Protein AF-A0A2V0QIC3-F1 (afdb_monomer_lite)

Organism: Pseudomonas syringae pv. actinidiae (NCBI:txid103796)

Foldseek 3Di:
DPPCVPDDDDQDPPPPDDDDDVVVVLVVDDPVCSVPDDDDDDDPLLSVLLSLLVVLVVLVVVVVCCCPPVNNVVLLVVLVVLVVLLFDDPVLLCVLPVPACLVVVDDRVLRVLLRQLLNLVVQLVVLVVVDFAFDADPVRHGDPDDVTDTDHDVSNVVSVVSNVVSVVVSCVRQPDVRCVVRVVSSVSSSVSSCCQQANDDDPGHHSVRVDPNVVSVVVNVVVVVSVVVSVVSSVVSLVVLLVCVLVVVLLVNLQQQALVDQVSVLVQLVSLLSSLPLSQFDPVSLQSLLVSCLLVLQPLQRPLSNDDDVCLVPPLSVVLNVLLLVCLLVQVVVVVLVVCLVVVCVSSDPSLVSSQDHDPVSVVSRQSSNLSRLLSQCVLVVVLVVVLVVCLQPPCNLVSLVCSSVSHGSNLSVQLSSCCRNQVKDKDFDDPQLQVVLLVLVVVLLVLVVVLVVLVVVLVVLVVVLPDPPDDPVRNVVSVVVNVVSVVVNVVSVVVSVVSLVLSLLQLQQDRDHPGRHFTMHIDHDPVVVVVLVLLVVQVVLALPGNAPDRGSSHRSDRRGSNNVNRVVRSSSSLSRSVVSVVVSPPDDDPVSVSVCSSVSSVSSVD

Structure (mmCIF, N/CA/C/O backbone):
data_AF-A0A2V0QIC3-F1
#
_entry.id   AF-A0A2V0QIC3-F1
#
loop_
_atom_site.group_PDB
_atom_site.id
_atom_site.type_symbol
_atom_site.label_atom_id
_atom_site.label_alt_id
_atom_site.label_comp_id
_atom_site.label_asym_id
_atom_site.label_entity_id
_atom_site.label_seq_id
_atom_site.pdbx_PDB_ins_code
_atom_site.Cartn_x
_atom_site.Cartn_y
_atom_site.Cartn_z
_atom_site.occupancy
_atom_site.B_iso_or_equiv
_atom_site.auth_seq_id
_atom_site.auth_comp_id
_atom_site.auth_asym_id
_atom_site.auth_atom_id
_atom_site.pdbx_PDB_model_num
ATOM 1 N N . MET A 1 1 ? -28.320 8.390 15.290 1.00 58.19 1 MET A N 1
ATOM 2 C CA . MET A 1 1 ? -28.328 7.108 14.567 1.00 58.19 1 MET A CA 1
ATOM 3 C C . MET A 1 1 ? -29.052 7.348 13.258 1.00 58.19 1 MET A C 1
ATOM 5 O O . MET A 1 1 ? -30.193 7.805 13.340 1.00 58.19 1 MET A O 1
ATOM 9 N N . PRO A 1 2 ? -28.395 7.172 12.104 1.00 64.62 2 PRO A N 1
ATOM 10 C CA . PRO A 1 2 ? -29.067 7.102 10.806 1.00 64.62 2 PRO A CA 1
ATOM 11 C C . PRO A 1 2 ? -30.176 6.039 10.840 1.00 64.62 2 PRO A C 1
ATOM 13 O O . PRO A 1 2 ? -30.050 5.050 11.564 1.00 64.62 2 PRO A O 1
ATOM 16 N N . GLU A 1 3 ? -31.273 6.230 10.103 1.00 60.69 3 GLU A N 1
ATOM 17 C CA . GLU A 1 3 ? -32.403 5.282 10.117 1.00 60.69 3 GLU A CA 1
ATOM 18 C C . GLU A 1 3 ? -32.005 3.882 9.615 1.00 60.69 3 GLU A C 1
ATOM 20 O O . GLU A 1 3 ? -32.458 2.889 10.185 1.00 60.69 3 GLU A O 1
ATOM 25 N N . GLY A 1 4 ? -31.091 3.804 8.639 1.00 61.88 4 GLY A N 1
ATOM 26 C CA . GLY A 1 4 ? -30.558 2.545 8.098 1.00 61.88 4 GLY A CA 1
ATOM 27 C C . GLY A 1 4 ? -29.659 1.759 9.063 1.00 61.88 4 GLY A C 1
ATOM 28 O O . GLY A 1 4 ? -29.584 0.541 8.966 1.00 61.88 4 GLY A O 1
ATOM 29 N N . GLU A 1 5 ? -29.055 2.405 10.072 1.00 67.50 5 GLU A N 1
ATOM 30 C CA . GLU A 1 5 ? -28.178 1.729 11.053 1.00 67.50 5 GLU A CA 1
ATOM 31 C C . GLU A 1 5 ? -28.942 0.683 11.888 1.00 67.50 5 GLU A C 1
ATOM 33 O O . GLU A 1 5 ? -28.354 -0.271 12.393 1.00 67.50 5 GLU A O 1
ATOM 38 N N . ARG A 1 6 ? -30.253 0.877 12.079 1.00 65.44 6 ARG A N 1
ATOM 39 C CA . ARG A 1 6 ? -31.094 0.024 12.938 1.00 65.44 6 ARG A CA 1
ATOM 40 C C . ARG A 1 6 ? -31.670 -1.193 12.225 1.00 65.44 6 ARG A C 1
ATOM 42 O O . ARG A 1 6 ? -32.365 -1.976 12.869 1.00 65.44 6 ARG A O 1
ATOM 49 N N . GLN A 1 7 ? -31.448 -1.305 10.923 1.00 64.25 7 GLN A N 1
ATOM 50 C CA . GLN A 1 7 ? -31.950 -2.405 10.120 1.00 64.25 7 GLN A CA 1
ATOM 51 C C . GLN A 1 7 ? -30.823 -3.419 9.927 1.00 64.25 7 GLN A C 1
ATOM 53 O O . GLN A 1 7 ? -29.672 -3.048 9.666 1.00 64.25 7 GLN A O 1
ATOM 58 N N . ASP A 1 8 ? -31.151 -4.699 10.099 1.00 62.16 8 ASP A N 1
ATOM 59 C CA . ASP A 1 8 ? -30.255 -5.767 9.671 1.00 62.16 8 ASP A CA 1
ATOM 60 C C . ASP A 1 8 ? -30.025 -5.622 8.167 1.00 62.16 8 ASP A C 1
ATOM 62 O O . ASP A 1 8 ? -30.913 -5.181 7.434 1.00 62.16 8 ASP A O 1
ATOM 66 N N . TYR A 1 9 ? -28.823 -5.967 7.711 1.00 62.53 9 TYR A N 1
ATOM 67 C CA . TYR A 1 9 ? -28.560 -6.024 6.281 1.00 62.53 9 TYR A CA 1
ATOM 68 C C . TYR A 1 9 ? -29.540 -7.010 5.630 1.00 62.53 9 TYR A C 1
ATOM 70 O O . TYR A 1 9 ? -29.644 -8.165 6.052 1.00 62.53 9 TYR A O 1
ATOM 78 N N . VAL A 1 10 ? -30.258 -6.542 4.611 1.00 62.88 10 VAL A N 1
ATOM 79 C CA . VAL A 1 10 ? -31.172 -7.356 3.810 1.00 62.88 10 VAL A CA 1
ATOM 80 C C . VAL A 1 10 ? -30.558 -7.505 2.426 1.00 62.88 10 VAL A C 1
ATOM 82 O O . VAL A 1 10 ? -30.253 -6.506 1.774 1.00 62.88 10 VAL A O 1
ATOM 85 N N . TRP A 1 11 ? -30.367 -8.754 1.998 1.00 56.75 11 TRP A N 1
ATOM 86 C CA . TRP A 1 11 ? -29.987 -9.070 0.624 1.00 56.75 11 TRP A CA 1
ATOM 87 C C . TRP A 1 11 ? -31.077 -8.546 -0.321 1.00 56.75 11 TRP A C 1
ATOM 89 O O . TRP A 1 11 ? -32.249 -8.859 -0.114 1.00 56.75 11 TRP A O 1
ATOM 99 N N . GLU A 1 12 ? -30.690 -7.721 -1.300 1.00 59.25 12 GLU A N 1
ATOM 100 C CA . GLU A 1 12 ? -31.572 -6.869 -2.112 1.00 59.25 12 GLU A CA 1
ATOM 101 C C . GLU A 1 12 ? -32.398 -5.830 -1.313 1.00 59.25 12 GLU A C 1
ATOM 103 O O . GLU A 1 12 ? -33.490 -6.094 -0.810 1.00 59.25 12 GLU 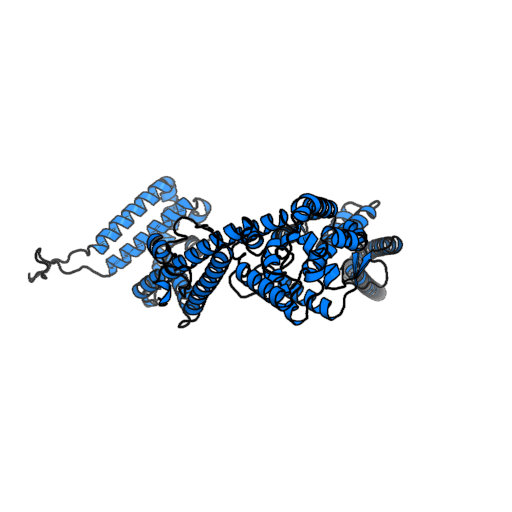A O 1
ATOM 108 N N . HIS A 1 13 ? -31.939 -4.570 -1.287 1.00 54.19 13 HIS A N 1
ATOM 109 C CA . HIS A 1 13 ? -32.679 -3.444 -0.679 1.00 54.19 13 HIS A CA 1
ATOM 110 C C . HIS A 1 13 ? -34.076 -3.227 -1.301 1.00 54.19 13 HIS A C 1
ATOM 112 O O . HIS A 1 13 ? -34.993 -2.703 -0.664 1.00 54.19 13 HIS A O 1
ATOM 118 N N . GLN A 1 14 ? -34.240 -3.635 -2.562 1.00 58.09 14 GLN A N 1
ATOM 119 C CA . GLN A 1 14 ? -35.516 -3.713 -3.257 1.00 58.09 14 GLN A CA 1
ATOM 120 C C . GLN A 1 14 ? -35.760 -5.193 -3.580 1.00 58.09 14 GLN A C 1
ATOM 122 O O . GLN A 1 14 ? -35.066 -5.709 -4.450 1.00 58.09 14 GLN A O 1
ATOM 127 N N . PRO A 1 15 ? -36.699 -5.885 -2.910 1.00 58.97 15 PRO A N 1
ATOM 128 C CA . PRO A 1 15 ? -36.884 -7.319 -3.105 1.00 58.97 15 PRO A CA 1
ATOM 129 C C . PRO A 1 15 ? -37.355 -7.582 -4.537 1.00 58.97 15 PRO A C 1
ATOM 131 O O . PRO A 1 15 ? -38.512 -7.314 -4.880 1.00 58.97 15 PRO A O 1
ATOM 134 N N . LEU A 1 16 ? -36.452 -8.075 -5.387 1.00 58.31 16 LEU A N 1
ATOM 135 C CA . LEU A 1 16 ? -36.781 -8.521 -6.742 1.00 58.31 16 LEU A CA 1
ATOM 136 C C . LEU A 1 16 ? -37.394 -9.922 -6.688 1.00 58.31 16 LEU A C 1
ATOM 138 O O . LEU A 1 16 ? -38.227 -10.278 -7.528 1.00 58.31 16 LEU A O 1
ATOM 142 N N . PHE A 1 17 ? -37.034 -10.684 -5.655 1.00 62.19 17 PHE A N 1
ATOM 143 C CA . PHE A 1 17 ? -37.521 -12.029 -5.399 1.00 62.19 17 PHE A CA 1
ATOM 144 C C . PHE A 1 17 ? -38.251 -12.108 -4.054 1.00 62.19 17 PHE A C 1
ATOM 146 O O . PHE A 1 17 ? -37.954 -11.391 -3.102 1.00 62.19 17 PHE A O 1
ATOM 153 N N . ARG A 1 18 ? -39.248 -12.995 -3.975 1.00 68.06 18 ARG A N 1
ATOM 154 C CA . ARG A 1 18 ? -39.967 -13.301 -2.732 1.00 68.06 18 ARG A CA 1
ATOM 155 C C . ARG A 1 18 ? -39.622 -14.711 -2.287 1.00 68.06 18 ARG A C 1
ATOM 157 O O . ARG A 1 18 ? -39.573 -15.618 -3.120 1.00 68.06 18 ARG A O 1
ATOM 164 N N . GLU A 1 19 ? -39.461 -14.904 -0.984 1.00 63.94 19 GLU A N 1
ATOM 165 C CA . GLU A 1 19 ? -39.394 -16.246 -0.421 1.00 63.94 19 GLU A CA 1
ATOM 166 C C . GLU A 1 19 ? -40.711 -16.970 -0.736 1.00 63.94 19 GLU A C 1
ATOM 168 O O . GLU A 1 19 ? -41.800 -16.506 -0.393 1.00 63.94 19 GLU A O 1
ATOM 173 N N . ALA A 1 20 ? -40.615 -18.081 -1.461 1.00 66.88 20 ALA A N 1
ATOM 174 C CA . ALA A 1 20 ? -41.757 -18.891 -1.848 1.00 66.88 20 ALA A CA 1
ATOM 175 C C . ALA A 1 20 ? -41.464 -20.343 -1.491 1.00 66.88 20 ALA A C 1
ATOM 177 O O . ALA A 1 20 ? -40.435 -20.906 -1.872 1.00 66.88 20 ALA A O 1
ATOM 178 N N . HIS A 1 21 ? -42.387 -20.974 -0.768 1.00 72.69 21 HIS A N 1
ATOM 179 C CA . HIS A 1 21 ? -42.273 -22.396 -0.485 1.00 72.69 21 HIS A CA 1
ATOM 180 C C . HIS A 1 21 ? -42.352 -23.182 -1.801 1.00 72.69 21 HIS A C 1
ATOM 182 O O . HIS A 1 21 ? -43.187 -22.888 -2.657 1.00 72.69 21 HIS A O 1
ATOM 188 N N . ILE A 1 22 ? -41.545 -24.237 -1.952 1.00 69.62 22 ILE A N 1
ATOM 189 C CA . ILE A 1 22 ? -41.488 -25.028 -3.196 1.00 69.62 22 ILE A CA 1
ATOM 190 C C . ILE A 1 22 ? -42.865 -25.567 -3.626 1.00 69.62 22 ILE A C 1
ATOM 192 O O . ILE A 1 22 ? -43.127 -25.763 -4.808 1.00 69.62 22 ILE A O 1
ATOM 196 N N . GLY A 1 23 ? -43.770 -25.771 -2.663 1.00 71.50 23 GLY A N 1
ATOM 197 C CA . GLY A 1 23 ? -45.161 -26.151 -2.905 1.00 71.50 23 GLY A CA 1
ATOM 198 C C . GLY A 1 23 ? -45.986 -25.090 -3.643 1.00 71.50 23 GLY A C 1
ATOM 199 O O . GLY A 1 23 ? -46.791 -25.455 -4.491 1.00 71.50 23 GLY A O 1
ATOM 200 N N . GLU A 1 24 ? -45.769 -23.794 -3.389 1.00 76.69 24 GLU A N 1
ATOM 201 C CA . GLU A 1 24 ? -46.419 -22.729 -4.172 1.00 76.69 24 GLU A CA 1
ATOM 202 C C . GLU A 1 24 ? -45.970 -22.772 -5.631 1.00 76.69 24 GLU A C 1
ATOM 204 O O . GLU A 1 24 ? -46.794 -22.646 -6.535 1.00 76.69 24 GLU A O 1
ATOM 209 N N . LEU A 1 25 ? -44.677 -23.010 -5.859 1.00 69.00 25 LEU A N 1
ATOM 210 C CA . LEU A 1 25 ? -44.130 -23.124 -7.206 1.00 69.00 25 LEU A CA 1
ATOM 211 C C . LEU A 1 25 ? -44.696 -24.359 -7.924 1.00 69.00 25 LEU A C 1
ATOM 213 O O . LEU A 1 25 ? -45.115 -24.261 -9.073 1.00 69.00 25 LEU A O 1
ATOM 217 N N . LYS A 1 26 ? -44.800 -25.498 -7.223 1.00 69.00 26 LYS A N 1
ATOM 218 C CA . LYS A 1 26 ? -45.437 -26.723 -7.739 1.00 69.00 26 LYS A CA 1
ATOM 219 C C . LYS A 1 26 ? -46.907 -26.522 -8.100 1.00 69.00 26 LYS A C 1
ATOM 221 O O . LYS A 1 26 ? -47.343 -27.037 -9.120 1.00 69.00 26 LYS A O 1
ATOM 226 N N . ASN A 1 27 ? -47.647 -25.741 -7.315 1.00 73.56 27 ASN A N 1
ATOM 227 C CA . ASN A 1 27 ? -49.055 -25.443 -7.586 1.00 73.56 27 ASN A CA 1
ATOM 228 C C . ASN A 1 27 ? -49.255 -24.481 -8.768 1.00 73.56 27 ASN A C 1
ATOM 230 O O . ASN A 1 27 ? -50.334 -24.458 -9.356 1.00 73.56 27 ASN A O 1
ATOM 234 N N . ALA A 1 28 ? -48.237 -23.688 -9.117 1.00 70.12 28 ALA A N 1
ATOM 235 C CA . ALA A 1 28 ? -48.237 -22.843 -10.310 1.00 70.12 28 ALA A CA 1
ATOM 236 C C . ALA A 1 28 ? -47.844 -23.611 -11.587 1.00 70.12 28 ALA A C 1
ATOM 238 O O . ALA A 1 28 ? -48.068 -23.118 -12.696 1.00 70.12 28 ALA A O 1
ATOM 239 N N . LEU A 1 29 ? -47.270 -24.814 -11.455 1.00 66.44 29 LEU A N 1
ATOM 240 C CA . LEU A 1 29 ? -46.944 -25.670 -12.590 1.00 66.44 29 LEU A CA 1
ATOM 241 C C . LEU A 1 29 ? -48.207 -26.348 -13.124 1.00 66.44 29 LEU A C 1
ATOM 243 O O . LEU A 1 29 ? -49.058 -26.842 -12.388 1.00 66.44 29 LEU A O 1
ATOM 247 N N . ASN A 1 30 ? -48.314 -26.398 -14.446 1.00 72.31 30 ASN A N 1
ATOM 248 C CA . ASN A 1 30 ? -49.371 -27.147 -15.109 1.00 72.31 30 ASN A CA 1
ATOM 249 C C . ASN A 1 30 ? -49.243 -28.644 -14.750 1.00 72.31 30 ASN A C 1
ATOM 251 O O . ASN A 1 30 ? -48.142 -29.192 -14.818 1.00 72.31 30 ASN A O 1
ATOM 255 N N . GLN A 1 31 ? -50.357 -29.302 -14.400 1.00 73.69 31 GLN A N 1
ATOM 256 C CA . GLN A 1 31 ? -50.407 -30.698 -13.922 1.00 73.69 31 GLN A CA 1
ATOM 257 C C . GLN A 1 31 ? -49.677 -31.688 -14.846 1.00 73.69 31 GLN A C 1
ATOM 259 O O . GLN A 1 31 ? -49.099 -32.666 -14.382 1.00 73.69 31 GLN A O 1
ATOM 264 N N . PHE A 1 32 ? -49.624 -31.415 -16.154 1.00 72.06 32 PHE A N 1
ATOM 265 C CA . PHE A 1 32 ? -48.885 -32.240 -17.119 1.00 72.06 32 PHE A CA 1
ATOM 266 C C . PHE A 1 32 ? -47.352 -32.229 -16.932 1.00 72.06 32 PHE A C 1
ATOM 268 O O . PHE A 1 32 ? -46.670 -33.123 -17.432 1.00 72.06 32 PHE A O 1
ATOM 275 N N . TYR A 1 33 ? -46.799 -31.245 -16.218 1.00 68.12 33 TYR A N 1
ATOM 276 C CA . TYR A 1 33 ? -45.360 -31.078 -15.977 1.00 68.12 33 TYR A CA 1
ATOM 277 C C . TYR A 1 33 ? -44.972 -31.206 -14.497 1.00 68.12 33 TYR A C 1
ATOM 279 O O . TYR A 1 33 ? -43.828 -30.933 -14.146 1.00 68.12 33 TYR A O 1
ATOM 287 N N . GLU A 1 34 ? -45.877 -31.667 -13.627 1.00 63.53 34 GLU A N 1
ATOM 288 C CA . GLU A 1 34 ? -45.643 -31.796 -12.178 1.00 63.53 34 GLU A CA 1
ATOM 289 C C . GLU A 1 34 ? -44.381 -32.621 -11.846 1.00 63.53 34 GLU A C 1
ATOM 291 O O . GLU A 1 34 ? -43.619 -32.289 -10.935 1.00 63.53 34 GLU A O 1
ATOM 296 N N . LEU A 1 35 ? -44.105 -33.653 -12.649 1.00 66.12 35 LEU A N 1
ATOM 297 C CA . LEU A 1 35 ? -42.933 -34.528 -12.529 1.00 66.12 35 LEU A CA 1
ATOM 298 C C . LEU A 1 35 ? -41.756 -34.124 -13.442 1.00 66.12 35 LEU A C 1
ATOM 300 O O . LEU A 1 35 ? -40.694 -34.733 -13.366 1.00 66.12 35 LEU A O 1
ATOM 304 N N . ASN A 1 36 ? -41.926 -33.103 -14.288 1.00 65.94 36 ASN A N 1
ATOM 305 C CA . ASN A 1 36 ? -40.939 -32.639 -15.268 1.00 65.94 36 ASN A CA 1
ATOM 306 C C . ASN A 1 36 ? -40.348 -31.293 -14.833 1.00 65.94 36 ASN A C 1
ATOM 308 O O . ASN A 1 36 ? -40.605 -30.260 -15.449 1.00 65.94 36 ASN A O 1
ATOM 312 N N . HIS A 1 37 ? -39.570 -31.298 -13.754 1.00 64.94 37 HIS A N 1
ATOM 313 C CA . HIS A 1 37 ? -38.953 -30.090 -13.214 1.00 64.94 37 HIS A CA 1
ATOM 314 C C . HIS A 1 37 ? -37.424 -30.190 -13.211 1.00 64.94 37 HIS A C 1
ATOM 316 O O . HIS A 1 37 ? -36.849 -31.186 -12.776 1.00 64.94 37 HIS A O 1
ATOM 322 N N . LEU A 1 38 ? -36.772 -29.122 -13.675 1.00 64.62 38 LEU A N 1
ATOM 323 C CA . LEU A 1 38 ? -35.341 -28.881 -13.516 1.00 64.62 38 LEU A CA 1
ATOM 324 C C . LEU A 1 38 ? -35.178 -27.774 -12.475 1.00 64.62 38 LEU A C 1
ATOM 326 O O . LEU A 1 38 ? -35.578 -26.637 -12.718 1.00 64.62 38 LEU A O 1
ATOM 330 N N . TYR A 1 39 ? -34.600 -28.103 -11.323 1.00 64.25 39 TYR A N 1
ATOM 331 C CA . TYR A 1 39 ? -34.168 -27.091 -10.363 1.00 64.25 39 TYR A CA 1
ATOM 332 C C . TYR A 1 39 ? -32.756 -26.653 -10.738 1.00 64.25 39 TYR A C 1
ATOM 334 O O . TYR A 1 39 ? -31.836 -27.470 -10.751 1.00 64.25 39 TYR A O 1
ATOM 342 N N . LEU A 1 40 ? -32.596 -25.371 -11.055 1.00 61.25 40 LEU A N 1
ATOM 343 C CA . LEU A 1 40 ? -31.297 -24.755 -11.277 1.00 61.25 40 LEU A CA 1
ATOM 344 C C . LEU A 1 40 ? -30.945 -23.958 -10.021 1.00 61.25 40 LEU A C 1
ATOM 346 O O . LEU A 1 40 ? -31.583 -22.948 -9.736 1.00 61.25 40 LEU A O 1
ATOM 350 N N . LEU A 1 41 ? -29.969 -24.439 -9.252 1.00 65.38 41 LEU A N 1
ATOM 351 C CA . LEU A 1 41 ? -29.376 -23.647 -8.181 1.00 65.38 41 LEU A CA 1
ATOM 352 C C . LEU A 1 41 ? -28.344 -22.723 -8.833 1.00 65.38 41 LEU A C 1
ATOM 354 O O . LEU A 1 41 ? -27.362 -23.207 -9.397 1.00 65.38 41 LEU A O 1
ATOM 358 N N . LEU A 1 42 ? -28.605 -21.420 -8.812 1.00 68.81 42 LEU A N 1
ATOM 359 C CA . LEU A 1 42 ? -27.674 -20.405 -9.290 1.00 68.81 42 LEU A CA 1
ATOM 360 C C . LEU A 1 42 ? -27.015 -19.758 -8.076 1.00 68.81 42 LEU A C 1
ATOM 362 O O . LEU A 1 42 ? -27.710 -19.282 -7.182 1.00 68.81 42 LEU A O 1
ATOM 366 N N . ASP A 1 43 ? -25.687 -19.780 -8.047 1.00 73.69 43 ASP A N 1
ATOM 367 C CA . ASP A 1 43 ? -24.908 -18.986 -7.103 1.00 73.69 43 ASP A CA 1
ATOM 368 C C . ASP A 1 43 ? -24.804 -17.567 -7.677 1.00 73.69 43 ASP A C 1
ATOM 370 O O . ASP A 1 43 ? -24.215 -17.371 -8.743 1.00 73.69 43 ASP A O 1
ATOM 374 N N . ASP A 1 44 ? -25.449 -16.590 -7.035 1.00 83.75 44 ASP A N 1
ATOM 375 C CA . ASP A 1 44 ? -25.399 -15.188 -7.462 1.00 83.75 44 ASP A CA 1
ATOM 376 C C . ASP A 1 44 ? -24.266 -14.441 -6.756 1.00 83.75 44 ASP A C 1
ATOM 378 O O . ASP A 1 44 ? -24.455 -13.495 -5.986 1.00 83.75 44 ASP A O 1
ATOM 382 N N . SER A 1 45 ? -23.039 -14.884 -7.017 1.00 88.00 45 SER A N 1
ATOM 383 C CA . SER A 1 45 ? -21.869 -14.281 -6.390 1.00 88.00 45 SER A CA 1
ATOM 384 C C . SER A 1 45 ? -21.627 -12.839 -6.862 1.00 88.00 45 SER A C 1
ATOM 386 O O . SER A 1 45 ? -21.032 -12.049 -6.130 1.00 88.00 45 SER A O 1
ATOM 388 N N . ILE A 1 46 ? -22.101 -12.465 -8.061 1.00 88.25 46 ILE A N 1
ATOM 389 C CA . ILE A 1 46 ? -22.037 -11.078 -8.555 1.00 88.25 46 ILE A CA 1
ATOM 390 C C . ILE A 1 46 ? -23.026 -10.198 -7.798 1.00 88.25 46 ILE A C 1
ATOM 392 O O . ILE A 1 46 ? -22.643 -9.105 -7.386 1.00 88.25 46 ILE A O 1
ATOM 396 N N . GLY A 1 47 ? -24.268 -10.650 -7.606 1.00 86.44 47 GLY A N 1
ATOM 397 C CA . GLY A 1 47 ? -25.258 -9.945 -6.794 1.00 86.44 47 GLY A CA 1
ATOM 398 C C . GLY A 1 47 ? -24.744 -9.713 -5.378 1.00 86.44 47 GLY A C 1
ATOM 399 O O . GLY A 1 47 ? -24.704 -8.572 -4.928 1.00 86.44 47 GLY A O 1
ATOM 400 N N . LEU A 1 48 ? -24.208 -10.755 -4.732 1.00 88.44 48 LEU A N 1
ATOM 401 C CA . LEU A 1 48 ? -23.592 -10.638 -3.406 1.00 88.44 48 LEU A CA 1
ATOM 402 C C . LEU A 1 48 ? -22.430 -9.633 -3.378 1.00 88.44 48 LEU A C 1
ATOM 404 O O . LEU A 1 48 ? -22.384 -8.772 -2.504 1.00 88.44 48 LEU A O 1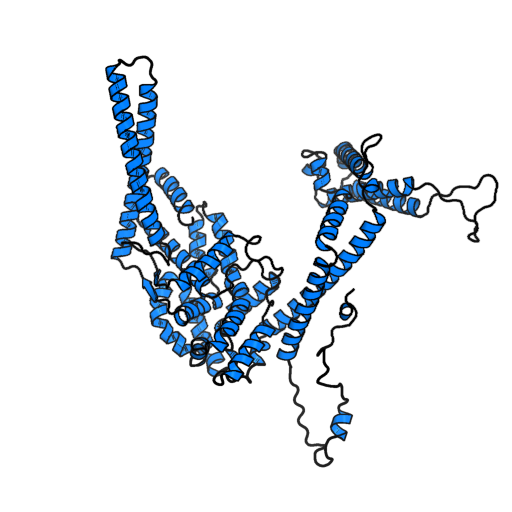
ATOM 408 N N . LEU A 1 49 ? -21.498 -9.697 -4.336 1.00 90.69 49 LEU A N 1
ATOM 409 C CA . LEU A 1 49 ? -20.376 -8.752 -4.404 1.00 90.69 49 LEU A CA 1
ATOM 410 C C . LEU A 1 49 ? -20.836 -7.303 -4.603 1.00 90.69 49 LEU A C 1
ATOM 412 O O . LEU A 1 49 ? -20.257 -6.395 -4.002 1.00 90.69 49 LEU A O 1
ATOM 416 N N . ARG A 1 50 ? -21.855 -7.085 -5.440 1.00 87.94 50 ARG A N 1
ATOM 417 C CA . ARG A 1 50 ? -22.421 -5.758 -5.711 1.00 87.94 50 ARG A CA 1
ATOM 418 C C . ARG A 1 50 ? -23.165 -5.205 -4.507 1.00 87.94 50 ARG A C 1
ATOM 420 O O . ARG A 1 50 ? -22.959 -4.041 -4.176 1.00 87.94 50 ARG A O 1
ATOM 427 N N . ASP A 1 51 ? -23.977 -6.020 -3.847 1.00 87.12 51 ASP A N 1
ATOM 428 C CA . ASP A 1 51 ? -24.719 -5.582 -2.671 1.00 87.12 51 ASP A CA 1
ATOM 429 C C . ASP A 1 51 ? -23.774 -5.295 -1.501 1.00 87.12 51 ASP A C 1
ATOM 431 O O . ASP A 1 51 ? -23.930 -4.283 -0.827 1.00 87.12 51 ASP A O 1
ATOM 435 N N . LEU A 1 52 ? -22.737 -6.117 -1.300 1.00 89.75 52 LEU A N 1
ATOM 436 C CA . LEU A 1 52 ? -21.699 -5.839 -0.304 1.00 89.75 52 LEU A CA 1
ATOM 437 C C . LEU A 1 52 ? -20.924 -4.551 -0.624 1.00 89.75 52 LEU A C 1
ATOM 439 O O . LEU A 1 52 ? -20.548 -3.818 0.287 1.00 89.75 52 LEU A O 1
ATOM 443 N N . ALA A 1 53 ? -20.671 -4.256 -1.903 1.00 86.81 53 ALA A N 1
ATOM 444 C CA . ALA A 1 53 ? -20.039 -2.999 -2.306 1.00 86.81 53 ALA A CA 1
ATOM 445 C C . ALA A 1 53 ? -20.951 -1.785 -2.065 1.00 86.81 53 ALA A C 1
ATOM 447 O O . ALA A 1 53 ? -20.470 -0.732 -1.657 1.00 86.81 53 ALA A O 1
ATOM 448 N N . GLN A 1 54 ? -22.256 -1.932 -2.293 1.00 85.19 54 GLN A N 1
ATOM 449 C CA . GLN A 1 54 ? -23.249 -0.897 -2.012 1.00 85.19 54 GLN A CA 1
ATOM 450 C C . GLN A 1 54 ? -23.373 -0.638 -0.505 1.00 85.19 54 GLN A C 1
ATOM 452 O O . GLN A 1 54 ? -23.310 0.504 -0.064 1.00 85.19 54 GLN A O 1
ATOM 457 N N . GLU A 1 55 ? -23.468 -1.701 0.287 1.00 85.75 55 GLU A N 1
ATOM 458 C CA . GLU A 1 55 ? -23.504 -1.637 1.746 1.00 85.75 55 GLU A CA 1
ATOM 459 C C . GLU A 1 55 ? -22.232 -0.981 2.312 1.00 85.75 55 GLU A C 1
ATOM 461 O O . GLU A 1 55 ? -22.290 -0.176 3.241 1.00 85.75 55 GLU A O 1
ATOM 466 N N . GLN A 1 56 ? -21.067 -1.266 1.723 1.00 86.56 56 GLN A N 1
ATOM 467 C CA . GLN A 1 56 ? -19.826 -0.585 2.085 1.00 86.56 56 GLN A CA 1
ATOM 468 C C . GLN A 1 56 ? -19.929 0.934 1.888 1.00 86.56 56 GLN A C 1
ATOM 470 O O . GLN A 1 56 ? -19.530 1.685 2.781 1.00 86.56 56 GLN A O 1
ATOM 475 N N . ASP A 1 57 ? -20.473 1.386 0.756 1.00 84.00 57 ASP A N 1
ATOM 476 C CA . ASP A 1 57 ? -20.655 2.814 0.474 1.00 84.00 57 ASP A CA 1
ATOM 477 C C . ASP A 1 57 ? -21.640 3.467 1.448 1.00 84.00 57 ASP A C 1
ATOM 479 O O . ASP A 1 57 ? -21.424 4.604 1.864 1.00 84.00 57 ASP A O 1
ATOM 483 N N . GLU A 1 58 ? -22.688 2.753 1.862 1.00 86.31 58 GLU A N 1
ATOM 484 C CA . GLU A 1 58 ? -23.647 3.237 2.859 1.00 86.31 58 GLU A CA 1
ATOM 485 C C . GLU A 1 58 ? -22.989 3.440 4.226 1.00 86.31 58 GLU A C 1
ATOM 487 O O . GLU A 1 58 ? -23.128 4.508 4.828 1.00 86.31 58 GLU A O 1
ATOM 492 N N . VAL A 1 59 ? -22.199 2.469 4.695 1.00 85.81 59 VAL A N 1
ATOM 493 C CA . VAL A 1 59 ? -21.484 2.584 5.976 1.00 85.81 59 VAL A CA 1
ATOM 494 C C . VAL A 1 59 ? -20.408 3.678 5.923 1.00 85.81 59 VAL A C 1
ATOM 496 O O . VAL A 1 59 ? -20.232 4.423 6.893 1.00 85.81 59 VAL A O 1
ATOM 499 N N . VAL A 1 60 ? -19.706 3.831 4.792 1.00 85.31 60 VAL A N 1
ATOM 500 C CA . VAL A 1 60 ? -18.789 4.964 4.560 1.00 85.31 60 VAL A CA 1
ATOM 501 C C . VAL A 1 60 ? -19.556 6.290 4.550 1.00 85.31 60 VAL A C 1
ATOM 503 O O . VAL A 1 60 ? -19.094 7.272 5.135 1.00 85.31 60 VAL A O 1
ATOM 506 N N . GLY A 1 61 ? -20.750 6.317 3.958 1.00 83.88 61 GLY A N 1
ATOM 507 C CA . GLY A 1 61 ? -21.677 7.443 4.009 1.00 83.88 61 GLY A CA 1
ATOM 508 C C . GLY A 1 61 ? -22.018 7.841 5.444 1.00 83.88 61 GLY A C 1
ATOM 509 O O . GLY A 1 61 ? -21.876 9.010 5.795 1.00 83.88 61 GLY A O 1
ATOM 510 N N . TRP A 1 62 ? -22.352 6.880 6.312 1.00 86.62 62 TRP A N 1
ATOM 511 C CA . TRP A 1 62 ? -22.630 7.148 7.730 1.00 86.62 62 TRP A CA 1
ATOM 512 C C . TRP A 1 62 ? -21.430 7.743 8.465 1.00 86.62 62 TRP A C 1
ATOM 514 O O . TRP A 1 62 ? -21.602 8.642 9.288 1.00 86.62 62 TRP A O 1
ATOM 524 N N . LEU A 1 63 ? -20.214 7.272 8.169 1.00 85.38 63 LEU A N 1
ATOM 525 C CA . LEU A 1 63 ? -18.989 7.847 8.726 1.00 85.38 63 LEU A CA 1
ATOM 526 C C . LEU A 1 63 ? -18.787 9.289 8.257 1.00 85.38 63 LEU A C 1
ATOM 528 O O . LEU A 1 63 ? -18.468 10.146 9.076 1.00 85.38 63 LEU A O 1
ATOM 532 N N . ASN A 1 64 ? -19.000 9.578 6.974 1.00 83.56 64 ASN A N 1
ATOM 533 C CA . ASN A 1 64 ? -18.870 10.934 6.442 1.00 83.56 64 ASN A CA 1
ATOM 534 C C . ASN A 1 64 ? -19.922 11.878 7.038 1.00 83.56 64 ASN A C 1
ATOM 536 O O . ASN A 1 64 ? -19.568 12.936 7.557 1.00 83.56 64 ASN A O 1
ATOM 540 N N . GLU A 1 65 ? -21.189 11.463 7.080 1.00 86.75 65 GLU A N 1
ATOM 541 C CA . GLU A 1 65 ? -22.256 12.215 7.746 1.00 86.75 65 GLU A CA 1
ATOM 542 C C . GLU A 1 65 ? -21.939 12.452 9.225 1.00 86.75 65 GLU A C 1
ATOM 544 O O . GLU A 1 65 ? -22.143 13.549 9.745 1.00 86.75 65 GLU A O 1
ATOM 549 N N . TRP A 1 66 ? -21.414 11.436 9.916 1.00 87.75 66 TRP A N 1
ATOM 550 C CA . TRP A 1 66 ? -20.978 11.561 11.301 1.00 87.75 66 TRP A CA 1
ATOM 551 C C . TRP A 1 66 ? -19.867 12.597 11.460 1.00 87.75 66 TRP A C 1
ATOM 553 O O . TRP A 1 66 ? -19.943 13.403 12.384 1.00 87.75 66 TRP A O 1
ATOM 563 N N . ARG A 1 67 ? -18.865 12.610 10.570 1.00 83.94 67 ARG A N 1
ATOM 564 C CA . ARG A 1 67 ? -17.754 13.576 10.611 1.00 83.94 67 ARG A CA 1
ATOM 565 C C . ARG A 1 67 ? -18.246 15.008 10.429 1.00 83.94 67 ARG A C 1
ATOM 567 O O . ARG A 1 67 ? -17.858 15.886 11.200 1.00 83.94 67 ARG A O 1
ATOM 574 N N . GLU A 1 68 ? -19.104 15.227 9.436 1.00 84.75 68 GLU A N 1
ATOM 575 C CA . GLU A 1 68 ? -19.574 16.556 9.026 1.00 84.75 68 GLU A CA 1
ATOM 576 C C . GLU A 1 68 ? -20.637 17.137 9.966 1.00 84.75 68 GLU A C 1
ATOM 578 O O . GLU A 1 68 ? -20.745 18.356 10.129 1.00 84.75 68 GLU A O 1
ATOM 583 N N . ARG A 1 69 ? -21.430 16.287 10.625 1.00 84.94 69 ARG A N 1
ATOM 584 C CA . ARG A 1 69 ? -22.543 16.731 11.467 1.00 84.94 69 ARG A CA 1
ATOM 585 C C . ARG A 1 69 ? -22.064 17.589 12.641 1.00 84.94 69 ARG A C 1
ATOM 587 O O . ARG A 1 69 ? -21.594 17.076 13.648 1.00 84.94 69 ARG A O 1
ATOM 594 N N . ASN A 1 70 ? -22.309 18.898 12.573 1.00 80.44 70 ASN A N 1
ATOM 595 C CA . ASN A 1 70 ? -21.983 19.865 13.634 1.00 80.44 70 ASN A CA 1
ATOM 596 C C . ASN A 1 70 ? -20.496 19.864 14.052 1.00 80.44 70 ASN A C 1
ATOM 598 O O . ASN A 1 70 ? -20.202 20.038 15.240 1.00 80.44 70 ASN A O 1
ATOM 602 N N . ASP A 1 71 ? -19.577 19.658 13.105 1.00 83.25 71 ASP A N 1
ATOM 603 C CA . ASP A 1 71 ? -18.134 19.516 13.359 1.00 83.25 71 ASP A CA 1
ATOM 604 C C . ASP A 1 71 ? -17.815 18.391 14.362 1.00 83.25 71 ASP A C 1
ATOM 606 O O . ASP A 1 71 ? -16.968 18.543 15.254 1.00 83.25 71 ASP A O 1
ATOM 610 N N . ASN A 1 72 ? -18.523 17.258 14.259 1.00 86.50 72 ASN A N 1
ATOM 611 C CA . ASN A 1 72 ? -18.396 16.164 15.221 1.00 86.50 72 ASN A CA 1
ATOM 612 C C . ASN A 1 72 ? -16.971 15.621 15.290 1.00 86.50 72 ASN A C 1
ATOM 614 O O . ASN A 1 72 ? -16.505 15.303 16.380 1.00 86.50 72 ASN A O 1
ATOM 618 N N . GLU A 1 73 ? -16.262 15.555 14.159 1.00 85.06 73 GLU A N 1
ATOM 619 C CA . GLU A 1 73 ? -14.868 15.102 14.119 1.00 85.06 73 GLU A CA 1
ATOM 620 C C . GLU A 1 73 ? -13.983 15.954 15.039 1.00 85.06 73 GLU A C 1
ATOM 622 O O . GLU A 1 73 ? -13.297 15.425 15.915 1.00 85.06 73 GLU A O 1
ATOM 627 N N . MET A 1 74 ? -14.064 17.282 14.925 1.00 87.44 74 MET A N 1
ATOM 628 C CA . MET A 1 74 ? -13.297 18.196 15.775 1.00 87.44 74 MET A CA 1
ATOM 629 C C . MET A 1 74 ? -13.693 18.079 17.246 1.00 87.44 74 MET A C 1
ATOM 631 O O . MET A 1 74 ? -12.824 18.055 18.123 1.00 87.44 74 MET A O 1
ATOM 635 N N . ARG A 1 75 ? -14.994 17.969 17.538 1.00 88.81 75 ARG A N 1
ATOM 636 C CA . ARG A 1 75 ? -15.492 17.779 18.911 1.00 88.81 75 ARG A CA 1
ATOM 637 C C . ARG A 1 75 ? -15.009 16.464 19.504 1.00 88.81 75 ARG A C 1
ATOM 639 O O . ARG A 1 75 ? -14.557 16.445 20.643 1.00 88.81 75 ARG A O 1
ATOM 646 N N . TYR A 1 76 ? -15.075 15.383 18.735 1.00 90.06 76 TYR A N 1
ATOM 647 C CA . TYR A 1 76 ? -14.630 14.053 19.129 1.00 90.06 76 TYR A CA 1
ATOM 648 C C . TYR A 1 76 ? -13.120 14.006 19.375 1.00 90.06 76 TYR A C 1
ATOM 650 O O . TYR A 1 76 ? -12.697 13.479 20.404 1.00 90.06 76 TYR A O 1
ATOM 658 N N . ILE A 1 77 ? -12.310 14.593 18.486 1.00 89.88 77 ILE A N 1
ATOM 659 C CA . ILE A 1 77 ? -10.852 14.680 18.651 1.00 89.88 77 ILE A CA 1
ATOM 660 C C . ILE A 1 77 ? -10.510 15.514 19.888 1.00 89.88 77 ILE A C 1
ATOM 662 O O . ILE A 1 77 ? -9.711 15.081 20.715 1.00 89.88 77 ILE A O 1
ATOM 666 N N . THR A 1 78 ? -11.155 16.672 20.060 1.00 89.31 78 THR A N 1
ATOM 667 C CA . THR A 1 78 ? -10.933 17.554 21.217 1.00 89.31 78 THR A CA 1
ATOM 668 C C . THR A 1 78 ? -11.321 16.863 22.522 1.00 89.31 78 THR A C 1
ATOM 670 O O . THR A 1 78 ? -10.535 16.842 23.465 1.00 89.31 78 THR A O 1
ATOM 673 N N . ALA A 1 79 ? -12.504 16.248 22.576 1.00 88.75 79 ALA A N 1
ATOM 674 C CA . ALA A 1 79 ? -12.971 15.518 23.748 1.00 88.75 79 ALA A CA 1
ATOM 675 C C . ALA A 1 79 ? -12.076 14.307 24.049 1.00 88.75 79 ALA A C 1
ATOM 677 O O . ALA A 1 79 ? -11.731 14.083 25.204 1.00 88.75 79 ALA A O 1
ATOM 678 N N . SER A 1 80 ? -11.634 13.568 23.026 1.00 88.31 80 SER A N 1
ATOM 679 C CA . SER A 1 80 ? -10.702 12.447 23.197 1.00 88.31 80 SER A CA 1
ATOM 680 C C . SER A 1 80 ? -9.347 12.919 23.714 1.00 88.31 80 SER A C 1
ATOM 682 O O . SER A 1 80 ? -8.768 12.275 24.580 1.00 88.31 80 SER A O 1
ATOM 684 N N . TYR A 1 81 ? -8.852 14.062 23.237 1.00 88.44 81 TYR A N 1
ATOM 685 C CA . TYR A 1 81 ? -7.626 14.657 23.753 1.00 88.44 81 TYR A CA 1
ATOM 686 C C . TYR A 1 81 ? -7.774 15.057 25.227 1.00 88.44 81 TYR A C 1
ATOM 688 O O . TYR A 1 81 ? -6.931 14.696 26.046 1.00 88.44 81 TYR A O 1
ATOM 696 N N . ILE A 1 82 ? -8.875 15.717 25.596 1.00 87.19 82 ILE A N 1
ATOM 697 C CA . ILE A 1 82 ? -9.176 16.044 26.997 1.00 87.19 82 ILE A CA 1
ATOM 698 C C . ILE A 1 82 ? -9.245 14.763 27.843 1.00 87.19 82 ILE A C 1
ATOM 700 O O . ILE A 1 82 ? -8.607 14.704 28.887 1.00 87.19 82 ILE A O 1
ATOM 704 N N . ASP A 1 83 ? -9.925 13.714 27.377 1.00 86.31 83 ASP A N 1
ATOM 705 C CA . ASP A 1 83 ? -10.001 12.405 28.047 1.00 86.31 83 ASP A CA 1
ATOM 706 C C . ASP A 1 83 ? -8.607 11.791 28.291 1.00 86.31 83 ASP A C 1
ATOM 708 O O . ASP A 1 83 ? -8.319 11.296 29.384 1.00 86.31 83 ASP A O 1
ATOM 712 N N . THR A 1 84 ? -7.687 11.915 27.322 1.00 85.94 84 THR A N 1
ATOM 713 C CA . THR A 1 84 ? -6.288 11.487 27.510 1.00 85.94 84 THR A CA 1
ATOM 714 C C . THR A 1 84 ? -5.509 12.344 28.506 1.00 85.94 84 THR A C 1
ATOM 716 O O . THR A 1 84 ? -4.620 11.816 29.165 1.00 85.94 84 THR A O 1
ATOM 719 N N . LEU A 1 85 ? -5.828 13.636 28.650 1.00 84.25 85 LEU A N 1
ATOM 720 C CA . LEU A 1 85 ? -5.215 14.505 29.664 1.00 84.25 85 LEU A CA 1
ATOM 721 C C . LEU A 1 85 ? -5.754 14.229 31.072 1.00 84.25 85 LEU A C 1
ATOM 723 O O . LEU A 1 85 ? -5.055 14.459 32.056 1.00 84.25 85 LEU A O 1
ATOM 727 N N . MET A 1 86 ? -6.995 13.753 31.175 1.00 82.75 86 MET A N 1
ATOM 728 C CA . MET A 1 86 ? -7.623 13.410 32.452 1.00 82.75 86 MET A CA 1
ATOM 729 C C . MET A 1 86 ? -7.095 12.098 33.041 1.00 82.75 86 MET A C 1
ATOM 731 O O . MET A 1 86 ? -7.165 11.901 34.255 1.00 82.75 86 MET A O 1
ATOM 735 N N . SER A 1 87 ? -6.571 11.215 32.192 1.00 84.69 87 SER A N 1
ATOM 736 C CA . SER A 1 87 ? -6.064 9.900 32.580 1.00 84.69 87 SER A CA 1
ATOM 737 C C . SER A 1 87 ? -4.541 9.912 32.732 1.00 84.69 87 SER A C 1
ATOM 739 O O . SER A 1 87 ? -3.819 10.400 31.865 1.00 84.69 87 SER A O 1
ATOM 741 N N . ALA A 1 88 ? -4.025 9.323 33.809 1.00 84.88 88 ALA A N 1
ATOM 742 C CA . ALA A 1 88 ? -2.596 9.079 33.966 1.00 84.88 88 ALA A CA 1
ATOM 743 C C . ALA A 1 88 ? -2.107 8.032 32.946 1.00 84.88 88 ALA A C 1
ATOM 745 O O . ALA A 1 88 ? -2.763 7.011 32.733 1.00 84.88 88 ALA A O 1
ATOM 746 N N . GLY A 1 89 ? -0.943 8.275 32.337 1.00 85.81 89 GLY A N 1
ATOM 747 C CA . GLY A 1 89 ? -0.304 7.394 31.359 1.00 85.81 89 GLY A CA 1
ATOM 748 C C . GLY A 1 89 ? 1.175 7.726 31.120 1.00 85.81 89 GLY A C 1
ATOM 749 O O . GLY A 1 89 ? 1.750 8.598 31.774 1.00 85.81 89 GLY A O 1
ATOM 750 N N . ASP A 1 90 ? 1.801 7.067 30.137 1.00 82.19 90 ASP A N 1
ATOM 751 C CA . ASP A 1 90 ? 3.224 7.281 29.802 1.00 82.19 90 ASP A CA 1
ATOM 752 C C . ASP A 1 90 ? 3.513 8.754 29.428 1.00 82.19 90 ASP A C 1
ATOM 754 O O . ASP A 1 90 ? 4.566 9.294 29.773 1.00 82.19 90 ASP A O 1
ATOM 758 N N . ASN A 1 91 ? 2.569 9.437 28.769 1.00 81.31 91 ASN A N 1
ATOM 759 C CA . ASN A 1 91 ? 2.712 10.849 28.396 1.00 81.31 91 ASN A CA 1
ATOM 760 C C . ASN A 1 91 ? 2.711 11.777 29.617 1.00 81.31 91 ASN A C 1
ATOM 762 O O . ASN A 1 91 ? 3.568 12.656 29.706 1.00 81.31 91 ASN A O 1
ATOM 766 N N . SER A 1 92 ? 1.798 11.567 30.571 1.00 78.69 92 SER A N 1
ATOM 767 C CA . SER A 1 92 ? 1.753 12.370 31.797 1.00 78.69 92 SER A CA 1
ATOM 768 C C . SER A 1 92 ? 2.977 12.100 32.673 1.00 78.69 92 SER A C 1
ATOM 770 O O . SER A 1 92 ? 3.559 13.038 33.203 1.00 78.69 92 SER A O 1
ATOM 772 N N . ALA A 1 93 ? 3.448 10.850 32.749 1.00 80.06 93 ALA A N 1
ATOM 773 C CA . ALA A 1 93 ? 4.674 10.500 33.468 1.00 80.06 93 ALA A CA 1
ATOM 774 C C . ALA A 1 93 ? 5.917 11.205 32.897 1.00 80.06 93 ALA A C 1
ATOM 776 O O . ALA A 1 93 ? 6.719 11.750 33.655 1.00 80.06 93 ALA A O 1
ATOM 777 N N . ARG A 1 94 ? 6.047 11.267 31.564 1.00 83.31 94 ARG A N 1
ATOM 778 C CA . ARG A 1 94 ? 7.137 12.001 30.894 1.00 83.31 94 ARG A CA 1
ATOM 779 C C . ARG A 1 94 ? 7.059 13.509 31.111 1.00 83.31 94 ARG A C 1
ATOM 781 O O . ARG A 1 94 ? 8.102 14.147 31.193 1.00 83.31 94 ARG A O 1
ATOM 788 N N . GLN A 1 95 ? 5.854 14.073 31.186 1.00 81.06 95 GLN A N 1
ATOM 789 C CA . GLN A 1 95 ? 5.660 15.495 31.485 1.00 81.06 95 GLN A CA 1
ATOM 790 C C . GLN A 1 95 ? 6.004 15.828 32.941 1.00 81.06 95 GLN A C 1
ATOM 792 O O . GLN A 1 95 ? 6.580 16.884 33.186 1.00 81.06 95 GLN A O 1
ATOM 797 N N . THR A 1 96 ? 5.692 14.936 33.889 1.00 79.75 96 THR A N 1
ATOM 798 C CA . THR A 1 96 ? 6.038 15.112 35.307 1.00 79.75 96 THR A CA 1
ATOM 799 C C . THR A 1 96 ? 7.546 15.025 35.535 1.00 79.75 96 THR A C 1
ATOM 801 O O . THR A 1 96 ? 8.129 15.912 36.151 1.00 79.75 96 THR A O 1
ATOM 804 N N . ASN A 1 97 ? 8.186 13.953 35.055 1.00 81.38 97 ASN A N 1
ATOM 805 C CA . ASN A 1 97 ? 9.625 13.755 35.195 1.00 81.38 97 ASN A CA 1
ATOM 806 C C . ASN A 1 97 ? 10.164 12.851 34.062 1.00 81.38 97 ASN A C 1
ATOM 808 O O . ASN A 1 97 ? 10.033 11.621 34.141 1.00 81.38 97 ASN A O 1
ATOM 812 N N . PRO A 1 98 ? 10.804 13.433 33.026 1.00 77.00 98 PRO A N 1
ATOM 813 C CA . PRO A 1 98 ? 11.336 12.693 31.879 1.00 77.00 98 PRO A CA 1
ATOM 814 C C . PRO A 1 98 ? 12.378 11.632 32.255 1.00 77.00 98 PRO A C 1
ATOM 816 O O . PRO A 1 98 ? 12.530 10.642 31.542 1.00 77.00 98 PRO A O 1
ATOM 819 N N . ASP A 1 99 ? 13.086 11.839 33.369 1.00 74.69 99 ASP A N 1
ATOM 820 C CA . ASP A 1 99 ? 14.197 11.004 33.823 1.00 74.69 99 ASP A CA 1
ATOM 821 C C . ASP A 1 99 ? 13.843 10.067 34.987 1.00 74.69 99 ASP A C 1
ATOM 823 O O . ASP A 1 99 ? 14.750 9.421 35.523 1.00 74.69 99 ASP A O 1
ATOM 827 N N . SER A 1 100 ? 12.555 9.963 35.341 1.00 79.06 100 SER A N 1
ATOM 828 C CA . SER A 1 100 ? 12.055 9.169 36.473 1.00 79.06 100 SER A CA 1
ATOM 829 C C . SER A 1 100 ? 12.511 7.706 36.452 1.00 79.06 100 SER A C 1
ATOM 831 O O . SER A 1 100 ? 12.575 7.055 35.400 1.00 79.06 100 SER A O 1
ATOM 833 N N . ALA A 1 101 ? 12.774 7.165 37.646 1.00 80.88 101 ALA A N 1
ATOM 834 C CA . ALA A 1 101 ? 13.026 5.738 37.838 1.00 80.88 101 ALA A CA 1
ATOM 835 C C . ALA A 1 101 ? 11.782 4.927 37.445 1.00 80.88 101 ALA A C 1
ATOM 837 O O . ALA A 1 101 ? 11.898 3.828 36.903 1.00 80.88 101 ALA A O 1
ATOM 838 N N . LEU A 1 102 ? 10.589 5.517 37.591 1.00 84.19 102 LEU A N 1
ATOM 839 C CA . LEU A 1 102 ? 9.332 4.946 37.110 1.00 84.19 102 LEU A CA 1
ATOM 840 C C . LEU A 1 102 ? 9.376 4.595 35.620 1.00 84.19 102 LEU A C 1
ATOM 842 O O . LEU A 1 102 ? 8.927 3.513 35.265 1.00 84.19 102 LEU A O 1
ATOM 846 N N . LEU A 1 103 ? 9.917 5.437 34.736 1.00 84.38 103 LEU A N 1
ATOM 847 C CA . LEU A 1 103 ? 9.953 5.138 33.295 1.00 84.38 103 LEU A CA 1
ATOM 848 C C . LEU A 1 103 ? 11.094 4.189 32.896 1.00 84.38 103 LEU A C 1
ATOM 850 O O . LEU A 1 103 ? 10.955 3.459 31.912 1.00 84.38 103 LEU A O 1
ATOM 854 N N . LYS A 1 104 ? 12.203 4.198 33.644 1.00 84.81 104 LYS A N 1
ATOM 855 C CA . LYS A 1 104 ? 13.421 3.425 33.337 1.00 84.81 104 LYS A CA 1
ATOM 856 C C . LYS A 1 104 ? 13.396 2.006 33.911 1.00 84.81 104 LYS A C 1
ATOM 858 O O . LYS A 1 104 ? 13.807 1.072 33.227 1.00 84.81 104 LYS A O 1
ATOM 863 N N . ASP A 1 105 ? 12.862 1.835 35.120 1.00 85.56 105 ASP A N 1
ATOM 864 C CA . ASP A 1 105 ? 13.023 0.607 35.912 1.00 85.56 105 ASP A CA 1
ATOM 865 C C . ASP A 1 105 ? 11.771 -0.290 35.933 1.00 85.56 105 ASP A C 1
ATOM 867 O O . ASP A 1 105 ? 11.755 -1.345 36.580 1.00 85.56 105 ASP A O 1
ATOM 871 N N . THR A 1 106 ? 10.710 0.094 35.213 1.00 85.12 106 THR A N 1
ATOM 872 C CA . THR A 1 106 ? 9.440 -0.646 35.162 1.00 85.12 106 THR A CA 1
ATOM 873 C C . THR A 1 106 ? 9.109 -1.175 33.766 1.00 85.12 106 THR A C 1
ATOM 875 O O . THR A 1 106 ? 9.433 -0.585 32.733 1.00 85.12 106 THR A O 1
ATOM 878 N N . THR A 1 107 ? 8.403 -2.304 33.733 1.00 88.69 107 THR A N 1
ATOM 879 C CA . THR A 1 107 ? 7.823 -2.858 32.499 1.00 88.69 107 THR A CA 1
ATOM 880 C C . THR A 1 107 ? 6.521 -2.135 32.117 1.00 88.69 107 THR A C 1
ATOM 882 O O . THR A 1 107 ? 5.867 -1.566 32.994 1.00 88.69 107 THR A O 1
ATOM 885 N N . PRO A 1 108 ? 6.082 -2.182 30.842 1.00 87.44 108 PRO A N 1
ATOM 886 C CA . PRO A 1 108 ? 4.808 -1.585 30.421 1.00 87.44 108 PRO A CA 1
ATOM 887 C C . PRO A 1 108 ? 3.599 -2.072 31.237 1.00 87.44 108 PRO A C 1
ATOM 889 O O . PRO A 1 108 ? 2.733 -1.277 31.591 1.00 87.44 108 PRO A O 1
ATOM 892 N N . GLU A 1 109 ? 3.568 -3.357 31.606 1.00 87.19 109 GLU A N 1
ATOM 893 C CA . GLU A 1 109 ? 2.503 -3.921 32.446 1.00 87.19 109 GLU A CA 1
ATOM 894 C C . GLU A 1 109 ? 2.513 -3.338 33.864 1.00 87.19 109 GLU A C 1
ATOM 896 O O . GLU A 1 109 ? 1.464 -2.983 34.400 1.00 87.19 109 GLU A O 1
ATOM 901 N N . GLN A 1 110 ? 3.698 -3.190 34.466 1.00 87.94 110 GLN A N 1
ATOM 902 C CA . GLN A 1 110 ? 3.856 -2.573 35.785 1.00 87.94 110 GLN A CA 1
ATOM 903 C C . GLN A 1 110 ? 3.449 -1.095 35.773 1.00 87.94 110 GLN A C 1
ATOM 905 O O . GLN A 1 110 ? 2.756 -0.658 36.691 1.00 87.94 110 GLN A O 1
ATOM 910 N N . ARG A 1 111 ? 3.804 -0.344 34.721 1.00 90.06 111 ARG A N 1
ATOM 911 C CA . ARG A 1 111 ? 3.351 1.047 34.548 1.00 90.06 111 ARG A CA 1
ATOM 912 C C . ARG A 1 111 ? 1.840 1.144 34.424 1.00 90.06 111 ARG A C 1
ATOM 914 O O . ARG A 1 111 ? 1.240 1.965 35.109 1.00 90.06 111 ARG A O 1
ATOM 921 N N . GLY A 1 112 ? 1.222 0.252 33.648 1.00 89.12 112 GLY A N 1
ATOM 922 C CA . GLY A 1 112 ? -0.235 0.169 33.541 1.00 89.12 112 GLY A CA 1
ATOM 923 C C . GLY A 1 112 ? -0.918 0.029 34.905 1.00 89.12 112 GLY A C 1
ATOM 924 O O . GLY A 1 112 ? -1.885 0.730 35.181 1.00 89.12 112 GLY A O 1
ATOM 925 N N . ARG A 1 113 ? -0.370 -0.794 35.813 1.00 90.44 113 ARG A N 1
ATOM 926 C CA . ARG A 1 113 ? -0.916 -0.951 37.176 1.00 90.44 113 ARG A CA 1
ATOM 927 C C 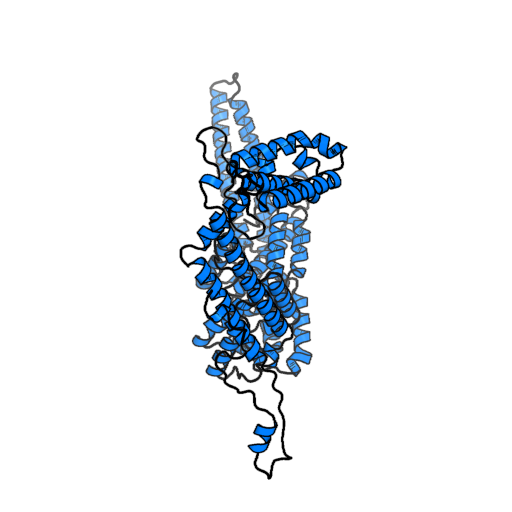. ARG A 1 113 ? -0.754 0.291 38.053 1.00 90.44 113 ARG A C 1
ATOM 929 O O . ARG A 1 113 ? -1.630 0.555 38.873 1.00 90.44 113 ARG A O 1
ATOM 936 N N . ILE A 1 114 ? 0.334 1.045 37.887 1.00 89.56 114 ILE A N 1
ATOM 937 C CA . ILE A 1 114 ? 0.519 2.335 38.570 1.00 89.56 114 ILE A CA 1
ATOM 938 C C . ILE A 1 114 ? -0.529 3.340 38.075 1.00 89.56 114 ILE A C 1
ATOM 940 O O . ILE A 1 114 ? -1.207 3.970 38.885 1.00 89.56 114 ILE A O 1
ATOM 944 N N . TYR A 1 115 ? -0.702 3.457 36.757 1.00 91.81 115 TYR A N 1
ATOM 945 C CA . TYR A 1 115 ? -1.676 4.371 36.156 1.00 91.81 115 TYR A CA 1
ATOM 946 C C . TYR A 1 115 ? -3.116 4.026 36.542 1.00 91.81 115 TYR A C 1
ATOM 948 O O . TYR A 1 115 ? -3.874 4.922 36.908 1.00 91.81 115 TYR A O 1
ATOM 956 N N . ASP A 1 116 ? -3.472 2.739 36.557 1.00 91.12 116 ASP A N 1
ATOM 957 C CA . ASP A 1 116 ? -4.769 2.255 37.039 1.00 91.12 116 ASP A CA 1
ATOM 958 C C . ASP A 1 116 ? -5.067 2.720 38.471 1.00 91.12 116 ASP A C 1
ATOM 960 O O . ASP A 1 116 ? -6.171 3.184 38.755 1.00 91.12 116 ASP A O 1
ATOM 964 N N . TYR A 1 117 ? -4.091 2.604 39.379 1.00 92.88 117 TYR A N 1
ATOM 965 C CA . TYR A 1 117 ? -4.247 3.049 40.763 1.00 92.88 117 TYR A CA 1
ATOM 966 C C . TYR A 1 117 ? -4.422 4.569 40.858 1.00 92.88 117 TYR A C 1
ATOM 968 O O . TYR A 1 117 ? -5.332 5.032 41.547 1.00 92.88 117 TYR A O 1
ATOM 976 N N . ILE A 1 118 ? -3.598 5.346 40.149 1.00 91.19 118 ILE A N 1
ATOM 977 C CA . ILE A 1 118 ? -3.692 6.814 40.148 1.00 91.19 118 ILE A CA 1
ATOM 978 C C . ILE A 1 118 ? -5.059 7.261 39.614 1.00 91.19 118 ILE A C 1
ATOM 980 O O . ILE A 1 118 ? -5.723 8.087 40.239 1.00 91.19 118 ILE A O 1
ATOM 984 N N . ASN A 1 119 ? -5.537 6.655 38.525 1.00 91.12 119 ASN A N 1
ATOM 985 C CA . ASN A 1 119 ? -6.854 6.942 37.958 1.00 91.12 119 ASN A CA 1
ATOM 986 C C . ASN A 1 119 ? -7.997 6.556 38.916 1.00 91.12 119 ASN A C 1
ATOM 988 O O . ASN A 1 119 ? -8.914 7.354 39.123 1.00 91.12 119 ASN A O 1
ATOM 992 N N . ALA A 1 120 ? -7.925 5.388 39.566 1.00 89.94 120 ALA A N 1
ATOM 993 C CA . ALA A 1 120 ? -8.914 4.965 40.562 1.00 89.94 120 ALA A CA 1
ATOM 994 C C . ALA A 1 120 ? -8.937 5.893 41.790 1.00 89.94 120 ALA A C 1
ATOM 996 O O . ALA A 1 120 ? -10.003 6.236 42.307 1.00 89.94 120 ALA A O 1
ATOM 997 N N . ARG A 1 121 ? -7.768 6.376 42.225 1.00 90.00 121 ARG A N 1
ATOM 998 C CA . ARG A 1 121 ? -7.649 7.348 43.318 1.00 90.00 121 ARG A CA 1
ATOM 999 C C . ARG A 1 121 ? -8.195 8.722 42.932 1.00 90.00 121 ARG A C 1
ATOM 1001 O O . ARG A 1 121 ? -8.888 9.344 43.739 1.00 90.00 121 ARG A O 1
ATOM 1008 N N . ASN A 1 122 ? -7.943 9.181 41.706 1.00 88.75 122 ASN A N 1
ATOM 1009 C CA . ASN A 1 122 ? -8.531 10.408 41.164 1.00 88.75 122 ASN A CA 1
ATOM 1010 C C . ASN A 1 122 ? -10.065 10.328 41.140 1.00 88.75 122 ASN A C 1
ATOM 1012 O O . ASN A 1 122 ? -10.737 11.272 41.560 1.00 88.75 122 ASN A O 1
ATOM 1016 N N . HIS A 1 123 ? -10.610 9.189 40.708 1.00 86.50 123 HIS A N 1
ATOM 1017 C CA . HIS A 1 123 ? -12.047 8.925 40.703 1.00 86.50 123 HIS A CA 1
ATOM 1018 C C . HIS A 1 123 ? -12.638 8.919 42.121 1.00 86.50 123 HIS A C 1
ATOM 1020 O O . HIS A 1 123 ? -13.620 9.612 42.381 1.00 86.50 123 HIS A O 1
ATOM 1026 N N . TRP A 1 124 ? -12.003 8.222 43.072 1.00 89.31 124 TRP A N 1
ATOM 1027 C CA . TRP A 1 124 ? -12.436 8.233 44.472 1.00 89.31 124 TRP A CA 1
ATOM 1028 C C . TRP A 1 124 ? -12.457 9.646 45.068 1.00 89.31 124 TRP A C 1
ATOM 1030 O O . TRP A 1 124 ? -13.447 10.024 45.693 1.00 89.31 124 TRP A O 1
ATOM 1040 N N . ARG A 1 125 ? -11.410 10.455 44.844 1.00 85.94 125 ARG A N 1
ATOM 1041 C CA . ARG A 1 125 ? -11.368 11.849 45.324 1.00 85.94 125 ARG A CA 1
ATOM 1042 C C . ARG A 1 125 ? -12.504 12.686 44.738 1.00 85.94 125 ARG A C 1
ATOM 1044 O O . ARG A 1 125 ? -13.107 13.469 45.466 1.00 85.94 125 ARG A O 1
ATOM 1051 N N . ARG A 1 126 ? -12.814 12.511 43.450 1.00 83.44 126 ARG A N 1
ATOM 1052 C CA . ARG A 1 126 ? -13.932 13.199 42.795 1.00 83.44 126 ARG A CA 1
ATOM 1053 C C . ARG A 1 126 ? -15.262 12.852 43.464 1.00 83.44 126 ARG A C 1
ATOM 1055 O O . ARG A 1 126 ? -15.988 13.758 43.858 1.00 83.44 126 ARG A O 1
ATOM 1062 N N . GLU A 1 127 ? -15.546 11.564 43.647 1.00 84.12 127 GLU A N 1
ATOM 1063 C CA . GLU A 1 127 ? -16.777 11.119 44.311 1.00 84.12 127 GLU A CA 1
ATOM 1064 C C . GLU A 1 127 ? -16.854 11.602 45.760 1.00 84.12 127 GLU A C 1
ATOM 1066 O O . GLU A 1 127 ? -17.906 12.046 46.218 1.00 84.12 127 GLU A O 1
ATOM 1071 N N . HIS A 1 128 ? -15.731 11.565 46.478 1.00 83.12 128 HIS A N 1
ATOM 1072 C CA . HIS A 1 128 ? -15.640 12.040 47.854 1.00 83.12 128 HIS A CA 1
ATOM 1073 C C . HIS A 1 128 ? -15.906 13.554 47.967 1.00 83.12 128 HIS A C 1
ATOM 1075 O O . HIS A 1 128 ? -16.548 14.003 48.917 1.00 83.12 128 HIS A O 1
ATOM 1081 N N . ASN A 1 129 ? -15.463 14.350 46.988 1.00 82.12 129 ASN A N 1
ATOM 1082 C CA . ASN A 1 129 ? -15.658 15.804 46.968 1.00 82.12 129 ASN A CA 1
ATOM 1083 C C . ASN A 1 129 ? -17.112 16.233 46.705 1.00 82.12 129 ASN A C 1
ATOM 1085 O O . ASN A 1 129 ? -17.461 17.374 47.003 1.00 82.12 129 ASN A O 1
ATOM 1089 N N . ASN A 1 130 ? -17.974 15.332 46.220 1.00 78.56 130 ASN A N 1
ATOM 1090 C CA . ASN A 1 130 ? -19.404 15.602 46.035 1.00 78.56 130 ASN A CA 1
ATOM 1091 C C . ASN A 1 130 ? -20.190 15.679 47.364 1.00 78.56 130 ASN A C 1
ATOM 1093 O O . ASN A 1 130 ? -21.367 16.036 47.357 1.00 78.56 130 ASN A O 1
ATOM 1097 N N . GLY A 1 131 ? -19.548 15.378 48.499 1.00 75.62 131 GLY A N 1
ATOM 1098 C CA . GLY A 1 131 ? -20.147 15.446 49.832 1.00 75.62 131 GLY A CA 1
ATOM 1099 C C . GLY A 1 131 ? -21.059 14.254 50.165 1.00 75.62 131 GLY A C 1
ATOM 1100 O O . GLY A 1 131 ? -21.341 13.414 49.309 1.00 75.62 131 GLY A O 1
ATOM 1101 N N . PRO A 1 132 ? -21.488 14.123 51.431 1.00 77.31 132 PRO A N 1
ATOM 1102 C CA . PRO A 1 132 ? -22.342 13.020 51.863 1.00 77.31 132 PRO A CA 1
ATOM 1103 C C . PRO A 1 132 ? -23.824 13.262 51.531 1.00 77.31 132 PRO A C 1
ATOM 1105 O O . PRO A 1 132 ? -24.262 14.404 51.383 1.00 77.31 132 PRO A O 1
ATOM 1108 N N . GLU A 1 133 ? -24.618 12.189 51.465 1.00 73.12 133 GLU A N 1
ATOM 1109 C CA . GLU A 1 133 ? -26.065 12.263 51.212 1.00 73.12 133 GLU A CA 1
ATOM 1110 C C . GLU A 1 133 ? -26.875 12.109 52.518 1.00 73.12 133 GLU A C 1
ATOM 1112 O O . GLU A 1 133 ? -26.407 11.480 53.476 1.00 73.12 133 GLU A O 1
ATOM 1117 N N . PRO A 1 134 ? -28.091 12.685 52.607 1.00 69.88 134 PRO A N 1
ATOM 1118 C CA . PRO A 1 134 ? -28.943 12.515 53.780 1.00 69.88 134 PRO A CA 1
ATOM 1119 C C . PRO A 1 134 ? -29.349 11.045 53.942 1.00 69.88 134 PRO A C 1
ATOM 1121 O O . PRO A 1 134 ? -29.830 10.434 52.986 1.00 69.88 134 PRO A O 1
ATOM 1124 N N . SER A 1 135 ? -29.215 10.491 55.152 1.00 66.06 135 SER A N 1
ATOM 1125 C CA . SER A 1 135 ? -29.652 9.114 55.422 1.00 66.06 135 SER A CA 1
ATOM 1126 C C . SER A 1 135 ? -31.135 8.915 55.091 1.00 66.06 135 SER A C 1
ATOM 1128 O O . SER A 1 135 ? -32.014 9.706 55.465 1.00 66.06 135 SER A O 1
ATOM 1130 N N . THR A 1 136 ? -31.414 7.829 54.373 1.00 62.56 136 THR A N 1
ATOM 1131 C CA . THR A 1 136 ? -32.774 7.401 54.044 1.00 62.56 136 THR A CA 1
ATOM 1132 C C . THR A 1 136 ? -33.197 6.281 54.986 1.00 62.56 136 THR A C 1
ATOM 1134 O O . THR A 1 136 ? -32.402 5.442 55.405 1.00 62.56 136 THR A O 1
ATOM 1137 N N . THR A 1 137 ? -34.467 6.285 55.378 1.00 63.09 137 THR A N 1
ATOM 1138 C CA . THR A 1 137 ? -35.052 5.180 56.147 1.00 63.09 137 THR A CA 1
ATOM 1139 C C . THR A 1 137 ? -35.216 3.939 55.261 1.00 63.09 137 THR A C 1
ATOM 1141 O O . THR A 1 137 ? -35.222 4.038 54.036 1.00 63.09 137 THR A O 1
ATOM 1144 N N . SER A 1 138 ? -35.431 2.762 55.857 1.00 58.47 138 SER A N 1
ATOM 1145 C CA . SER A 1 138 ? -35.686 1.495 55.142 1.00 58.47 138 SER A CA 1
ATOM 1146 C C . SER A 1 138 ? -36.900 1.519 54.193 1.00 58.47 138 SER A C 1
ATOM 1148 O O . SER A 1 138 ? -37.058 0.607 53.387 1.00 58.47 138 SER A O 1
ATOM 1150 N N . ALA A 1 139 ? -37.733 2.565 54.258 1.00 59.09 139 ALA A N 1
ATOM 1151 C CA . ALA A 1 139 ? -38.853 2.831 53.354 1.00 59.09 139 ALA A CA 1
ATOM 1152 C C . ALA A 1 139 ? -38.542 3.880 52.256 1.00 59.09 139 ALA A C 1
ATOM 1154 O O . ALA A 1 139 ? -39.453 4.313 51.555 1.00 59.09 139 ALA A O 1
ATOM 1155 N N . GLY A 1 140 ? -37.287 4.328 52.116 1.00 59.47 140 GLY A N 1
ATOM 1156 C CA . GLY A 1 140 ? -36.859 5.305 51.104 1.00 59.47 140 GLY A CA 1
ATOM 1157 C C . GLY A 1 140 ? -37.233 6.764 51.401 1.00 59.47 140 GLY A C 1
ATOM 1158 O O . GLY A 1 140 ? -37.037 7.630 50.554 1.00 59.47 140 GLY A O 1
ATOM 1159 N N . GLN A 1 141 ? -37.768 7.064 52.590 1.00 59.12 141 GLN A N 1
ATOM 1160 C CA . GLN A 1 141 ? -38.107 8.429 53.007 1.00 59.12 141 GLN A CA 1
ATOM 1161 C C . GLN A 1 141 ? -36.931 9.089 53.735 1.00 59.12 141 GLN A C 1
ATOM 1163 O O . GLN A 1 141 ? -36.257 8.439 54.544 1.00 59.12 141 GLN A O 1
ATOM 1168 N N . TYR A 1 142 ? -36.711 10.382 53.479 1.00 57.19 142 TYR A N 1
ATOM 1169 C CA . TYR A 1 142 ? -35.712 11.190 54.183 1.00 57.19 142 TYR A CA 1
ATOM 1170 C C . TYR A 1 142 ? -35.970 11.183 55.695 1.00 57.19 142 TYR A C 1
ATOM 1172 O O . TYR A 1 142 ? -37.091 11.425 56.148 1.00 57.19 142 TYR A O 1
ATOM 1180 N N . SER A 1 143 ? -34.929 10.901 56.482 1.00 55.59 143 SER A N 1
ATOM 1181 C CA . SER A 1 143 ? -35.012 10.888 57.943 1.00 55.59 143 SER A CA 1
ATOM 1182 C C . SER A 1 143 ? -35.305 12.294 58.489 1.00 55.59 143 SER A C 1
ATOM 1184 O O . SER A 1 143 ? -34.469 13.189 58.407 1.00 55.59 143 SER A O 1
ATOM 1186 N N . ALA A 1 144 ? -36.494 12.500 59.069 1.00 53.56 144 ALA A N 1
ATOM 1187 C CA . ALA A 1 144 ? -36.922 13.777 59.659 1.00 53.56 144 ALA A CA 1
ATOM 1188 C C . ALA A 1 144 ? -36.401 14.013 61.099 1.00 53.56 144 ALA A C 1
ATOM 1190 O O . ALA A 1 144 ? -36.884 14.902 61.806 1.00 53.56 144 ALA A O 1
ATOM 1191 N N . LEU A 1 145 ? -35.441 13.210 61.572 1.00 54.41 145 LEU A N 1
ATOM 1192 C CA . LEU A 1 145 ? -34.858 13.336 62.911 1.00 54.41 145 LEU A CA 1
ATOM 1193 C C . LEU A 1 145 ? -33.945 14.573 63.001 1.00 54.41 145 LEU A C 1
ATOM 1195 O O . LEU A 1 145 ? -33.091 14.807 62.148 1.00 54.41 145 LEU A O 1
ATOM 1199 N N . ARG A 1 146 ? -34.103 15.371 64.067 1.00 44.47 146 ARG A N 1
ATOM 1200 C CA . ARG A 1 146 ? -33.240 16.529 64.353 1.00 44.47 146 ARG A CA 1
ATOM 1201 C C . ARG A 1 146 ? -31.829 16.016 64.688 1.00 44.47 146 ARG A C 1
ATOM 1203 O O . ARG A 1 146 ? -31.640 15.416 65.740 1.00 44.47 146 ARG A O 1
ATOM 1210 N N . GLY A 1 147 ? -30.868 16.253 63.792 1.00 55.88 147 GLY A N 1
ATOM 1211 C CA . GLY A 1 147 ? -29.539 15.621 63.819 1.00 55.88 147 GLY A CA 1
ATOM 1212 C C . GLY A 1 147 ? -29.384 14.516 62.770 1.00 55.88 147 GLY A C 1
ATOM 1213 O O . GLY A 1 147 ? -28.766 13.495 63.052 1.00 55.88 147 GLY A O 1
ATOM 1214 N N . SER A 1 148 ? -29.990 14.704 61.593 1.00 54.06 148 SER A N 1
ATOM 1215 C CA . SER A 1 148 ? -29.958 13.790 60.451 1.00 54.06 148 SER A CA 1
ATOM 1216 C C . SER A 1 148 ? -28.550 13.240 60.219 1.00 54.06 148 SER A C 1
ATOM 1218 O O . SER A 1 148 ? -27.624 13.989 59.905 1.00 54.06 148 SER A O 1
ATOM 1220 N N . THR A 1 149 ? -28.401 11.928 60.403 1.00 62.59 149 THR A N 1
ATOM 1221 C CA . THR A 1 149 ? -27.185 11.189 60.072 1.00 62.59 149 THR A CA 1
ATOM 1222 C C . THR A 1 149 ? -26.939 11.324 58.574 1.00 62.59 149 THR A C 1
ATOM 1224 O O . THR A 1 149 ? -27.855 11.155 57.768 1.00 62.59 149 THR A O 1
ATOM 1227 N N . TYR A 1 150 ? -25.730 11.712 58.202 1.00 67.88 150 TYR A N 1
ATOM 1228 C CA . TYR A 1 150 ? -25.290 11.739 56.816 1.00 67.88 150 TYR A CA 1
ATOM 1229 C C . TYR A 1 150 ? -24.591 10.418 56.537 1.00 67.88 150 TYR A C 1
ATOM 1231 O O . TYR A 1 150 ? -23.703 10.034 57.299 1.00 67.88 150 TYR A O 1
ATOM 1239 N N . ASP A 1 151 ? -24.999 9.738 55.473 1.00 71.69 151 ASP A N 1
ATOM 1240 C CA . ASP A 1 151 ? -24.362 8.497 55.055 1.00 71.69 151 ASP A CA 1
ATOM 1241 C C . ASP A 1 151 ? -23.394 8.772 53.903 1.00 71.69 151 ASP A C 1
ATOM 1243 O O . ASP A 1 151 ? -23.600 9.650 53.056 1.00 71.69 151 ASP A O 1
ATOM 1247 N N . GLU A 1 152 ? -22.302 8.008 53.874 1.00 73.81 152 GLU A N 1
ATOM 1248 C CA . GLU A 1 152 ? -21.433 7.970 52.704 1.00 73.81 152 GLU A CA 1
ATOM 1249 C C . GLU A 1 152 ? -22.222 7.454 51.504 1.00 73.81 152 GLU A C 1
ATOM 1251 O O . GLU A 1 152 ? -22.864 6.400 51.566 1.00 73.81 152 GLU A O 1
ATOM 1256 N N . ARG A 1 153 ? -22.110 8.173 50.387 1.00 79.12 153 ARG A N 1
ATOM 1257 C CA . ARG A 1 153 ? -22.730 7.776 49.127 1.00 79.12 153 ARG A CA 1
ATOM 1258 C C . ARG A 1 153 ? -22.227 6.384 48.723 1.00 79.12 153 ARG A C 1
ATOM 1260 O O . ARG A 1 153 ? -21.015 6.138 48.790 1.00 79.12 153 ARG A O 1
ATOM 1267 N N . PRO A 1 154 ? -23.098 5.476 48.251 1.00 82.88 154 PRO A N 1
ATOM 1268 C CA . PRO A 1 154 ? -22.676 4.165 47.764 1.00 82.88 154 PRO A CA 1
ATOM 1269 C C . PRO A 1 154 ? -21.550 4.247 46.721 1.00 82.88 154 PRO A C 1
ATOM 1271 O O . PRO A 1 154 ? -20.620 3.445 46.761 1.00 82.88 154 PRO A O 1
ATOM 1274 N N . GLN A 1 155 ? -21.580 5.255 45.843 1.00 82.56 155 GLN A N 1
ATOM 1275 C CA . GLN A 1 155 ? -20.567 5.504 44.811 1.00 82.56 155 GLN A CA 1
ATOM 1276 C C . GLN A 1 155 ? -19.170 5.740 45.406 1.00 82.56 155 GLN A C 1
ATOM 1278 O O . GLN A 1 155 ? -18.198 5.169 44.918 1.00 82.56 155 GLN A O 1
ATOM 1283 N N . VAL A 1 156 ? -19.069 6.497 46.507 1.00 85.75 156 VAL A N 1
ATOM 1284 C CA . VAL A 1 156 ? -17.799 6.747 47.216 1.00 85.75 156 VAL A CA 1
ATOM 1285 C C . VAL A 1 156 ? -17.238 5.447 47.785 1.00 85.75 156 VAL A C 1
ATOM 1287 O O . VAL A 1 156 ? -16.035 5.198 47.699 1.00 85.75 156 VAL A O 1
ATOM 1290 N N . ARG A 1 157 ? -18.108 4.584 48.327 1.00 85.12 157 ARG A N 1
ATOM 1291 C CA . ARG A 1 157 ? -17.708 3.269 48.847 1.00 85.12 157 ARG A CA 1
ATOM 1292 C C . ARG A 1 157 ? -17.200 2.351 47.741 1.00 85.12 157 ARG A C 1
ATOM 1294 O O . ARG A 1 157 ? -16.146 1.745 47.910 1.00 85.12 157 ARG A O 1
ATOM 1301 N N . PHE A 1 158 ? -17.902 2.276 46.609 1.00 86.94 158 PHE A N 1
ATOM 1302 C CA . PHE A 1 158 ? -17.452 1.488 45.457 1.00 86.94 158 PHE A CA 1
ATOM 1303 C C . PHE A 1 158 ? -16.131 2.011 44.886 1.00 86.94 158 PHE A C 1
ATOM 1305 O O . PHE A 1 158 ? -15.220 1.220 44.659 1.00 86.94 158 PHE A O 1
ATOM 1312 N N . ALA A 1 159 ? -15.986 3.330 44.733 1.00 87.88 159 ALA A N 1
ATOM 1313 C CA . ALA A 1 159 ? -14.749 3.944 44.256 1.00 87.88 159 ALA A CA 1
ATOM 1314 C C . ALA A 1 159 ? -13.567 3.690 45.206 1.00 87.88 159 ALA A C 1
ATOM 1316 O O . ALA A 1 159 ? -12.445 3.466 44.757 1.00 87.88 159 ALA A O 1
ATOM 1317 N N . ARG A 1 160 ? -13.817 3.675 46.522 1.00 89.81 160 ARG A N 1
ATOM 1318 C CA . ARG A 1 160 ? -12.797 3.342 47.521 1.00 89.81 160 ARG A CA 1
ATOM 1319 C C . ARG A 1 160 ? -12.342 1.889 47.412 1.00 89.81 160 ARG A C 1
ATOM 1321 O O . ARG A 1 160 ? -11.144 1.635 47.398 1.00 89.81 160 ARG A O 1
ATOM 1328 N N . LEU A 1 161 ? -13.285 0.953 47.311 1.00 90.75 161 LEU A N 1
ATOM 1329 C CA . LEU A 1 161 ? -12.975 -0.470 47.154 1.00 90.75 161 LEU A CA 1
ATOM 1330 C C . LEU A 1 161 ? -12.196 -0.747 45.863 1.00 90.75 161 LEU A C 1
ATOM 1332 O O . LEU A 1 161 ? -11.262 -1.547 45.878 1.00 90.75 161 LEU A O 1
ATOM 1336 N N . ASP A 1 162 ? -12.554 -0.078 44.765 1.00 90.94 162 ASP A N 1
ATOM 1337 C CA . ASP A 1 162 ? -11.831 -0.189 43.496 1.00 90.94 162 ASP A CA 1
ATOM 1338 C C . ASP A 1 162 ? -10.399 0.354 43.616 1.00 90.94 162 ASP A C 1
ATOM 1340 O O . ASP A 1 162 ? -9.444 -0.343 43.272 1.00 90.94 162 ASP A O 1
ATOM 1344 N N . MET A 1 163 ? -10.222 1.539 44.213 1.00 93.12 163 MET A N 1
ATOM 1345 C CA . MET A 1 163 ? -8.901 2.102 44.514 1.00 93.12 163 MET A CA 1
ATOM 1346 C C . MET A 1 163 ? -8.051 1.151 45.369 1.00 93.12 163 MET A C 1
ATOM 1348 O O . MET A 1 163 ? -6.901 0.887 45.014 1.00 93.12 163 MET A O 1
ATOM 1352 N N . ASP A 1 164 ? -8.596 0.618 46.467 1.00 92.25 164 ASP A N 1
ATOM 1353 C CA . ASP A 1 164 ? -7.885 -0.311 47.357 1.00 92.25 164 ASP A CA 1
ATOM 1354 C C . ASP A 1 164 ? -7.496 -1.602 46.608 1.00 92.25 164 ASP A C 1
ATOM 1356 O O . ASP A 1 164 ? -6.377 -2.116 46.738 1.00 92.25 164 ASP A O 1
ATOM 1360 N N . GLY A 1 165 ? -8.393 -2.093 45.746 1.00 92.62 165 GLY A N 1
ATOM 1361 C CA . GLY A 1 165 ? -8.141 -3.211 44.844 1.00 92.62 165 GLY A CA 1
ATOM 1362 C C . GLY A 1 165 ? -6.985 -2.933 43.880 1.00 92.62 165 GLY A C 1
ATOM 1363 O O . GLY A 1 165 ? -6.041 -3.726 43.806 1.00 92.62 165 GLY A O 1
ATOM 1364 N N . LYS A 1 166 ? -7.002 -1.794 43.181 1.00 92.50 166 LYS A N 1
ATOM 1365 C CA . LYS A 1 166 ? -5.943 -1.388 42.242 1.00 92.50 166 LYS A CA 1
ATOM 1366 C C . LYS A 1 166 ? -4.608 -1.128 42.940 1.00 92.50 166 LYS A C 1
ATOM 1368 O O . LYS A 1 166 ? -3.570 -1.540 42.421 1.00 92.50 166 LYS A O 1
ATOM 1373 N N . TYR A 1 167 ? -4.625 -0.551 44.141 1.00 92.69 167 TYR A N 1
ATOM 1374 C CA . TYR A 1 167 ? -3.434 -0.380 44.973 1.00 92.69 167 TYR A CA 1
ATOM 1375 C C . TYR A 1 167 ? -2.783 -1.729 45.302 1.00 92.69 167 TYR A C 1
ATOM 1377 O O . TYR A 1 167 ? -1.581 -1.911 45.099 1.00 92.69 167 TYR A O 1
ATOM 1385 N N . SER A 1 168 ? -3.578 -2.715 45.733 1.00 91.19 168 SER A N 1
ATOM 1386 C CA . SER A 1 168 ? -3.062 -4.055 46.034 1.00 91.19 168 SER A CA 1
ATOM 1387 C C . SER A 1 168 ? -2.438 -4.729 44.803 1.00 91.19 168 SER A C 1
ATOM 1389 O O . SER A 1 168 ? -1.352 -5.302 44.898 1.00 91.19 168 SER A O 1
ATOM 1391 N N . GLN A 1 169 ? -3.063 -4.593 43.627 1.00 91.69 169 GLN A N 1
ATOM 1392 C CA . GLN A 1 169 ? -2.548 -5.127 42.363 1.00 91.69 169 GLN A CA 1
ATOM 1393 C C . GLN A 1 169 ? -1.233 -4.458 41.949 1.00 91.69 169 GLN A C 1
ATOM 1395 O O . GLN A 1 169 ? -0.314 -5.145 41.504 1.00 91.69 169 GLN A O 1
ATOM 1400 N N . MET A 1 170 ? -1.121 -3.140 42.123 1.00 93.06 170 MET A N 1
ATOM 1401 C CA . MET A 1 170 ? 0.106 -2.388 41.859 1.00 93.06 170 MET A CA 1
ATOM 1402 C C . MET A 1 170 ? 1.251 -2.853 42.771 1.00 93.06 170 MET A C 1
ATOM 1404 O O . MET A 1 170 ? 2.333 -3.179 42.282 1.00 93.06 170 MET A O 1
ATOM 1408 N N . VAL A 1 171 ? 1.014 -2.946 44.084 1.00 91.56 171 VAL A N 1
ATOM 1409 C CA . VAL A 1 171 ? 2.030 -3.385 45.058 1.00 91.56 171 VAL A CA 1
ATOM 1410 C C . VAL A 1 171 ? 2.477 -4.825 44.791 1.00 91.56 171 VAL A C 1
ATOM 1412 O O . VAL A 1 171 ? 3.665 -5.127 44.904 1.00 91.56 171 VAL A O 1
ATOM 1415 N N . LEU A 1 172 ? 1.557 -5.710 44.397 1.00 91.94 172 LEU A N 1
ATOM 1416 C CA . LEU A 1 172 ? 1.885 -7.083 44.002 1.00 91.94 172 LEU A CA 1
ATOM 1417 C C . LEU A 1 172 ? 2.722 -7.134 42.716 1.00 91.94 172 LEU A C 1
ATOM 1419 O O . LEU A 1 172 ? 3.701 -7.874 42.667 1.00 91.94 172 LEU A O 1
ATOM 1423 N N . ALA A 1 173 ? 2.371 -6.342 41.698 1.00 89.88 173 ALA A N 1
ATOM 1424 C CA . ALA A 1 173 ? 3.067 -6.326 40.409 1.00 89.88 173 ALA A CA 1
ATOM 1425 C C . ALA A 1 173 ? 4.480 -5.721 40.489 1.00 89.88 173 ALA A C 1
ATOM 1427 O O . ALA A 1 173 ? 5.387 -6.154 39.775 1.00 89.88 173 ALA A O 1
ATOM 1428 N N . LEU A 1 174 ? 4.677 -4.716 41.345 1.00 86.94 174 LEU A N 1
ATOM 1429 C CA . LEU A 1 174 ? 5.981 -4.087 41.572 1.00 86.94 174 LEU A CA 1
ATOM 1430 C C . LEU A 1 174 ? 6.832 -4.877 42.573 1.00 86.94 174 LEU A C 1
ATOM 1432 O O . LEU A 1 174 ? 8.051 -4.957 42.427 1.00 86.94 174 LEU A O 1
ATOM 1436 N N . GLY A 1 175 ? 6.195 -5.469 43.584 1.00 88.94 175 GLY A N 1
ATOM 1437 C CA . GLY A 1 175 ? 6.854 -5.976 44.780 1.00 88.94 175 GLY A CA 1
ATOM 1438 C C . GLY A 1 175 ? 7.217 -4.847 45.753 1.00 88.94 175 GLY A C 1
ATOM 1439 O O . GLY A 1 175 ? 7.548 -3.731 45.352 1.00 88.94 175 GLY A O 1
ATOM 1440 N N . LYS A 1 176 ? 7.202 -5.153 47.059 1.00 86.00 176 LYS A N 1
ATOM 1441 C CA . LYS A 1 176 ? 7.497 -4.194 48.143 1.00 86.00 176 LYS A CA 1
ATOM 1442 C C . LYS A 1 176 ? 8.762 -3.337 47.928 1.00 86.00 176 LYS A C 1
ATOM 1444 O O . LYS A 1 176 ? 8.633 -2.120 48.014 1.00 86.00 176 LYS A O 1
ATOM 1449 N N . PRO A 1 177 ? 9.943 -3.901 47.594 1.00 86.88 177 PRO A N 1
ATOM 1450 C CA . PRO A 1 177 ? 11.163 -3.096 47.490 1.00 86.88 177 PRO A CA 1
ATOM 1451 C C . PRO A 1 177 ? 11.142 -2.112 46.313 1.00 86.88 177 PRO A C 1
ATOM 1453 O O . PRO A 1 177 ? 11.662 -1.008 46.430 1.00 86.88 177 PRO A O 1
ATOM 1456 N N . ARG A 1 178 ? 10.518 -2.471 45.181 1.00 85.88 178 ARG A N 1
ATOM 1457 C CA . ARG A 1 178 ? 10.395 -1.552 44.036 1.00 85.88 178 ARG A CA 1
ATOM 1458 C C . ARG A 1 178 ? 9.310 -0.510 44.253 1.00 85.88 178 ARG A C 1
ATOM 1460 O O . ARG A 1 178 ? 9.497 0.628 43.854 1.00 85.88 178 ARG A O 1
ATOM 1467 N N . HIS A 1 179 ? 8.197 -0.880 44.884 1.00 89.50 179 HIS A N 1
ATOM 1468 C CA . HIS A 1 179 ? 7.164 0.086 45.249 1.00 89.50 179 HIS A CA 1
ATOM 1469 C C . HIS A 1 179 ? 7.720 1.165 46.189 1.00 89.50 179 HIS A C 1
ATOM 1471 O O . HIS A 1 179 ? 7.442 2.340 45.992 1.00 89.50 179 HIS A O 1
ATOM 1477 N N . GLU A 1 180 ? 8.540 0.784 47.174 1.00 88.38 180 GLU A N 1
ATOM 1478 C CA . GLU A 1 180 ? 9.217 1.746 48.053 1.00 88.38 180 GLU A CA 1
ATOM 1479 C C . GLU A 1 180 ? 10.202 2.640 47.289 1.00 88.38 180 GLU A C 1
ATOM 1481 O O . GLU A 1 180 ? 10.210 3.845 47.512 1.00 88.38 180 GLU A O 1
ATOM 1486 N N . ALA A 1 181 ? 10.975 2.080 46.352 1.00 87.56 181 ALA A N 1
ATOM 1487 C CA . ALA A 1 181 ? 11.915 2.850 45.533 1.00 87.56 181 ALA A CA 1
ATOM 1488 C C . ALA A 1 181 ? 11.232 3.839 44.569 1.00 87.56 181 ALA A C 1
ATOM 1490 O O . ALA A 1 181 ? 11.786 4.894 44.282 1.00 87.56 181 ALA A O 1
ATOM 1491 N N . LEU A 1 182 ? 10.039 3.503 44.069 1.00 89.50 182 LEU A N 1
ATOM 1492 C CA . LEU A 1 182 ? 9.280 4.313 43.108 1.00 89.50 182 LEU A CA 1
ATOM 1493 C C . LEU A 1 182 ? 8.254 5.240 43.767 1.00 89.50 182 LEU A C 1
ATOM 1495 O O . LEU A 1 182 ? 7.536 5.946 43.063 1.00 89.50 182 LEU A O 1
ATOM 1499 N N . LYS A 1 183 ? 8.151 5.222 45.098 1.00 89.12 183 LYS A N 1
ATOM 1500 C CA . LYS A 1 183 ? 7.098 5.924 45.832 1.00 89.12 183 LYS A CA 1
ATOM 1501 C C . LYS A 1 183 ? 7.073 7.421 45.523 1.00 89.12 183 LYS A C 1
ATOM 1503 O O . LYS A 1 183 ? 6.012 7.940 45.202 1.00 89.12 183 LYS A O 1
ATOM 1508 N N . ASP A 1 184 ? 8.233 8.073 45.542 1.00 88.19 184 ASP A N 1
ATOM 1509 C CA . ASP A 1 184 ? 8.339 9.515 45.296 1.00 88.19 184 ASP A CA 1
ATOM 1510 C C . ASP A 1 184 ? 7.919 9.883 43.860 1.00 88.19 184 ASP A C 1
ATOM 1512 O O . ASP A 1 184 ? 7.231 10.878 43.650 1.00 88.19 184 ASP A O 1
ATOM 1516 N N . ASP A 1 185 ? 8.264 9.049 42.870 1.00 87.12 185 ASP A N 1
ATOM 1517 C CA . ASP A 1 185 ? 7.841 9.240 41.476 1.00 87.12 185 ASP A CA 1
ATOM 1518 C C . ASP A 1 185 ? 6.321 9.038 41.307 1.00 87.12 185 ASP A C 1
ATOM 1520 O O . ASP A 1 185 ? 5.680 9.748 40.527 1.00 87.12 185 ASP A O 1
ATOM 1524 N N . ILE A 1 186 ? 5.731 8.074 42.027 1.00 88.56 186 ILE A N 1
ATOM 1525 C CA . ILE A 1 186 ? 4.281 7.816 42.027 1.00 88.56 186 ILE A CA 1
ATOM 1526 C C . ILE A 1 186 ? 3.533 8.978 42.690 1.00 88.56 186 ILE A C 1
ATOM 1528 O O . ILE A 1 186 ? 2.539 9.448 42.134 1.00 88.56 186 ILE A O 1
ATOM 1532 N N . ASP A 1 187 ? 4.020 9.462 43.834 1.00 89.62 187 ASP A N 1
ATOM 1533 C CA . ASP A 1 187 ? 3.432 10.587 44.564 1.00 89.62 187 ASP A CA 1
ATOM 1534 C C . ASP A 1 187 ? 3.524 11.880 43.727 1.00 89.62 187 ASP A C 1
ATOM 1536 O O . ASP A 1 187 ? 2.528 12.587 43.573 1.00 89.62 187 ASP A O 1
ATOM 1540 N N . ALA A 1 188 ? 4.663 12.143 43.074 1.00 87.81 188 ALA A N 1
ATOM 1541 C CA . ALA A 1 188 ? 4.818 13.280 42.160 1.00 87.81 188 ALA A CA 1
ATOM 1542 C C . ALA A 1 188 ? 3.870 13.200 40.949 1.00 87.81 188 ALA A C 1
ATOM 1544 O O . ALA A 1 188 ? 3.315 14.211 40.506 1.00 87.81 188 ALA A O 1
ATOM 1545 N N . LEU A 1 189 ? 3.662 11.999 40.397 1.00 87.81 189 LEU A N 1
ATOM 1546 C CA . LEU A 1 189 ? 2.712 11.784 39.308 1.00 87.81 189 LEU A CA 1
ATOM 1547 C C . LEU A 1 189 ? 1.262 11.993 39.763 1.00 87.81 189 LEU A C 1
ATOM 1549 O O . LEU A 1 189 ? 0.468 12.564 39.013 1.00 87.81 189 LEU A O 1
ATOM 1553 N N . GLU A 1 190 ? 0.920 11.563 40.978 1.00 88.75 190 GLU A N 1
ATOM 1554 C CA . GLU A 1 190 ? -0.389 11.816 41.576 1.00 88.75 190 GLU A CA 1
ATOM 1555 C C . GLU A 1 190 ? -0.624 13.315 41.784 1.00 88.75 190 GLU A C 1
ATOM 1557 O O . GLU A 1 190 ? -1.671 13.826 41.385 1.00 88.75 190 GLU A O 1
ATOM 1562 N N . GLU A 1 191 ? 0.339 14.033 42.364 1.00 87.44 191 GLU A N 1
ATOM 1563 C CA . GLU A 1 191 ? 0.242 15.478 42.583 1.00 87.44 191 GLU A CA 1
ATOM 1564 C C . GLU A 1 191 ? 0.073 16.240 41.268 1.00 87.44 191 GLU A C 1
ATOM 1566 O O . GLU A 1 191 ? -0.808 17.096 41.165 1.00 87.44 191 GLU A O 1
ATOM 1571 N N . ASN A 1 192 ? 0.851 15.896 40.236 1.00 87.06 192 ASN A N 1
ATOM 1572 C CA . ASN A 1 192 ? 0.700 16.511 38.919 1.00 87.06 192 ASN A CA 1
ATOM 1573 C C . ASN A 1 192 ? -0.680 16.205 38.312 1.00 87.06 192 ASN A C 1
ATOM 1575 O O . ASN A 1 192 ? -1.365 17.103 37.823 1.00 87.06 192 ASN A O 1
ATOM 1579 N N . SER A 1 193 ? -1.135 14.951 38.398 1.00 86.56 193 SER A N 1
ATOM 1580 C CA . SER A 1 193 ? -2.461 14.556 37.915 1.00 86.56 193 SER A CA 1
ATOM 1581 C C . SER A 1 193 ? -3.578 15.330 38.627 1.00 86.56 193 SER A C 1
ATOM 1583 O O . SER A 1 193 ? -4.483 15.852 37.978 1.00 86.56 193 SER A O 1
ATOM 1585 N N . GLN A 1 194 ? -3.481 15.499 39.947 1.00 85.69 194 GLN A N 1
ATOM 1586 C CA . GLN A 1 194 ? -4.414 16.314 40.728 1.00 85.69 194 GLN A CA 1
ATOM 1587 C C . GLN A 1 194 ? -4.365 17.794 40.338 1.00 85.69 194 GLN A C 1
ATOM 1589 O O . GLN A 1 194 ? -5.416 18.420 40.200 1.00 85.69 194 GLN A O 1
ATOM 1594 N N . GLY A 1 195 ? -3.167 18.338 40.123 1.00 84.38 195 GLY A N 1
ATOM 1595 C CA . GLY A 1 195 ? -2.966 19.715 39.680 1.00 84.38 195 GLY A CA 1
ATOM 1596 C C . GLY A 1 195 ? -3.585 20.002 38.311 1.00 84.38 195 GLY A C 1
ATOM 1597 O O . GLY A 1 195 ? -4.199 21.048 38.124 1.00 84.38 195 GLY A O 1
ATOM 1598 N N . ILE A 1 196 ? -3.497 19.062 37.370 1.00 85.19 196 ILE A N 1
ATOM 1599 C CA . ILE A 1 196 ? -4.135 19.162 36.047 1.00 85.19 196 ILE A CA 1
ATOM 1600 C C . ILE A 1 196 ? -5.664 19.081 36.170 1.00 85.19 196 ILE A C 1
ATOM 1602 O O . ILE A 1 196 ? -6.395 19.858 35.550 1.00 85.19 196 ILE A O 1
ATOM 1606 N N . LEU A 1 197 ? -6.164 18.149 36.982 1.00 86.12 197 LEU A N 1
ATOM 1607 C CA . LEU A 1 197 ? -7.595 17.886 37.113 1.00 86.12 197 LEU A CA 1
ATOM 1608 C C . LEU A 1 197 ? -8.353 18.994 37.860 1.00 86.12 197 LEU A C 1
ATOM 1610 O O . LEU A 1 197 ? -9.426 19.393 37.407 1.00 86.12 197 LEU A O 1
ATOM 1614 N N . ASN A 1 198 ? -7.794 19.502 38.963 1.00 84.25 198 ASN A N 1
ATOM 1615 C CA . ASN A 1 198 ? -8.447 20.462 39.866 1.00 84.25 198 ASN A CA 1
ATOM 1616 C C . ASN A 1 198 ? -7.846 21.879 39.819 1.00 84.25 198 ASN A C 1
ATOM 1618 O O . ASN A 1 198 ? -8.440 22.804 40.362 1.00 84.25 198 ASN A O 1
ATOM 1622 N N . GLY A 1 199 ? -6.689 22.063 39.177 1.00 82.00 199 GLY A N 1
ATOM 1623 C CA . GLY A 1 199 ? -5.923 23.310 39.216 1.00 82.00 199 GLY A CA 1
ATOM 1624 C C . GLY A 1 199 ? -4.886 23.321 40.347 1.00 82.00 199 GLY A C 1
ATOM 1625 O O . GLY A 1 199 ? -5.066 22.711 41.402 1.00 82.00 199 GLY A O 1
ATOM 1626 N N . VAL A 1 200 ? -3.773 24.026 40.129 1.00 80.62 200 VAL A N 1
ATOM 1627 C CA . VAL A 1 200 ? -2.713 24.227 41.128 1.00 80.62 200 VAL A CA 1
ATOM 1628 C C . VAL A 1 200 ? -2.873 25.598 41.796 1.00 80.62 200 VAL A C 1
ATOM 1630 O O . VAL A 1 200 ? -2.477 26.628 41.249 1.00 80.62 200 VAL A O 1
ATOM 1633 N N . GLY A 1 201 ? -3.422 25.614 43.013 1.00 70.75 201 GLY A N 1
ATOM 1634 C CA . GLY A 1 201 ? -3.521 26.813 43.855 1.00 70.75 201 GLY A CA 1
ATOM 1635 C C . GLY A 1 201 ? -4.833 27.599 43.730 1.00 70.75 201 GLY A C 1
ATOM 1636 O O . GLY A 1 201 ? -5.709 27.295 42.921 1.00 70.75 201 GLY A O 1
ATOM 1637 N N . LEU A 1 202 ? -4.977 28.623 44.579 1.00 57.28 202 LEU A N 1
ATOM 1638 C CA . LEU A 1 202 ? -6.217 29.387 44.743 1.00 57.28 202 LEU A CA 1
ATOM 1639 C C . LEU A 1 202 ? -6.544 30.203 43.476 1.00 57.28 202 LEU A C 1
ATOM 1641 O O . LEU A 1 202 ? -5.818 31.132 43.130 1.00 57.28 202 LEU A O 1
ATOM 1645 N N . GLY A 1 203 ? -7.646 29.872 42.798 1.00 62.94 203 GLY A N 1
ATOM 1646 C CA . GLY A 1 203 ? -8.144 30.594 41.617 1.00 62.94 203 GLY A CA 1
ATOM 1647 C C . GLY A 1 203 ? -7.694 30.041 40.259 1.00 62.94 203 GLY A C 1
ATOM 1648 O O . GLY A 1 203 ? -8.180 30.511 39.230 1.00 62.94 203 GLY A O 1
ATOM 1649 N N . SER A 1 204 ? -6.815 29.036 40.235 1.00 76.06 204 SER A N 1
ATOM 1650 C CA . SER A 1 204 ? -6.528 28.268 39.017 1.00 76.06 204 SER A CA 1
ATOM 1651 C C . SER A 1 204 ? -7.664 27.273 38.743 1.00 76.06 204 SER A C 1
ATOM 1653 O O . SER A 1 204 ? -8.211 26.701 39.680 1.00 76.06 204 SER A O 1
ATOM 1655 N N . ARG A 1 205 ? -8.051 27.100 37.473 1.00 79.38 205 ARG A N 1
ATOM 1656 C CA . ARG A 1 205 ? -9.106 26.161 37.059 1.00 79.38 205 ARG A CA 1
ATOM 1657 C C . ARG A 1 205 ? -8.476 24.895 36.498 1.00 79.38 205 ARG A C 1
ATOM 1659 O O . ARG A 1 205 ? -7.637 24.993 35.602 1.00 79.38 205 ARG A O 1
ATOM 1666 N N . GLY A 1 206 ? -8.891 23.739 37.000 1.00 83.94 206 GLY A N 1
ATOM 1667 C CA . GLY A 1 206 ? -8.518 22.440 36.439 1.00 83.94 206 GLY A CA 1
ATOM 1668 C C . GLY A 1 206 ? -9.422 22.006 35.285 1.00 83.94 206 GLY A C 1
ATOM 1669 O O . GLY A 1 206 ? -10.404 22.676 34.958 1.00 83.94 206 GLY A O 1
ATOM 1670 N N . ILE A 1 207 ? -9.123 20.855 34.677 1.00 85.56 207 ILE A N 1
ATOM 1671 C CA . ILE A 1 207 ? -9.953 20.286 33.599 1.00 85.56 207 ILE A CA 1
ATOM 1672 C C . ILE A 1 207 ? -11.413 20.099 34.045 1.00 85.56 207 ILE A C 1
ATOM 1674 O O . ILE A 1 207 ? -12.317 20.384 33.259 1.00 85.56 207 ILE A O 1
ATOM 1678 N N . TYR A 1 208 ? -11.663 19.690 35.296 1.00 83.81 208 TYR A N 1
ATOM 1679 C CA . TYR A 1 208 ? -13.030 19.503 35.801 1.00 83.81 208 TYR A CA 1
ATOM 1680 C C . TYR A 1 208 ? -13.857 20.797 35.832 1.00 83.81 208 TYR A C 1
ATOM 1682 O O . TYR A 1 208 ? -15.073 20.735 35.675 1.00 83.81 208 TYR A O 1
ATOM 1690 N N . ASP A 1 209 ? -13.216 21.960 35.976 1.00 83.75 209 ASP A N 1
ATOM 1691 C CA . ASP A 1 209 ? -13.900 23.261 35.961 1.00 83.75 209 ASP A CA 1
ATOM 1692 C C . ASP A 1 209 ? -14.122 23.792 34.540 1.00 83.75 209 ASP A C 1
ATOM 1694 O O . ASP A 1 209 ? -15.024 24.595 34.291 1.00 83.75 209 ASP A O 1
ATOM 1698 N N . LEU A 1 210 ? -13.261 23.392 33.602 1.00 86.94 210 LEU A N 1
ATOM 1699 C CA . LEU A 1 210 ? -13.296 23.846 32.211 1.00 86.94 210 LEU A CA 1
ATOM 1700 C C . LEU A 1 210 ? -14.234 23.002 31.344 1.00 86.94 210 LEU A C 1
ATOM 1702 O O . LEU A 1 210 ? -14.680 23.466 30.294 1.00 86.94 210 LEU A O 1
ATOM 1706 N N . VAL A 1 211 ? -14.527 21.772 31.768 1.00 85.75 211 VAL A N 1
ATOM 1707 C CA . VAL A 1 211 ? -15.233 20.778 30.963 1.00 85.75 211 VAL A CA 1
ATOM 1708 C C . VAL A 1 211 ? -16.381 20.169 31.753 1.00 85.75 211 VAL A C 1
ATOM 1710 O O . VAL A 1 211 ? -16.224 19.730 32.888 1.00 85.75 211 VAL A O 1
ATOM 1713 N N . ARG A 1 212 ? -17.543 20.046 31.106 1.00 87.12 212 ARG A N 1
ATOM 1714 C CA . ARG A 1 212 ? -18.667 19.261 31.628 1.00 87.12 212 ARG A CA 1
ATOM 1715 C C . ARG A 1 212 ? -18.355 17.775 31.490 1.00 87.12 212 ARG A C 1
ATOM 1717 O O . ARG A 1 212 ? -18.744 17.135 30.518 1.00 87.12 212 ARG A O 1
ATOM 1724 N N . HIS A 1 213 ? -17.589 17.249 32.438 1.00 83.12 213 HIS A N 1
ATOM 1725 C CA . HIS A 1 213 ? -16.969 15.933 32.316 1.00 83.12 213 HIS A CA 1
ATOM 1726 C C . HIS A 1 213 ? -17.975 14.788 32.110 1.00 83.12 213 HIS A C 1
ATOM 1728 O O . HIS A 1 213 ? -17.730 13.929 31.270 1.00 83.12 213 HIS A O 1
ATOM 1734 N N . GLU A 1 214 ? -19.116 14.790 32.804 1.00 84.75 214 GLU A N 1
ATOM 1735 C CA . GLU A 1 214 ? -20.137 13.740 32.644 1.00 84.75 214 GLU A CA 1
ATOM 1736 C C . GLU A 1 214 ? -20.788 13.772 31.261 1.00 84.75 214 GLU A C 1
ATOM 1738 O O . GLU A 1 214 ? -20.904 12.735 30.611 1.00 84.75 214 GLU A O 1
ATOM 1743 N N . GLU A 1 215 ? -21.141 14.966 30.775 1.00 88.75 215 GLU A N 1
ATOM 1744 C CA . GLU A 1 215 ? -21.683 15.150 29.424 1.00 88.75 215 GLU A CA 1
ATOM 1745 C C . GLU A 1 215 ? -20.653 14.731 28.364 1.00 88.75 215 GLU A C 1
ATOM 1747 O O . GLU A 1 215 ? -20.992 14.024 27.415 1.00 88.75 215 GLU A O 1
ATOM 1752 N N . MET A 1 216 ? -19.382 15.107 28.550 1.00 91.94 216 MET A N 1
ATOM 1753 C CA . MET A 1 216 ? -18.291 14.732 27.651 1.00 91.94 216 MET A CA 1
ATOM 1754 C C . MET A 1 216 ? -18.059 13.217 27.632 1.00 91.94 216 MET A C 1
ATOM 1756 O O . MET A 1 216 ? -17.901 12.649 26.555 1.00 91.94 216 MET A O 1
ATOM 1760 N N . GLN A 1 217 ? -18.043 12.551 28.791 1.00 89.00 217 GLN A N 1
ATOM 1761 C CA . GLN A 1 217 ? -17.846 11.099 28.869 1.00 89.00 217 GLN A CA 1
ATOM 1762 C C . GLN A 1 217 ? -19.022 10.326 28.277 1.00 89.00 217 GLN A C 1
ATOM 1764 O O . GLN A 1 217 ? -18.812 9.347 27.557 1.00 89.00 217 GLN A O 1
ATOM 1769 N N . ALA A 1 218 ? -20.256 10.773 28.526 1.00 89.75 218 ALA A N 1
ATOM 1770 C CA . ALA A 1 218 ? -21.443 10.190 27.911 1.00 89.75 218 ALA A CA 1
ATOM 1771 C C . ALA A 1 218 ? -21.387 10.315 26.380 1.00 89.75 218 ALA A C 1
ATOM 1773 O O . ALA A 1 218 ? -21.575 9.321 25.675 1.00 89.75 218 ALA A O 1
ATOM 1774 N N . TYR A 1 219 ? -21.034 11.503 25.879 1.00 91.94 219 TYR A N 1
ATOM 1775 C CA . TYR A 1 219 ? -20.806 11.753 24.457 1.00 91.94 219 TYR A CA 1
ATOM 1776 C C . TYR A 1 219 ? -19.710 10.840 23.886 1.00 91.94 219 TYR A C 1
ATOM 1778 O O . TYR A 1 219 ? -19.968 10.087 22.952 1.00 91.94 219 TYR A O 1
ATOM 1786 N N . LEU A 1 220 ? -18.509 10.821 24.474 1.00 91.12 220 LEU A N 1
ATOM 1787 C CA . LEU A 1 220 ? -17.399 9.989 23.994 1.00 91.12 220 LEU A CA 1
ATOM 1788 C C . LEU A 1 220 ? -17.745 8.503 23.983 1.00 91.12 220 LEU A C 1
ATOM 1790 O O . LEU A 1 220 ? -17.410 7.807 23.029 1.00 91.12 220 LEU A O 1
ATOM 1794 N N . THR A 1 221 ? -18.418 8.012 25.023 1.00 90.62 221 THR A N 1
ATOM 1795 C CA . THR A 1 221 ? -18.845 6.610 25.109 1.00 90.62 221 THR A CA 1
ATOM 1796 C C . THR A 1 221 ? -19.814 6.271 23.981 1.00 90.62 221 THR A C 1
ATOM 1798 O O . THR A 1 221 ? -19.660 5.242 23.317 1.00 90.62 221 THR A O 1
ATOM 1801 N N . GLN A 1 222 ? -20.779 7.155 23.721 1.00 89.62 222 GLN A N 1
ATOM 1802 C CA . GLN A 1 222 ? -21.726 6.998 22.628 1.00 89.62 222 GLN A CA 1
ATOM 1803 C C . GLN A 1 222 ? -21.016 7.002 21.267 1.00 89.62 222 GLN A C 1
ATOM 1805 O O . GLN A 1 222 ? -21.179 6.047 20.504 1.00 89.62 222 GLN A O 1
ATOM 1810 N N . GLU A 1 223 ? -20.191 8.010 20.977 1.00 89.44 223 GLU A N 1
ATOM 1811 C CA . GLU A 1 223 ? -19.509 8.138 19.683 1.00 89.44 223 GLU A CA 1
ATOM 1812 C C . GLU A 1 223 ? -18.498 7.010 19.436 1.00 89.44 223 GLU A C 1
ATOM 1814 O O . GLU A 1 223 ? -18.476 6.423 18.355 1.00 89.44 223 GLU A O 1
ATOM 1819 N N . ARG A 1 224 ? -17.729 6.601 20.457 1.00 89.94 224 ARG A N 1
ATOM 1820 C CA . ARG A 1 224 ? -16.844 5.423 20.375 1.00 89.94 224 ARG A CA 1
ATOM 1821 C C . ARG A 1 224 ? -17.628 4.155 20.047 1.00 89.94 224 ARG A C 1
ATOM 1823 O O . ARG A 1 224 ? -17.140 3.319 19.290 1.00 89.94 224 ARG A O 1
ATOM 1830 N N . SER A 1 225 ? -18.839 4.005 20.593 1.00 89.81 225 SER A N 1
ATOM 1831 C CA . SER A 1 225 ? -19.692 2.852 20.289 1.00 89.81 225 SER A CA 1
ATOM 1832 C C . SER A 1 225 ? -20.139 2.836 18.824 1.00 89.81 225 SER A C 1
ATOM 1834 O O . SER A 1 225 ? -20.124 1.772 18.210 1.00 89.81 225 SER A O 1
ATOM 1836 N N . HIS A 1 226 ? -20.484 3.999 18.257 1.00 86.50 226 HIS A N 1
ATOM 1837 C CA . HIS A 1 226 ? -20.852 4.147 16.847 1.00 86.50 226 HIS A CA 1
ATOM 1838 C C . HIS A 1 226 ? -19.683 3.798 15.932 1.00 86.50 226 HIS A C 1
ATOM 1840 O O . HIS A 1 226 ? -19.784 2.872 15.129 1.00 86.50 226 HIS A O 1
ATOM 1846 N N . LEU A 1 227 ? -18.543 4.464 16.132 1.00 88.12 227 LEU A N 1
ATOM 1847 C CA . LEU A 1 227 ? -17.338 4.248 15.335 1.00 88.12 227 LEU A CA 1
ATOM 1848 C C . LEU A 1 227 ? -16.875 2.793 15.382 1.00 88.12 227 LEU A C 1
ATOM 1850 O O . LEU A 1 227 ? -16.551 2.218 14.344 1.00 88.12 227 LEU A O 1
ATOM 1854 N N . LYS A 1 228 ? -16.888 2.170 16.568 1.00 88.88 228 LYS A N 1
ATOM 1855 C CA . LYS A 1 228 ? -16.513 0.761 16.724 1.00 88.88 228 LYS A CA 1
ATOM 1856 C C . LYS A 1 228 ? -17.433 -0.159 15.921 1.00 88.88 228 LYS A C 1
ATOM 1858 O O . LYS A 1 228 ? -16.936 -1.060 15.256 1.00 88.88 228 LYS A O 1
ATOM 1863 N N . ARG A 1 229 ? -18.752 0.059 15.974 1.00 87.75 229 ARG A N 1
ATOM 1864 C CA . ARG A 1 229 ? -19.720 -0.755 15.221 1.00 87.75 229 ARG A CA 1
ATOM 1865 C C . ARG A 1 229 ? -19.548 -0.594 13.714 1.00 87.75 229 ARG A C 1
ATOM 1867 O O . ARG A 1 229 ? -19.482 -1.599 13.017 1.00 87.75 229 ARG A O 1
ATOM 1874 N N . TRP A 1 230 ? -19.449 0.637 13.216 1.00 88.00 230 TRP A N 1
ATOM 1875 C CA . TRP A 1 230 ? -19.287 0.888 11.780 1.00 88.00 230 TRP A CA 1
ATOM 1876 C C . TRP A 1 230 ? -17.953 0.364 11.251 1.00 88.00 230 TRP A C 1
ATOM 1878 O O . TRP A 1 230 ? -17.924 -0.251 10.192 1.00 88.00 230 TRP A O 1
ATOM 1888 N N . THR A 1 231 ? -16.869 0.521 12.017 1.00 87.88 231 THR A N 1
ATOM 1889 C CA . THR A 1 231 ? -15.560 -0.042 11.649 1.00 87.88 231 THR A CA 1
ATOM 1890 C C . THR A 1 231 ? -15.616 -1.567 11.582 1.00 87.88 231 THR A C 1
ATOM 1892 O O . THR A 1 231 ? -15.165 -2.131 10.593 1.00 87.88 231 THR A O 1
ATOM 1895 N N . GLN A 1 232 ? -16.242 -2.228 12.567 1.00 89.00 232 GLN A N 1
ATOM 1896 C CA . GLN A 1 232 ? -16.421 -3.684 12.542 1.00 89.00 232 GLN A CA 1
ATOM 1897 C C . GLN A 1 232 ? -17.251 -4.137 11.333 1.00 89.00 232 GLN A C 1
ATOM 1899 O O . GLN A 1 232 ? -16.843 -5.054 10.633 1.00 89.00 232 GLN A O 1
ATOM 1904 N N . ARG A 1 233 ? -18.373 -3.462 11.040 1.00 89.00 233 ARG A N 1
ATOM 1905 C CA . ARG A 1 233 ? -19.214 -3.771 9.870 1.00 89.00 233 ARG A CA 1
ATOM 1906 C C . ARG A 1 233 ? -18.424 -3.626 8.565 1.00 89.00 233 ARG A C 1
ATOM 1908 O O . ARG A 1 233 ? -18.500 -4.502 7.712 1.00 89.00 233 ARG A O 1
ATOM 1915 N N . LEU A 1 234 ? -17.611 -2.574 8.428 1.00 89.19 234 LEU A N 1
ATOM 1916 C CA . LEU A 1 234 ? -16.707 -2.412 7.283 1.00 89.19 234 LEU A CA 1
ATOM 1917 C C . LEU A 1 234 ? -15.648 -3.516 7.207 1.00 89.19 234 LEU A C 1
ATOM 1919 O O . LEU A 1 234 ? -15.319 -3.953 6.104 1.00 89.19 234 LEU A O 1
ATOM 1923 N N . ASP A 1 235 ? -15.083 -3.945 8.337 1.00 89.25 235 ASP A N 1
ATOM 1924 C CA . ASP A 1 235 ? -14.121 -5.051 8.398 1.00 89.25 235 ASP A CA 1
ATOM 1925 C C . ASP A 1 235 ? -14.757 -6.365 7.925 1.00 89.25 235 ASP A C 1
ATOM 1927 O O . ASP A 1 235 ? -14.167 -7.039 7.077 1.00 89.25 235 ASP A O 1
ATOM 1931 N N . ASP A 1 236 ? -15.976 -6.668 8.374 1.00 90.88 236 ASP A N 1
ATOM 1932 C CA . ASP A 1 236 ? -16.726 -7.868 7.988 1.00 90.88 236 ASP A CA 1
ATOM 1933 C C . ASP A 1 236 ? -17.088 -7.847 6.488 1.00 90.88 236 ASP A C 1
ATOM 1935 O O . ASP A 1 236 ? -16.783 -8.793 5.761 1.00 90.88 236 ASP A O 1
ATOM 1939 N N . ILE A 1 237 ? -17.613 -6.723 5.978 1.00 89.81 237 ILE A N 1
ATOM 1940 C CA . ILE A 1 237 ? -17.903 -6.545 4.543 1.00 89.81 237 ILE A CA 1
ATOM 1941 C C . ILE A 1 237 ? -16.631 -6.709 3.703 1.00 89.81 237 ILE A C 1
ATOM 1943 O O . ILE A 1 237 ? -16.627 -7.411 2.691 1.00 89.81 237 ILE A O 1
ATOM 1947 N N . THR A 1 238 ? -15.527 -6.079 4.122 1.00 90.50 238 THR A N 1
ATOM 1948 C CA . THR A 1 238 ? -14.243 -6.184 3.410 1.00 90.50 238 THR A CA 1
ATOM 1949 C C . THR A 1 238 ? -13.769 -7.637 3.388 1.00 90.50 238 THR A C 1
ATOM 1951 O O . THR A 1 238 ? -13.309 -8.117 2.352 1.00 90.50 238 THR A O 1
ATOM 1954 N N . HIS A 1 239 ? -13.892 -8.350 4.512 1.00 92.56 239 HIS A N 1
ATOM 1955 C CA . HIS A 1 239 ? -13.516 -9.755 4.618 1.00 92.56 239 HIS A CA 1
ATOM 1956 C C . HIS A 1 239 ? -14.283 -10.625 3.616 1.00 92.56 239 HIS A C 1
ATOM 1958 O O . HIS A 1 239 ? -13.660 -11.375 2.859 1.00 92.56 239 HIS A O 1
ATOM 1964 N N . ASP A 1 240 ? -15.608 -10.489 3.571 1.00 93.12 240 ASP A N 1
ATOM 1965 C CA . ASP A 1 240 ? -16.461 -11.290 2.694 1.00 93.12 240 ASP A CA 1
ATOM 1966 C C . ASP A 1 240 ? -16.229 -10.972 1.215 1.00 93.12 240 ASP A C 1
ATOM 1968 O O . ASP A 1 240 ? -16.055 -11.888 0.406 1.00 93.12 240 ASP A O 1
ATOM 1972 N N . ARG A 1 241 ? -16.111 -9.686 0.854 1.00 93.25 241 ARG A N 1
ATOM 1973 C CA . ARG A 1 241 ? -15.798 -9.271 -0.524 1.00 93.25 241 ARG A CA 1
ATOM 1974 C C . ARG A 1 241 ? -14.451 -9.819 -0.991 1.00 93.25 241 ARG A C 1
ATOM 1976 O O . ARG A 1 241 ? -14.362 -10.389 -2.078 1.00 93.25 241 ARG A O 1
ATOM 1983 N N . VAL A 1 242 ? -13.404 -9.695 -0.170 1.00 94.62 242 VAL A N 1
ATOM 1984 C CA . VAL A 1 242 ? -12.065 -10.225 -0.489 1.00 94.62 242 VAL A CA 1
ATOM 1985 C C . VAL A 1 242 ? -12.103 -11.742 -0.614 1.00 94.62 242 VAL A C 1
ATOM 1987 O O . VAL A 1 242 ? -11.485 -12.301 -1.522 1.00 94.62 242 VAL A O 1
ATOM 1990 N N . ARG A 1 243 ? -12.840 -12.430 0.260 1.00 94.56 243 ARG A N 1
ATOM 1991 C CA . ARG A 1 243 ? -12.991 -13.885 0.199 1.00 94.56 243 ARG A CA 1
ATOM 1992 C C . ARG A 1 243 ? -13.647 -14.323 -1.111 1.00 94.56 243 ARG A C 1
ATOM 1994 O O . ARG A 1 243 ? -13.071 -15.161 -1.800 1.00 94.56 243 ARG A O 1
ATOM 2001 N N . LEU A 1 244 ? -14.783 -13.735 -1.483 1.00 93.44 244 LEU A N 1
ATOM 2002 C CA . LEU A 1 244 ? -15.482 -14.051 -2.737 1.00 93.44 244 LEU A CA 1
ATOM 2003 C C . LEU A 1 244 ? -14.604 -13.755 -3.962 1.00 93.44 244 LEU A C 1
ATOM 2005 O O . LEU A 1 244 ? -14.483 -14.576 -4.874 1.00 93.44 244 LEU A O 1
ATOM 2009 N N . PHE A 1 245 ? -13.925 -12.607 -3.961 1.00 93.88 245 PHE A N 1
ATOM 2010 C CA . PHE A 1 245 ? -13.032 -12.218 -5.048 1.00 93.88 245 PHE A CA 1
ATOM 2011 C C . PHE A 1 245 ? -11.852 -13.189 -5.212 1.00 93.88 245 PHE A C 1
ATOM 2013 O O . PHE A 1 245 ? -11.608 -13.691 -6.308 1.00 93.88 245 PHE A O 1
ATOM 2020 N N . THR A 1 246 ? -11.147 -13.510 -4.122 1.00 94.38 246 THR A N 1
ATOM 2021 C CA . THR A 1 246 ? -9.958 -14.388 -4.148 1.00 94.38 246 THR A CA 1
ATOM 2022 C C . THR A 1 246 ? -10.297 -15.865 -4.374 1.00 94.38 246 THR A C 1
ATOM 2024 O O . THR A 1 246 ? -9.449 -16.637 -4.820 1.00 94.38 246 THR A O 1
ATOM 2027 N N . GLN A 1 247 ? -11.550 -16.274 -4.153 1.00 92.56 247 GLN A N 1
ATOM 2028 C CA . GLN A 1 247 ? -12.062 -17.579 -4.583 1.00 92.56 247 GLN A CA 1
ATOM 2029 C C . GLN A 1 247 ? -12.306 -17.657 -6.098 1.00 92.56 247 GLN A C 1
ATOM 2031 O O . GLN A 1 247 ? -12.457 -18.758 -6.634 1.00 92.56 247 GLN A O 1
ATOM 2036 N N . GLY A 1 248 ? -12.272 -16.519 -6.798 1.00 88.88 248 GLY A N 1
ATOM 2037 C CA . GLY A 1 248 ? -12.513 -16.404 -8.232 1.00 88.88 248 GLY A CA 1
ATOM 2038 C C . GLY A 1 248 ? -13.991 -16.303 -8.606 1.00 88.88 248 GLY A C 1
ATOM 2039 O O . GLY A 1 248 ? -14.313 -16.475 -9.781 1.00 88.88 248 GLY A O 1
ATOM 2040 N N . GLU A 1 249 ? -14.884 -16.034 -7.647 1.00 89.62 249 GLU A N 1
ATOM 2041 C CA . GLU A 1 249 ? -16.334 -16.066 -7.882 1.00 89.62 249 GLU A CA 1
ATOM 2042 C C . GLU A 1 249 ? -16.806 -14.980 -8.851 1.00 89.62 249 GLU A C 1
ATOM 2044 O O . GLU A 1 249 ? -17.663 -15.241 -9.696 1.00 89.62 249 GLU A O 1
ATOM 2049 N N . LEU A 1 250 ? -16.180 -13.797 -8.816 1.00 89.50 250 LEU A N 1
ATOM 2050 C CA . LEU A 1 250 ? -16.416 -12.733 -9.797 1.00 89.50 250 LEU A CA 1
ATOM 2051 C C . LEU A 1 250 ? -16.208 -13.248 -11.230 1.00 89.50 250 LEU A C 1
ATOM 2053 O O . LEU A 1 250 ? -17.091 -13.148 -12.079 1.00 89.50 250 LEU A O 1
ATOM 2057 N N . TYR A 1 251 ? -15.038 -13.833 -11.484 1.00 86.19 251 TYR A N 1
ATOM 2058 C CA . TYR A 1 251 ? -14.619 -14.256 -12.818 1.00 86.19 251 TYR A CA 1
ATOM 2059 C C . TYR A 1 251 ? -15.387 -15.481 -13.316 1.00 86.19 251 TYR A C 1
ATOM 2061 O O . TYR A 1 251 ? -15.681 -15.576 -14.505 1.00 86.19 251 TYR A O 1
ATOM 2069 N N . ARG A 1 252 ? -15.743 -16.409 -12.417 1.00 84.31 252 ARG A N 1
ATOM 2070 C CA . ARG A 1 252 ? -16.562 -17.584 -12.757 1.00 84.31 252 ARG A CA 1
ATOM 2071 C C . ARG A 1 252 ? -18.002 -17.215 -13.085 1.00 84.31 252 ARG A C 1
ATOM 2073 O O . ARG A 1 252 ? -18.596 -17.852 -13.947 1.00 84.31 252 ARG A O 1
ATOM 2080 N N . SER A 1 253 ? -18.547 -16.200 -12.421 1.00 86.38 253 SER A N 1
ATOM 2081 C CA . SER A 1 253 ? -19.958 -15.825 -12.545 1.00 86.38 253 SER A CA 1
ATOM 2082 C C . SER A 1 253 ? -20.228 -14.856 -13.699 1.00 86.38 253 SER A C 1
ATOM 2084 O O . SER A 1 253 ? -21.355 -14.769 -14.176 1.00 86.38 253 SER A O 1
ATOM 2086 N N . ALA A 1 254 ? -19.209 -14.144 -14.188 1.00 86.06 254 ALA A N 1
ATOM 2087 C CA . ALA A 1 254 ? -19.363 -13.073 -15.177 1.00 86.06 254 ALA A CA 1
ATOM 2088 C C . ALA A 1 254 ? -19.230 -13.522 -16.650 1.00 86.06 254 ALA A C 1
ATOM 2090 O O . ALA A 1 254 ? -19.093 -12.694 -17.549 1.00 86.06 254 ALA A O 1
ATOM 2091 N N . TRP A 1 255 ? -19.294 -14.828 -16.920 1.00 79.94 255 TRP A N 1
ATOM 2092 C CA . TRP A 1 255 ? -19.077 -15.436 -18.244 1.00 79.94 255 TRP A CA 1
ATOM 2093 C C . TRP A 1 255 ? -20.062 -14.992 -19.342 1.00 79.94 255 TRP A C 1
ATOM 2095 O O . TRP A 1 255 ? -19.813 -15.238 -20.519 1.00 79.94 255 TRP A O 1
ATOM 2105 N N . TYR A 1 256 ? -21.190 -14.379 -18.974 1.00 82.06 256 TYR A N 1
ATOM 2106 C CA . TYR A 1 256 ? -22.294 -14.055 -19.883 1.00 82.06 256 TYR A CA 1
ATOM 2107 C C . TYR A 1 256 ? -22.127 -12.730 -20.645 1.00 82.06 256 TYR A C 1
ATOM 2109 O O . TYR A 1 256 ? -22.948 -12.426 -21.510 1.00 82.06 256 TYR A O 1
ATOM 2117 N N . PHE A 1 257 ? -21.107 -11.928 -20.331 1.00 86.12 257 PHE A N 1
ATOM 2118 C CA . PHE A 1 257 ? -20.817 -10.698 -21.068 1.00 86.12 257 PHE A CA 1
ATOM 2119 C C . PHE A 1 257 ? -20.013 -10.993 -22.333 1.00 86.12 257 PHE A C 1
ATOM 2121 O O . PHE A 1 257 ? -18.919 -11.546 -22.247 1.00 86.12 257 PHE A O 1
ATOM 2128 N N . ASP A 1 258 ? -20.501 -10.550 -23.492 1.00 83.44 258 ASP A N 1
ATOM 2129 C CA . ASP A 1 258 ? -19.748 -10.587 -24.743 1.00 83.44 258 ASP A CA 1
ATOM 2130 C C . ASP A 1 258 ? -19.001 -9.260 -24.975 1.00 83.44 258 ASP A C 1
ATOM 2132 O O . ASP A 1 258 ? -19.628 -8.246 -25.302 1.00 83.44 258 ASP A O 1
ATOM 2136 N N . PRO A 1 259 ? -17.663 -9.230 -24.844 1.00 77.25 259 PRO A N 1
ATOM 2137 C CA . PRO A 1 259 ? -16.885 -8.005 -24.999 1.00 77.25 259 PRO A CA 1
ATOM 2138 C C . PRO A 1 259 ? -16.838 -7.467 -26.439 1.00 77.25 259 PRO A C 1
ATOM 2140 O O . PRO A 1 259 ? -16.388 -6.338 -26.629 1.00 77.25 259 PRO A O 1
ATOM 2143 N N . ASP A 1 260 ? -17.292 -8.222 -27.450 1.00 79.50 260 ASP A N 1
ATOM 2144 C CA . ASP A 1 260 ? -17.384 -7.716 -28.831 1.00 79.50 260 ASP A CA 1
ATOM 2145 C C . ASP A 1 260 ? -18.536 -6.725 -29.021 1.00 79.50 260 ASP A C 1
ATOM 2147 O O . ASP A 1 260 ? -18.497 -5.876 -29.915 1.00 79.50 260 ASP A O 1
ATOM 2151 N N . HIS A 1 261 ? -19.567 -6.822 -28.182 1.00 85.06 261 HIS A N 1
ATOM 2152 C CA . HIS A 1 261 ? -20.691 -5.902 -28.211 1.00 85.06 261 HIS A CA 1
ATOM 2153 C C . HIS A 1 261 ? -20.362 -4.680 -27.337 1.00 85.06 261 HIS A C 1
ATOM 2155 O O . HIS A 1 261 ? -20.192 -4.827 -26.125 1.00 85.06 261 HIS A O 1
ATOM 2161 N N . PRO A 1 262 ? -20.311 -3.455 -27.896 1.00 83.44 262 PRO A N 1
ATOM 2162 C CA . PRO A 1 262 ? -19.810 -2.277 -27.180 1.00 83.44 262 PRO A CA 1
ATOM 2163 C C . PRO A 1 262 ? -20.624 -1.942 -25.923 1.00 83.44 262 PRO A C 1
ATOM 2165 O O . PRO A 1 262 ? -20.064 -1.485 -24.926 1.00 83.44 262 PRO A O 1
ATOM 2168 N N . ASP A 1 263 ? -21.932 -2.198 -25.943 1.00 86.06 263 ASP A N 1
ATOM 2169 C CA . ASP A 1 263 ? -22.797 -1.987 -24.781 1.00 86.06 263 ASP A CA 1
ATOM 2170 C C . ASP A 1 263 ? -22.550 -3.036 -23.690 1.00 86.06 263 ASP A C 1
ATOM 2172 O O . ASP A 1 263 ? -22.459 -2.688 -22.514 1.00 86.06 263 ASP A O 1
ATOM 2176 N N . GLN A 1 264 ? -22.351 -4.303 -24.067 1.00 87.00 264 GLN A N 1
ATOM 2177 C CA . GLN A 1 264 ? -22.053 -5.368 -23.107 1.00 87.00 264 GLN A CA 1
ATOM 2178 C C . GLN A 1 264 ? -20.661 -5.211 -22.495 1.00 87.00 264 GLN A C 1
ATOM 2180 O O . GLN A 1 264 ? -20.507 -5.424 -21.297 1.00 87.00 264 GLN A O 1
ATOM 2185 N N . LEU A 1 265 ? -19.671 -4.757 -23.268 1.00 86.25 265 LEU A N 1
ATOM 2186 C CA . LEU A 1 265 ? -18.350 -4.391 -22.759 1.00 86.25 265 LEU A CA 1
ATOM 2187 C C . LEU A 1 265 ? -18.438 -3.286 -21.696 1.00 86.25 265 LEU A C 1
ATOM 2189 O O . LEU A 1 265 ? -17.830 -3.402 -20.632 1.00 86.25 265 LEU A O 1
ATOM 2193 N N . LYS A 1 266 ? -19.217 -2.225 -21.947 1.00 86.31 266 LYS A N 1
ATOM 2194 C CA . LYS A 1 266 ? -19.435 -1.155 -20.958 1.00 86.31 266 LYS A CA 1
ATOM 2195 C C . LYS A 1 266 ? -20.116 -1.687 -19.701 1.00 86.31 266 LYS A C 1
ATOM 2197 O O . LYS A 1 266 ? -19.694 -1.347 -18.598 1.00 86.31 266 LYS A O 1
ATOM 2202 N N . SER A 1 267 ? -21.140 -2.526 -19.853 1.00 89.12 267 SER A N 1
ATOM 2203 C CA . SER A 1 267 ? -21.822 -3.152 -18.718 1.00 89.12 267 SER A CA 1
ATOM 2204 C C . SER A 1 267 ? -20.902 -4.077 -17.920 1.00 89.12 267 SER A C 1
ATOM 2206 O O . SER A 1 267 ? -20.947 -4.036 -16.693 1.00 89.12 267 SER A O 1
ATOM 2208 N N . ALA A 1 268 ? -20.038 -4.848 -18.584 1.00 89.62 268 ALA A N 1
ATOM 2209 C CA . ALA A 1 268 ? -19.054 -5.715 -17.941 1.00 89.62 268 ALA A CA 1
ATOM 2210 C C . ALA A 1 268 ? -18.033 -4.903 -17.135 1.00 89.62 268 ALA A C 1
ATOM 2212 O O . ALA A 1 268 ? -17.822 -5.175 -15.958 1.00 89.62 268 ALA A O 1
ATOM 2213 N N . LEU A 1 269 ? -17.474 -3.843 -17.730 1.00 89.06 269 LEU A N 1
ATOM 2214 C CA . LEU A 1 269 ? -16.543 -2.939 -17.049 1.00 89.06 269 LEU A CA 1
ATOM 2215 C C . LEU A 1 269 ? -17.186 -2.242 -15.845 1.00 89.06 269 LEU A C 1
ATOM 2217 O O . LEU A 1 269 ? -16.564 -2.125 -14.794 1.00 89.06 269 LEU A O 1
ATOM 2221 N N . ALA A 1 270 ? -18.434 -1.788 -15.980 1.00 89.69 270 ALA A N 1
ATOM 2222 C CA . ALA A 1 270 ? -19.167 -1.175 -14.877 1.00 89.69 270 ALA A CA 1
ATOM 2223 C C . ALA A 1 270 ? -19.470 -2.183 -13.756 1.00 89.69 270 ALA A C 1
ATOM 2225 O O . ALA A 1 270 ? -19.345 -1.848 -12.580 1.00 89.69 270 ALA A O 1
ATOM 2226 N N . MET A 1 271 ? -19.853 -3.415 -14.106 1.00 91.12 271 MET A N 1
ATOM 2227 C CA . MET A 1 271 ? -20.074 -4.500 -13.149 1.00 91.12 271 MET A CA 1
ATOM 2228 C C . MET A 1 271 ? -18.785 -4.829 -12.395 1.00 91.12 271 MET A C 1
ATOM 2230 O O . MET A 1 271 ? -18.791 -4.833 -11.167 1.00 91.12 271 MET A O 1
ATOM 2234 N N . GLU A 1 272 ? -17.682 -5.026 -13.115 1.00 91.12 272 GLU A N 1
ATOM 2235 C CA . GLU A 1 272 ? -16.378 -5.330 -12.533 1.00 91.12 272 GLU A CA 1
ATOM 2236 C C . GLU A 1 272 ? -15.925 -4.219 -11.589 1.00 91.12 272 GLU A C 1
ATOM 2238 O O . GLU A 1 272 ? -15.623 -4.501 -10.435 1.00 91.12 272 GLU A O 1
ATOM 2243 N N . LEU A 1 273 ? -16.006 -2.955 -12.021 1.00 89.56 273 LEU A N 1
ATOM 2244 C CA . LEU A 1 273 ? -15.686 -1.805 -11.177 1.00 89.56 273 LEU A CA 1
ATOM 2245 C C . LEU A 1 273 ? -16.525 -1.774 -9.895 1.00 89.56 273 LEU A C 1
ATOM 2247 O O . LEU A 1 273 ? -15.993 -1.526 -8.818 1.00 89.56 273 LEU A O 1
ATOM 2251 N N . ASN A 1 274 ? -17.832 -2.026 -9.989 1.00 86.69 274 ASN A N 1
ATOM 2252 C CA . ASN A 1 274 ? -18.699 -2.052 -8.811 1.00 86.69 274 ASN A CA 1
ATOM 2253 C C . ASN A 1 274 ? -18.324 -3.189 -7.852 1.00 86.69 274 ASN A C 1
ATOM 2255 O O . ASN A 1 274 ? -18.388 -3.010 -6.641 1.00 86.69 274 ASN A O 1
ATOM 2259 N N . CYS A 1 275 ? -17.886 -4.335 -8.373 1.00 90.19 275 CYS A N 1
ATOM 2260 C CA . CYS A 1 275 ? -17.426 -5.452 -7.555 1.00 90.19 275 CYS A CA 1
ATOM 2261 C C . CYS A 1 275 ? -16.050 -5.195 -6.919 1.00 90.19 275 CYS A C 1
ATOM 2263 O O . CYS A 1 275 ? -15.796 -5.693 -5.820 1.00 90.19 275 CYS A O 1
ATOM 2265 N N . THR A 1 276 ? -15.169 -4.425 -7.566 1.00 88.56 276 THR A N 1
ATOM 2266 C CA . THR A 1 276 ? -13.750 -4.303 -7.179 1.00 88.56 276 THR A CA 1
ATOM 2267 C C . THR A 1 276 ? -13.381 -2.973 -6.531 1.00 88.56 276 THR A C 1
ATOM 2269 O O . THR A 1 276 ? -12.336 -2.888 -5.880 1.00 88.56 276 THR A O 1
ATOM 2272 N N . ARG A 1 277 ? -14.226 -1.939 -6.643 1.00 83.75 277 ARG A N 1
ATOM 2273 C CA . ARG A 1 277 ? -14.008 -0.650 -5.970 1.00 83.75 277 ARG A CA 1
ATOM 2274 C C . ARG A 1 277 ? -13.835 -0.847 -4.466 1.00 83.75 277 ARG A C 1
ATOM 2276 O O . ARG A 1 277 ? -14.568 -1.618 -3.843 1.00 83.75 277 ARG A O 1
ATOM 2283 N N . ASP A 1 278 ? -12.843 -0.171 -3.900 1.00 78.12 278 ASP A N 1
ATOM 2284 C CA . ASP A 1 278 ? -12.521 -0.192 -2.470 1.00 78.12 278 ASP A CA 1
ATOM 2285 C C . ASP A 1 278 ? -12.360 -1.591 -1.845 1.00 78.12 278 ASP A C 1
ATOM 2287 O O . ASP A 1 278 ? -12.535 -1.762 -0.638 1.00 78.12 278 ASP A O 1
ATOM 2291 N N . LEU A 1 279 ? -11.987 -2.596 -2.649 1.00 82.88 279 LEU A N 1
ATOM 2292 C CA . LEU A 1 279 ? -11.684 -3.951 -2.176 1.00 82.88 279 LEU A CA 1
ATOM 2293 C C . LEU A 1 279 ? -10.428 -3.977 -1.283 1.00 82.88 279 LEU A C 1
ATOM 2295 O O . LEU A 1 279 ? -10.336 -4.763 -0.345 1.00 82.88 279 LEU A O 1
ATOM 2299 N N . CYS A 1 280 ? -9.473 -3.084 -1.555 1.00 83.38 280 CYS A N 1
ATOM 2300 C CA . CYS A 1 280 ? -8.163 -3.003 -0.903 1.00 83.38 280 CYS A CA 1
ATOM 2301 C C . CYS A 1 280 ? -8.136 -1.989 0.262 1.00 83.38 280 CYS A C 1
ATOM 2303 O O . CYS A 1 280 ? -7.217 -1.171 0.358 1.00 83.38 280 CYS A O 1
ATOM 2305 N N . ARG A 1 281 ? -9.162 -1.980 1.125 1.00 80.50 281 ARG A N 1
ATOM 2306 C CA . ARG A 1 281 ? -9.309 -0.988 2.211 1.00 80.50 281 ARG A CA 1
ATOM 2307 C C . ARG A 1 281 ? -8.274 -1.152 3.329 1.00 80.50 281 ARG A C 1
ATOM 2309 O O . ARG A 1 281 ? -7.772 -0.152 3.843 1.00 80.50 281 ARG A O 1
ATOM 2316 N N . THR A 1 282 ? -7.982 -2.391 3.717 1.00 82.94 282 THR A N 1
ATOM 2317 C CA . THR A 1 282 ? -7.057 -2.752 4.805 1.00 82.94 282 THR A CA 1
ATOM 2318 C C . THR A 1 282 ? -5.762 -3.346 4.259 1.00 82.94 282 THR A C 1
ATOM 2320 O O . THR A 1 282 ? -5.739 -3.890 3.155 1.00 82.94 282 THR A O 1
ATOM 2323 N N . GLU A 1 283 ? -4.682 -3.307 5.042 1.00 82.00 283 GLU A N 1
ATOM 2324 C CA . GLU A 1 283 ? -3.410 -3.929 4.645 1.00 82.00 283 GLU A CA 1
ATOM 2325 C C . GLU A 1 283 ? -3.563 -5.436 4.356 1.00 82.00 283 GLU A C 1
ATOM 2327 O O . GLU A 1 283 ? -3.016 -5.929 3.372 1.00 82.00 283 GLU A O 1
ATOM 2332 N N . ASP A 1 284 ? -4.378 -6.142 5.149 1.00 86.62 284 ASP A N 1
ATOM 2333 C CA . ASP A 1 284 ? -4.691 -7.563 4.942 1.00 86.62 284 ASP A CA 1
ATOM 2334 C C . ASP A 1 284 ? -5.446 -7.806 3.623 1.00 86.62 284 ASP A C 1
ATOM 2336 O O . ASP A 1 284 ? -5.075 -8.689 2.849 1.00 86.62 284 ASP A O 1
ATOM 2340 N N . SER A 1 285 ? -6.464 -6.990 3.319 1.00 87.19 285 SER A N 1
ATOM 2341 C CA . SER A 1 285 ? -7.200 -7.094 2.049 1.00 87.19 285 SER A CA 1
ATOM 2342 C C . SER A 1 285 ? -6.296 -6.861 0.839 1.00 87.19 285 SER A C 1
ATOM 2344 O O . SER A 1 285 ? -6.335 -7.616 -0.130 1.00 87.19 285 SER A O 1
ATOM 2346 N N . LEU A 1 286 ? -5.425 -5.856 0.927 1.00 88.94 286 LEU A N 1
ATOM 2347 C CA . LEU A 1 286 ? -4.532 -5.446 -0.145 1.00 88.94 286 LEU A CA 1
ATOM 2348 C C . LEU A 1 286 ? -3.465 -6.522 -0.407 1.00 88.94 286 LEU A C 1
ATOM 2350 O O . LEU A 1 286 ? -3.181 -6.836 -1.562 1.00 88.94 286 LEU A O 1
ATOM 2354 N N . GLN A 1 287 ? -2.954 -7.160 0.650 1.00 90.19 287 GLN A N 1
ATOM 2355 C CA . GLN A 1 287 ? -2.059 -8.309 0.530 1.00 90.19 287 GLN A CA 1
ATOM 2356 C C . GLN A 1 287 ? -2.754 -9.524 -0.099 1.00 90.19 287 GLN A C 1
ATOM 2358 O O . GLN A 1 287 ? -2.246 -10.060 -1.078 1.00 90.19 287 GLN A O 1
ATOM 2363 N N . LYS A 1 288 ? -3.934 -9.926 0.392 1.00 93.56 288 LYS A N 1
ATOM 2364 C CA . LYS A 1 288 ? -4.672 -11.088 -0.143 1.00 93.56 288 LYS A CA 1
ATOM 2365 C C . LYS A 1 288 ? -5.020 -10.939 -1.622 1.00 93.56 288 LYS A C 1
ATOM 2367 O O . LYS A 1 288 ? -4.877 -11.888 -2.390 1.00 93.56 288 LYS A O 1
ATOM 2372 N N . VAL A 1 289 ? -5.462 -9.750 -2.031 1.00 93.12 289 VAL A N 1
ATOM 2373 C CA . VAL A 1 289 ? -5.754 -9.444 -3.439 1.00 93.12 289 VAL A CA 1
ATOM 2374 C C . VAL A 1 289 ? -4.465 -9.438 -4.269 1.00 93.12 289 VAL A C 1
ATOM 2376 O O . VAL A 1 289 ? -4.445 -9.968 -5.379 1.00 93.12 289 VAL A O 1
ATOM 2379 N N . GLY A 1 290 ? -3.370 -8.893 -3.729 1.00 92.19 290 GLY A N 1
ATOM 2380 C CA . GLY A 1 290 ? -2.064 -8.873 -4.393 1.00 92.19 290 GLY A CA 1
ATOM 2381 C C . GLY A 1 290 ? -1.490 -10.274 -4.622 1.00 92.19 290 GLY A C 1
ATOM 2382 O O . GLY A 1 290 ? -0.994 -10.556 -5.717 1.00 92.19 290 GLY A O 1
ATOM 2383 N N . ASP A 1 291 ? -1.614 -11.154 -3.627 1.00 93.25 291 ASP A N 1
ATOM 2384 C CA . ASP A 1 291 ? -1.218 -12.565 -3.692 1.00 93.25 291 ASP A CA 1
ATOM 2385 C C . ASP A 1 291 ? -2.094 -13.329 -4.699 1.00 93.25 291 ASP A C 1
ATOM 2387 O O . ASP A 1 291 ? -1.584 -14.041 -5.563 1.00 93.25 291 ASP A O 1
ATOM 2391 N N . TYR A 1 292 ? -3.410 -13.094 -4.689 1.00 94.75 292 TYR A N 1
ATOM 2392 C CA . TYR A 1 292 ? -4.316 -13.678 -5.680 1.00 94.75 292 TYR A CA 1
ATOM 2393 C C . TYR A 1 292 ? -3.941 -13.300 -7.120 1.00 94.75 292 TYR A C 1
ATOM 2395 O O . TYR A 1 292 ? -3.929 -14.158 -8.006 1.00 94.75 292 TYR A O 1
ATOM 2403 N N . PHE A 1 293 ? -3.592 -12.033 -7.359 1.00 93.25 293 PHE A N 1
ATOM 2404 C CA . PHE A 1 293 ? -3.119 -11.569 -8.663 1.00 93.25 293 PHE A CA 1
ATOM 2405 C C . PHE A 1 293 ? -1.711 -12.061 -9.012 1.00 93.25 293 PHE A C 1
ATOM 2407 O O . PHE A 1 293 ? -1.388 -12.202 -10.191 1.00 93.25 293 PHE A O 1
ATOM 2414 N N . HIS A 1 294 ? -0.869 -12.363 -8.024 1.00 91.38 294 HIS A N 1
ATOM 2415 C CA . HIS A 1 294 ? 0.414 -13.017 -8.271 1.00 91.38 294 HIS A CA 1
ATOM 2416 C C . HIS A 1 294 ? 0.230 -14.433 -8.835 1.00 91.38 294 HIS A C 1
ATOM 2418 O O . HIS A 1 294 ? 0.953 -14.833 -9.756 1.00 91.38 294 HIS A O 1
ATOM 2424 N N . ASP A 1 295 ? -0.752 -15.166 -8.314 1.00 90.88 295 ASP A N 1
ATOM 2425 C CA . ASP A 1 295 ? -1.086 -16.515 -8.772 1.00 90.88 295 ASP A CA 1
ATOM 2426 C C . ASP A 1 295 ? -1.915 -16.501 -10.066 1.00 90.88 295 ASP A C 1
ATOM 2428 O O . ASP A 1 295 ? -1.757 -17.374 -10.921 1.00 90.88 295 ASP A O 1
ATOM 2432 N N . ASN A 1 296 ? -2.748 -15.473 -10.258 1.00 89.69 296 ASN A N 1
ATOM 2433 C CA . ASN A 1 296 ? -3.649 -15.335 -11.403 1.00 89.69 296 ASN A CA 1
ATOM 2434 C C . ASN A 1 296 ? -3.468 -13.984 -12.126 1.00 89.69 296 ASN A C 1
ATOM 2436 O O . ASN A 1 296 ? -4.386 -13.161 -12.161 1.00 89.69 296 ASN A O 1
ATOM 2440 N N . PRO A 1 297 ? -2.304 -13.728 -12.754 1.00 89.25 297 PRO A N 1
ATOM 2441 C CA . PRO A 1 297 ? -1.968 -12.403 -13.276 1.00 89.25 297 PRO A CA 1
ATOM 2442 C C . PRO A 1 297 ? -2.852 -11.953 -14.436 1.00 89.25 297 PRO A C 1
ATOM 2444 O O . PRO A 1 297 ? -3.018 -10.761 -14.637 1.00 89.25 297 PRO A O 1
ATOM 2447 N N . HIS A 1 298 ? -3.452 -12.877 -15.186 1.00 85.44 298 HIS A N 1
ATOM 2448 C CA . HIS A 1 298 ? -4.325 -12.566 -16.321 1.00 85.44 298 HIS A CA 1
ATOM 2449 C C . HIS A 1 298 ? -5.613 -11.831 -15.916 1.00 85.44 298 HIS A C 1
ATOM 2451 O O . HIS A 1 298 ? -6.169 -11.111 -16.738 1.00 85.44 298 HIS A O 1
ATOM 2457 N N . TYR A 1 299 ? -6.058 -11.955 -14.661 1.00 88.00 299 TYR A N 1
ATOM 2458 C CA . TYR A 1 299 ? -7.261 -11.276 -14.173 1.00 88.00 299 TYR A CA 1
ATOM 2459 C C . TYR A 1 299 ? -7.084 -9.780 -13.907 1.00 88.00 299 TYR A C 1
ATOM 2461 O O . TYR A 1 299 ? -8.073 -9.093 -13.691 1.00 88.00 299 TYR A O 1
ATOM 2469 N N . ILE A 1 300 ? -5.863 -9.240 -13.979 1.00 88.19 300 ILE A N 1
ATOM 2470 C CA . ILE A 1 300 ? -5.687 -7.778 -13.955 1.00 88.19 300 ILE A CA 1
ATOM 2471 C C . ILE A 1 300 ? -6.165 -7.105 -15.244 1.00 88.19 300 ILE A C 1
ATOM 2473 O O . ILE A 1 300 ? -6.168 -5.881 -15.324 1.00 88.19 300 ILE A O 1
ATOM 2477 N N . LEU A 1 301 ? -6.458 -7.892 -16.283 1.00 85.19 301 LEU A N 1
ATOM 2478 C CA . LEU A 1 301 ? -6.971 -7.403 -17.550 1.00 85.19 301 LEU A CA 1
ATOM 2479 C C . LEU A 1 301 ? -8.490 -7.284 -17.419 1.00 85.19 301 LEU A C 1
ATOM 2481 O O . LEU A 1 301 ? -9.154 -8.312 -17.260 1.00 85.19 301 LEU A O 1
ATOM 2485 N N . PRO A 1 302 ? -9.058 -6.071 -17.505 1.00 86.31 302 PRO A N 1
ATOM 2486 C CA . PRO A 1 302 ? -10.494 -5.902 -17.347 1.00 86.31 302 PRO A CA 1
ATOM 2487 C C . PRO A 1 302 ? -11.275 -6.736 -18.366 1.00 86.31 302 PRO A C 1
ATOM 2489 O O . PRO A 1 302 ? -10.889 -6.828 -19.536 1.00 86.31 302 PRO A O 1
ATOM 2492 N N . VAL A 1 303 ? -12.378 -7.339 -17.924 1.00 84.94 303 VAL A N 1
ATOM 2493 C CA . VAL A 1 303 ? -13.269 -8.192 -18.735 1.00 84.94 303 VAL A CA 1
ATOM 2494 C C . VAL A 1 303 ? -12.574 -9.435 -19.312 1.00 84.94 303 VAL A C 1
ATOM 2496 O O . VAL A 1 303 ? -13.073 -10.067 -20.245 1.00 84.94 303 VAL A O 1
ATOM 2499 N N . PHE A 1 304 ? -11.447 -9.871 -18.731 1.00 82.38 304 PHE A N 1
ATOM 2500 C CA . PHE A 1 304 ? -10.768 -11.101 -19.164 1.00 82.38 304 PHE A CA 1
ATOM 2501 C C . PHE A 1 304 ? -11.698 -12.329 -19.151 1.00 82.38 304 PHE A C 1
ATOM 2503 O O . PHE A 1 304 ? -11.587 -13.228 -19.985 1.00 82.38 304 PHE A O 1
ATOM 2510 N N . TYR A 1 305 ? -12.664 -12.334 -18.233 1.00 79.38 305 TYR A N 1
ATOM 2511 C CA . TYR A 1 305 ? -13.638 -13.403 -18.049 1.00 79.38 305 TYR A CA 1
ATOM 2512 C C . TYR A 1 305 ? -14.698 -13.518 -19.160 1.00 79.38 305 TYR A C 1
ATOM 2514 O O . TYR A 1 305 ? -15.299 -14.579 -19.317 1.00 79.38 305 TYR A O 1
ATOM 2522 N N . GLY A 1 306 ? -14.936 -12.464 -19.953 1.00 72.75 306 GLY A N 1
ATOM 2523 C CA . GLY A 1 306 ? -16.022 -12.437 -20.949 1.00 72.75 306 GLY A CA 1
ATOM 2524 C C . GLY A 1 306 ? -15.841 -13.430 -22.101 1.00 72.75 306 GLY A C 1
ATOM 2525 O O . GLY A 1 306 ? -16.725 -13.625 -22.928 1.00 72.75 306 GLY A O 1
ATOM 2526 N N . ARG A 1 307 ? -14.674 -14.073 -22.189 1.00 66.38 307 ARG A N 1
ATOM 2527 C CA . ARG A 1 307 ? -14.391 -15.108 -23.183 1.00 66.38 307 ARG A CA 1
ATOM 2528 C C . ARG A 1 307 ? -13.433 -16.164 -22.637 1.00 66.38 307 ARG A C 1
ATOM 2530 O O . ARG A 1 307 ? -12.473 -16.515 -23.312 1.00 66.38 307 ARG A O 1
ATOM 2537 N N . LEU A 1 308 ? -13.635 -16.633 -21.407 1.00 65.12 308 LEU A N 1
ATOM 2538 C CA . LEU A 1 308 ? -12.772 -17.669 -20.828 1.00 65.12 308 LEU A CA 1
ATOM 2539 C C . LEU A 1 308 ? -12.704 -18.893 -21.747 1.00 65.12 308 LEU A C 1
ATOM 2541 O O . LEU A 1 308 ? -13.640 -19.683 -21.837 1.00 65.12 308 LEU A O 1
ATOM 2545 N N . ASP A 1 309 ? -11.568 -19.050 -22.417 1.00 65.56 309 ASP A N 1
ATOM 2546 C CA . ASP A 1 309 ? -11.241 -20.259 -23.149 1.00 65.56 309 ASP A CA 1
ATOM 2547 C C . ASP A 1 309 ? -10.636 -21.259 -22.154 1.00 65.56 309 ASP A C 1
ATOM 2549 O O . ASP A 1 309 ? -9.591 -21.017 -21.542 1.00 65.56 309 ASP A O 1
ATOM 2553 N N . MET A 1 310 ? -11.300 -22.398 -21.960 1.00 63.75 310 MET A N 1
ATOM 2554 C CA . MET A 1 310 ? -10.795 -23.453 -21.079 1.00 63.75 310 MET A CA 1
ATOM 2555 C C . MET A 1 310 ? -9.437 -23.985 -21.555 1.00 63.75 310 MET A C 1
ATOM 2557 O O . MET A 1 310 ? -8.632 -24.420 -20.726 1.00 63.75 310 MET A O 1
ATOM 2561 N N . ASP A 1 311 ? -9.142 -23.891 -22.854 1.00 67.25 311 ASP A N 1
ATOM 2562 C CA . ASP A 1 311 ? -7.829 -24.227 -23.400 1.00 67.25 311 ASP A CA 1
ATOM 2563 C C . ASP A 1 311 ? -6.781 -23.169 -23.020 1.00 67.25 311 ASP A C 1
ATOM 2565 O O . ASP A 1 311 ? -5.635 -23.515 -22.704 1.00 67.25 311 ASP A O 1
ATOM 2569 N N . PHE A 1 312 ? -7.169 -21.888 -22.939 1.00 68.44 312 PHE A N 1
ATOM 2570 C CA . PHE A 1 312 ? -6.315 -20.844 -22.367 1.00 68.44 312 PHE A CA 1
ATOM 2571 C C . PHE A 1 312 ? -5.995 -21.144 -20.898 1.00 68.44 312 PHE A C 1
ATOM 2573 O O . PHE A 1 312 ? -4.817 -21.192 -20.529 1.00 68.44 312 PHE A O 1
ATOM 2580 N N . LEU A 1 313 ? -7.017 -21.397 -20.072 1.00 69.38 313 LEU A N 1
ATOM 2581 C CA . LEU A 1 313 ? -6.843 -21.639 -18.635 1.00 69.38 313 LEU A CA 1
ATOM 2582 C C . LEU A 1 313 ? -6.002 -22.888 -18.341 1.00 69.38 313 LEU A C 1
ATOM 2584 O O . LEU A 1 313 ? -5.269 -22.897 -17.353 1.00 69.38 313 LEU A O 1
ATOM 2588 N N . ARG A 1 314 ? -6.069 -23.924 -19.189 1.00 69.19 314 ARG A N 1
ATOM 2589 C CA . ARG A 1 314 ? -5.326 -25.183 -19.000 1.00 69.19 314 ARG A CA 1
ATOM 2590 C C . ARG A 1 314 ? -3.906 -25.166 -19.563 1.00 69.19 314 ARG A C 1
ATOM 2592 O O . ARG A 1 314 ? -3.019 -25.734 -18.934 1.00 69.19 314 ARG A O 1
ATOM 2599 N N . ALA A 1 315 ? -3.686 -24.577 -20.739 1.00 71.50 315 ALA A N 1
ATOM 2600 C CA . ALA A 1 315 ? -2.411 -24.701 -21.455 1.00 71.50 315 ALA A CA 1
ATOM 2601 C C . ALA A 1 315 ? -1.637 -23.381 -21.577 1.00 71.50 315 ALA A C 1
ATOM 2603 O O . ALA A 1 315 ? -0.409 -23.371 -21.487 1.00 71.50 315 ALA A O 1
ATOM 2604 N N . LYS A 1 316 ? -2.327 -22.254 -21.789 1.00 72.25 316 LYS A N 1
ATOM 2605 C CA . LYS A 1 316 ? -1.672 -20.964 -22.065 1.00 72.25 316 LYS A CA 1
ATOM 2606 C C . LYS A 1 316 ? -1.347 -20.177 -20.797 1.00 72.25 316 LYS A C 1
ATOM 2608 O O . LYS A 1 316 ? -0.331 -19.486 -20.776 1.00 72.25 316 LYS A O 1
ATOM 2613 N N . SER A 1 317 ? -2.130 -20.348 -19.732 1.00 75.44 317 SER A N 1
ATOM 2614 C CA . SER A 1 317 ? -1.874 -19.761 -18.409 1.00 75.44 317 SER A CA 1
ATOM 2615 C C . SER A 1 317 ? -0.496 -20.155 -17.857 1.00 75.44 317 SER A C 1
ATOM 2617 O O . SER A 1 317 ? 0.273 -19.288 -17.456 1.00 75.44 317 SER A O 1
ATOM 2619 N N . GLY A 1 318 ? -0.122 -21.438 -17.927 1.00 80.38 318 GLY A N 1
ATOM 2620 C CA . GLY A 1 318 ? 1.187 -21.926 -17.479 1.00 80.38 318 GLY A CA 1
ATOM 2621 C C . GLY A 1 318 ? 2.354 -21.359 -18.292 1.00 80.38 318 GLY A C 1
ATOM 2622 O O . GLY A 1 318 ? 3.387 -20.999 -17.728 1.00 80.38 318 GLY A O 1
ATOM 2623 N N . ASN A 1 319 ? 2.176 -21.209 -19.609 1.00 79.06 319 ASN A N 1
ATOM 2624 C CA . ASN A 1 319 ? 3.174 -20.577 -20.476 1.00 79.06 319 ASN A CA 1
ATOM 2625 C C . ASN A 1 319 ? 3.334 -19.085 -20.161 1.00 79.06 319 ASN A C 1
ATOM 2627 O O . ASN A 1 319 ? 4.462 -18.601 -20.103 1.00 79.06 319 ASN A O 1
ATOM 2631 N N . LEU A 1 320 ? 2.226 -18.375 -19.910 1.00 79.62 320 LEU A N 1
ATOM 2632 C CA . LEU A 1 320 ? 2.246 -16.980 -19.469 1.00 79.62 320 LEU A CA 1
ATOM 2633 C C . LEU A 1 320 ? 2.971 -16.833 -18.127 1.00 79.62 320 LEU A C 1
ATOM 2635 O O . LEU A 1 320 ? 3.827 -15.966 -17.999 1.00 79.62 320 LEU A O 1
ATOM 2639 N N . LEU A 1 321 ? 2.654 -17.680 -17.141 1.00 84.94 321 LEU A N 1
ATOM 2640 C CA . LEU A 1 321 ? 3.280 -17.649 -15.816 1.00 84.94 321 LEU A CA 1
ATOM 2641 C C . LEU A 1 321 ? 4.789 -17.869 -15.900 1.00 84.94 321 LEU A C 1
ATOM 2643 O O . LEU A 1 321 ? 5.551 -17.066 -15.368 1.00 84.94 321 LEU A O 1
ATOM 2647 N N . LYS A 1 322 ? 5.215 -18.912 -16.624 1.00 83.81 322 LYS A N 1
ATOM 2648 C CA . LYS A 1 322 ? 6.635 -19.197 -16.854 1.00 83.81 322 LYS A CA 1
ATOM 2649 C C . LYS A 1 322 ? 7.338 -18.012 -17.509 1.00 83.81 322 LYS A C 1
ATOM 2651 O O . LYS A 1 322 ? 8.404 -17.610 -17.069 1.00 83.81 322 LYS A O 1
ATOM 2656 N N . TRP A 1 323 ? 6.719 -17.434 -18.531 1.00 79.81 323 TRP A N 1
ATOM 2657 C CA . TRP A 1 323 ? 7.285 -16.296 -19.241 1.00 79.81 323 TRP A CA 1
ATOM 2658 C C . TRP A 1 323 ? 7.377 -15.039 -18.361 1.00 79.81 323 TRP A C 1
ATOM 2660 O O . TRP A 1 323 ? 8.395 -14.350 -18.380 1.00 79.81 323 TRP A O 1
ATOM 2670 N N . LEU A 1 324 ? 6.349 -14.759 -17.551 1.00 82.31 324 LEU A N 1
ATOM 2671 C CA . LEU A 1 324 ? 6.383 -13.659 -16.586 1.00 82.31 324 LEU A CA 1
ATOM 2672 C C . LEU A 1 324 ? 7.518 -13.869 -15.582 1.00 82.31 324 LEU A C 1
ATOM 2674 O O . LEU A 1 324 ? 8.230 -12.912 -15.286 1.00 82.31 324 LEU A O 1
ATOM 2678 N N . ASP A 1 325 ? 7.722 -15.105 -15.115 1.00 81.56 325 ASP A N 1
ATOM 2679 C CA . ASP A 1 325 ? 8.829 -15.482 -14.232 1.00 81.56 325 ASP A CA 1
ATOM 2680 C C . ASP A 1 325 ? 10.205 -15.339 -14.889 1.00 81.56 325 ASP A C 1
ATOM 2682 O O . ASP A 1 325 ? 11.118 -14.815 -14.249 1.00 81.56 325 ASP A O 1
ATOM 2686 N N . ASP A 1 326 ? 10.340 -15.690 -16.168 1.00 75.31 326 ASP A N 1
ATOM 2687 C CA . ASP A 1 326 ? 11.581 -15.528 -16.934 1.00 75.31 326 ASP A CA 1
ATOM 2688 C C . ASP A 1 326 ? 11.991 -14.041 -17.074 1.00 75.31 326 ASP A C 1
ATOM 2690 O O . ASP A 1 326 ? 13.177 -13.732 -17.184 1.00 75.31 326 ASP A O 1
ATOM 2694 N N . ILE A 1 327 ? 11.042 -13.095 -16.989 1.00 70.12 327 ILE A N 1
ATOM 2695 C CA . ILE A 1 327 ? 11.289 -11.635 -17.061 1.00 70.12 327 ILE A CA 1
ATOM 2696 C C . ILE A 1 327 ? 11.509 -11.009 -15.672 1.00 70.12 327 ILE A C 1
ATOM 2698 O O . ILE A 1 327 ? 11.376 -9.804 -15.470 1.00 70.12 327 ILE A O 1
ATOM 2702 N N . HIS A 1 328 ? 11.905 -11.800 -14.669 1.00 64.94 328 HIS A N 1
ATOM 2703 C CA . HIS A 1 328 ? 12.211 -11.251 -13.342 1.00 64.94 328 HIS A CA 1
ATOM 2704 C C . HIS A 1 328 ? 13.320 -10.174 -13.365 1.00 64.94 328 HIS A C 1
ATOM 2706 O O . HIS A 1 328 ? 13.357 -9.316 -12.483 1.00 64.94 328 HIS A O 1
ATOM 2712 N N . ASN A 1 329 ? 14.225 -10.208 -14.354 1.00 63.34 329 ASN A N 1
ATOM 2713 C CA . ASN A 1 329 ? 15.200 -9.150 -14.621 1.00 63.34 329 ASN A CA 1
ATOM 2714 C C . ASN A 1 329 ? 14.613 -8.183 -15.646 1.00 63.34 329 ASN A C 1
ATOM 2716 O O . ASN A 1 329 ? 14.770 -8.350 -16.854 1.00 63.34 329 ASN A O 1
ATOM 2720 N N . PHE A 1 330 ? 13.891 -7.188 -15.138 1.00 53.75 330 PHE A N 1
ATOM 2721 C CA . PHE A 1 330 ? 13.049 -6.322 -15.951 1.00 53.75 330 PHE A CA 1
ATOM 2722 C C . PHE A 1 330 ? 13.831 -5.550 -17.034 1.00 53.75 330 PHE A C 1
ATOM 2724 O O . PHE A 1 330 ? 13.338 -5.463 -18.149 1.00 53.75 330 PHE A O 1
ATOM 2731 N N . SER A 1 331 ? 15.057 -5.060 -16.787 1.00 54.66 331 SER A N 1
ATOM 2732 C CA . SER A 1 331 ? 15.814 -4.286 -17.795 1.00 54.66 331 SER A CA 1
ATOM 2733 C C . SER A 1 331 ? 16.292 -5.131 -18.986 1.00 54.66 331 SER A C 1
ATOM 2735 O O . SER A 1 331 ? 15.961 -4.812 -20.130 1.00 54.66 331 SER A O 1
ATOM 2737 N N . ASP A 1 332 ? 16.967 -6.255 -18.728 1.00 57.09 332 ASP A N 1
ATOM 2738 C CA . ASP A 1 332 ? 17.404 -7.207 -19.762 1.00 57.09 332 ASP A CA 1
ATOM 2739 C C . ASP A 1 332 ? 16.207 -7.850 -20.484 1.00 57.09 332 ASP A C 1
ATOM 2741 O O . ASP A 1 332 ? 16.213 -8.043 -21.703 1.00 57.09 332 ASP A O 1
ATOM 2745 N N . GLY A 1 333 ? 15.144 -8.147 -19.730 1.00 59.12 333 GLY A N 1
ATOM 2746 C CA . GLY A 1 333 ? 13.919 -8.749 -20.242 1.00 59.12 333 GLY A CA 1
ATOM 2747 C C . GLY A 1 333 ? 13.094 -7.810 -21.121 1.00 59.12 333 GLY A C 1
ATOM 2748 O O . GLY A 1 333 ? 12.411 -8.291 -22.018 1.00 59.12 333 GLY A O 1
ATOM 2749 N N . LEU A 1 334 ? 13.166 -6.487 -20.926 1.00 58.75 334 LEU A N 1
ATOM 2750 C CA . LEU A 1 334 ? 12.353 -5.497 -21.646 1.00 58.75 334 LEU A CA 1
ATOM 2751 C C . LEU A 1 334 ? 12.811 -5.226 -23.085 1.00 58.75 334 LEU A C 1
ATOM 2753 O O . LEU A 1 334 ? 11.973 -5.023 -23.969 1.00 58.75 334 LEU A O 1
ATOM 2757 N N . ALA A 1 335 ? 14.122 -5.271 -23.336 1.00 59.81 335 ALA A N 1
ATOM 2758 C CA . ALA A 1 335 ? 14.686 -5.208 -24.688 1.00 59.81 335 ALA A CA 1
ATOM 2759 C C . ALA A 1 335 ? 14.147 -6.347 -25.574 1.00 59.81 335 ALA A C 1
ATOM 2761 O O . ALA A 1 335 ? 13.854 -6.165 -26.759 1.00 59.81 335 ALA A O 1
ATOM 2762 N N . ASP A 1 336 ? 13.972 -7.519 -24.965 1.00 63.34 336 ASP A N 1
ATOM 2763 C CA . ASP A 1 336 ? 13.343 -8.686 -25.570 1.00 63.34 336 ASP A CA 1
ATOM 2764 C C . ASP A 1 336 ? 11.808 -8.625 -25.487 1.00 63.34 336 ASP A C 1
ATOM 2766 O O . ASP A 1 336 ? 11.129 -9.115 -26.390 1.00 63.34 336 ASP A O 1
ATOM 2770 N N . ALA A 1 337 ? 11.243 -7.973 -24.466 1.00 61.69 337 ALA A N 1
ATOM 2771 C CA . ALA A 1 337 ? 9.804 -7.834 -24.281 1.00 61.69 337 ALA A CA 1
ATOM 2772 C C . ALA A 1 337 ? 9.164 -7.098 -25.451 1.00 61.69 337 ALA A C 1
ATOM 2774 O O . ALA A 1 337 ? 8.149 -7.570 -25.939 1.00 61.69 337 ALA A O 1
ATOM 2775 N N . GLN A 1 338 ? 9.763 -6.025 -25.984 1.00 63.06 338 GLN A N 1
ATOM 2776 C CA . GLN A 1 338 ? 9.171 -5.332 -27.138 1.00 63.06 338 GLN A CA 1
ATOM 2777 C C . GLN A 1 338 ? 9.041 -6.245 -28.371 1.00 63.06 338 GLN A C 1
ATOM 2779 O O . GLN A 1 338 ? 8.060 -6.151 -29.107 1.00 63.06 338 GLN A O 1
ATOM 2784 N N . ARG A 1 339 ? 9.985 -7.177 -28.571 1.00 63.66 339 ARG A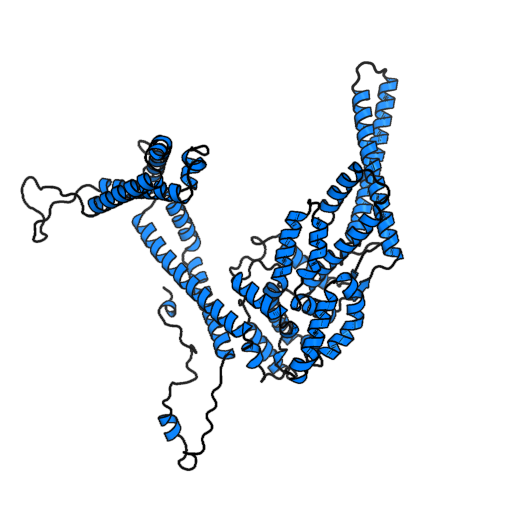 N 1
ATOM 2785 C CA . ARG A 1 339 ? 9.897 -8.200 -29.631 1.00 63.66 339 ARG A CA 1
ATOM 2786 C C . ARG A 1 339 ? 8.877 -9.290 -29.289 1.00 63.66 339 ARG A C 1
ATOM 2788 O O . ARG A 1 339 ? 8.167 -9.760 -30.172 1.00 63.66 339 ARG A O 1
ATOM 2795 N N . ARG A 1 340 ? 8.784 -9.663 -28.011 1.00 61.66 340 ARG A N 1
ATOM 2796 C CA . ARG A 1 340 ? 7.925 -10.736 -27.482 1.00 61.66 340 ARG A CA 1
ATOM 2797 C C . ARG A 1 340 ? 6.506 -10.282 -27.117 1.00 61.66 340 ARG A C 1
ATOM 2799 O O . ARG A 1 340 ? 5.669 -11.130 -26.842 1.00 61.66 340 ARG A O 1
ATOM 2806 N N . ILE A 1 341 ? 6.177 -8.986 -27.173 1.00 65.19 341 ILE A N 1
ATOM 2807 C CA . ILE A 1 341 ? 4.793 -8.477 -27.058 1.00 65.19 341 ILE A CA 1
ATOM 2808 C C . ILE A 1 341 ? 3.898 -9.154 -28.108 1.00 65.19 341 ILE A C 1
ATOM 2810 O O . ILE A 1 341 ? 2.726 -9.422 -27.840 1.00 65.19 341 ILE A O 1
ATOM 2814 N N . ALA A 1 342 ? 4.450 -9.493 -29.279 1.00 66.88 342 ALA A N 1
ATOM 2815 C CA . ALA A 1 342 ? 3.764 -10.297 -30.286 1.00 66.88 342 ALA A CA 1
ATOM 2816 C C . ALA A 1 342 ? 3.463 -11.727 -29.791 1.00 66.88 342 ALA A C 1
ATOM 2818 O O . ALA A 1 342 ? 2.349 -12.212 -29.984 1.00 66.88 342 ALA A O 1
ATOM 2819 N N . ASP A 1 343 ? 4.406 -12.366 -29.091 1.00 66.50 343 ASP A N 1
ATOM 2820 C CA . ASP A 1 343 ? 4.225 -13.695 -28.492 1.00 66.50 343 ASP A CA 1
ATOM 2821 C C . ASP A 1 343 ? 3.169 -13.665 -27.383 1.00 66.50 343 ASP A C 1
ATOM 2823 O O . ASP A 1 343 ? 2.325 -14.552 -27.318 1.00 66.50 343 ASP A O 1
ATOM 2827 N N . ILE A 1 344 ? 3.148 -12.621 -26.548 1.00 66.81 344 ILE A N 1
ATOM 2828 C CA . ILE A 1 344 ? 2.102 -12.432 -25.529 1.00 66.81 344 ILE A CA 1
ATOM 2829 C C . ILE A 1 344 ? 0.756 -12.184 -26.187 1.00 66.81 344 ILE A C 1
ATOM 2831 O O . ILE A 1 344 ? -0.225 -12.796 -25.791 1.00 66.81 344 ILE A O 1
ATOM 2835 N N . SER A 1 345 ? 0.698 -11.328 -27.209 1.00 67.69 345 SER A N 1
ATOM 2836 C CA . SER A 1 345 ? -0.535 -11.091 -27.966 1.00 67.69 345 SER A CA 1
ATOM 2837 C C . SER A 1 345 ? -1.065 -12.402 -28.560 1.00 67.69 345 SER A C 1
ATOM 2839 O O . SER A 1 345 ? -2.270 -12.627 -28.598 1.00 67.69 345 SER A O 1
ATOM 2841 N N . HIS A 1 346 ? -0.172 -13.313 -28.955 1.00 69.56 346 HIS A N 1
ATOM 2842 C CA . HIS A 1 346 ? -0.528 -14.654 -29.407 1.00 69.56 346 HIS A CA 1
ATOM 2843 C C . HIS A 1 346 ? -0.960 -15.592 -28.256 1.00 69.56 346 HIS A C 1
ATOM 2845 O O . HIS A 1 346 ? -1.957 -16.309 -28.381 1.00 69.56 346 HIS A O 1
ATOM 2851 N N . ILE A 1 347 ? -0.253 -15.592 -27.118 1.00 67.25 347 ILE A N 1
ATOM 2852 C CA . ILE A 1 347 ? -0.582 -16.389 -25.917 1.00 67.25 347 ILE A CA 1
ATOM 2853 C C . ILE A 1 347 ? -1.932 -15.956 -25.334 1.00 67.25 347 ILE A C 1
ATOM 2855 O O . ILE A 1 347 ? -2.770 -16.794 -25.010 1.00 67.25 347 ILE A O 1
ATOM 2859 N N . MET A 1 348 ? -2.160 -14.652 -25.247 1.00 66.94 348 MET A N 1
ATOM 2860 C CA . MET A 1 348 ? -3.362 -14.041 -24.692 1.00 66.94 348 MET A CA 1
ATOM 2861 C C . MET A 1 348 ? -4.510 -13.934 -25.704 1.00 66.94 348 MET A C 1
ATOM 2863 O O . MET A 1 348 ? -5.626 -13.581 -25.322 1.00 66.94 348 MET A O 1
ATOM 2867 N N . GLY A 1 349 ? -4.261 -14.276 -26.974 1.00 62.81 349 GLY A N 1
ATOM 2868 C CA . GLY A 1 349 ? -5.261 -14.319 -28.039 1.00 62.81 349 GLY A CA 1
ATOM 2869 C C . GLY A 1 349 ? -6.085 -13.033 -28.165 1.00 62.81 349 GLY A C 1
ATOM 2870 O O . GLY A 1 349 ? -5.684 -11.951 -27.734 1.00 62.81 349 GLY A O 1
ATOM 2871 N N . ASN A 1 350 ? -7.291 -13.160 -28.722 1.00 57.81 350 ASN A N 1
ATOM 2872 C CA . ASN A 1 350 ? -8.226 -12.043 -28.876 1.00 57.81 350 ASN A CA 1
ATOM 2873 C C . ASN A 1 350 ? -8.639 -11.394 -27.533 1.00 57.81 350 ASN A C 1
ATOM 2875 O O . ASN A 1 350 ? -9.205 -10.309 -27.555 1.00 57.81 350 ASN A O 1
ATOM 2879 N N . HIS A 1 351 ? -8.372 -11.991 -26.364 1.00 60.44 351 HIS A N 1
ATOM 2880 C CA . HIS A 1 351 ? -8.765 -11.424 -25.060 1.00 60.44 351 HIS A CA 1
ATOM 2881 C C . HIS A 1 351 ? -7.983 -10.157 -24.720 1.00 60.44 351 HIS A C 1
ATOM 2883 O O . HIS A 1 351 ? -8.555 -9.169 -24.271 1.00 60.44 351 HIS A O 1
ATOM 2889 N N . TRP A 1 352 ? -6.682 -10.164 -25.005 1.00 64.19 352 TRP A N 1
ATOM 2890 C CA . TRP A 1 352 ? -5.805 -9.020 -24.765 1.00 64.19 352 TRP A CA 1
ATOM 2891 C C . TRP A 1 352 ? -6.075 -7.876 -25.739 1.00 64.19 352 TRP A C 1
ATOM 2893 O O . TRP A 1 352 ? -6.008 -6.714 -25.372 1.00 64.19 352 TRP A O 1
ATOM 2903 N N . THR A 1 353 ? -6.432 -8.161 -26.991 1.00 55.09 353 THR A N 1
ATOM 2904 C CA . THR A 1 353 ? -6.603 -7.105 -28.000 1.00 55.09 353 THR A CA 1
ATOM 2905 C C . THR A 1 353 ? -7.836 -6.220 -27.793 1.00 55.09 353 THR A C 1
ATOM 2907 O O . THR A 1 353 ? -7.818 -5.082 -28.261 1.00 55.09 353 THR A O 1
ATOM 2910 N N . HIS A 1 354 ? -8.877 -6.691 -27.093 1.00 59.22 354 HIS A N 1
ATOM 2911 C CA . HIS A 1 354 ? -10.101 -5.906 -26.853 1.00 59.22 354 HIS A CA 1
ATOM 2912 C C . HIS A 1 354 ? -9.948 -4.908 -25.697 1.00 59.22 354 HIS A C 1
ATOM 2914 O O . HIS A 1 354 ? -10.436 -3.788 -25.814 1.00 59.22 354 HIS A O 1
ATOM 2920 N N . SER A 1 355 ? -9.192 -5.240 -24.643 1.00 57.69 355 SER A N 1
ATOM 2921 C CA . SER A 1 355 ? -8.866 -4.283 -23.571 1.00 57.69 355 SER A CA 1
ATOM 2922 C C . SER A 1 355 ? -7.919 -3.168 -24.037 1.00 57.69 355 SER A C 1
ATOM 2924 O O . SER A 1 355 ? -7.841 -2.112 -23.419 1.00 57.69 355 SER A O 1
ATOM 2926 N N . LEU A 1 356 ? -7.212 -3.360 -25.155 1.00 60.12 356 LEU A N 1
ATOM 2927 C CA . LEU A 1 356 ? -6.314 -2.359 -25.741 1.00 60.12 356 LEU A CA 1
ATOM 2928 C C . LEU A 1 356 ? -6.979 -1.450 -26.783 1.00 60.12 356 LEU A C 1
ATOM 2930 O O . LEU A 1 356 ? -6.550 -0.312 -26.961 1.00 60.12 356 LEU A O 1
ATOM 2934 N N . LYS A 1 357 ? -7.979 -1.952 -27.518 1.00 66.12 357 LYS A N 1
ATOM 2935 C CA . LYS A 1 357 ? -8.682 -1.222 -28.588 1.00 66.12 357 LYS A CA 1
ATOM 2936 C C . LYS A 1 357 ? -10.104 -0.892 -28.152 1.00 66.12 357 LYS A C 1
ATOM 2938 O O . LYS A 1 357 ? -11.072 -1.395 -28.715 1.00 66.12 357 LYS A O 1
ATOM 2943 N N . LEU A 1 358 ? -10.207 -0.059 -27.126 1.00 70.12 358 LEU A N 1
ATOM 2944 C CA . LEU A 1 358 ? -11.485 0.348 -26.559 1.00 70.12 358 LEU A CA 1
ATOM 2945 C C . LEU A 1 358 ? -12.075 1.535 -27.323 1.00 70.12 358 LEU A C 1
ATOM 2947 O O . LEU A 1 358 ? -11.358 2.445 -27.743 1.00 70.12 358 LEU A O 1
ATOM 2951 N N . ASP A 1 359 ? -13.401 1.545 -27.453 1.00 74.12 359 ASP A N 1
ATOM 2952 C CA . ASP A 1 359 ? -14.154 2.754 -27.791 1.00 74.12 359 ASP A CA 1
ATOM 2953 C C . ASP A 1 359 ? -13.800 3.857 -26.766 1.00 74.12 359 ASP A C 1
ATOM 2955 O O . ASP A 1 359 ? -13.763 3.563 -25.563 1.00 74.12 359 ASP A O 1
ATOM 2959 N N . PRO A 1 360 ? -13.556 5.114 -27.188 1.00 76.06 360 PRO A N 1
ATOM 2960 C CA . PRO A 1 360 ? -13.358 6.244 -26.279 1.00 76.06 360 PRO A CA 1
ATOM 2961 C C . PRO A 1 360 ? -14.366 6.318 -25.121 1.00 76.06 360 PRO A C 1
ATOM 2963 O O . PRO A 1 360 ? -14.010 6.755 -24.029 1.00 76.06 360 PRO A O 1
ATOM 2966 N N . ALA A 1 361 ? -15.604 5.857 -25.322 1.00 79.56 361 ALA A N 1
ATOM 2967 C CA . ALA A 1 361 ? -16.631 5.821 -24.284 1.00 79.56 361 ALA A CA 1
ATOM 2968 C C . ALA A 1 361 ? -16.411 4.744 -23.196 1.00 79.56 361 ALA A C 1
ATOM 2970 O O . ALA A 1 361 ? -16.943 4.883 -22.098 1.00 79.56 361 ALA A O 1
ATOM 2971 N N . ALA A 1 362 ? -15.667 3.670 -23.479 1.00 80.38 362 ALA A N 1
ATOM 2972 C CA . ALA A 1 362 ? -15.363 2.591 -22.528 1.00 80.38 362 ALA A CA 1
ATOM 2973 C C . ALA A 1 362 ? -14.036 2.809 -21.775 1.00 80.38 362 ALA A C 1
ATOM 2975 O O . ALA A 1 362 ? -13.819 2.224 -20.712 1.00 80.38 362 ALA A O 1
ATOM 2976 N N . LEU A 1 363 ? -13.164 3.677 -22.300 1.00 79.06 363 LEU A N 1
ATOM 2977 C CA . LEU A 1 363 ? -11.839 3.949 -21.743 1.00 79.06 363 LEU A CA 1
ATOM 2978 C C . LEU A 1 363 ? -11.858 4.404 -20.265 1.00 79.06 363 LEU A C 1
ATOM 2980 O O . LEU A 1 363 ? -11.066 3.857 -19.496 1.00 79.06 363 LEU A O 1
ATOM 2984 N N . PRO A 1 364 ? -12.749 5.318 -19.817 1.00 80.69 364 PRO A N 1
ATOM 2985 C CA . PRO A 1 364 ? -12.760 5.758 -18.419 1.00 80.69 364 PRO A CA 1
ATOM 2986 C C . PRO A 1 364 ? -13.096 4.630 -17.437 1.00 80.69 364 PRO A C 1
ATOM 2988 O O . PRO A 1 364 ? -12.475 4.527 -16.382 1.00 80.69 364 PRO A O 1
ATOM 2991 N N . LEU A 1 365 ? -14.043 3.753 -17.791 1.00 81.81 365 LEU A N 1
ATOM 2992 C CA . LEU A 1 365 ? -14.415 2.610 -16.952 1.00 81.81 365 LEU A CA 1
ATOM 2993 C C . LEU A 1 365 ? -13.280 1.588 -16.876 1.00 81.81 365 LEU A C 1
ATOM 2995 O O . LEU A 1 365 ? -12.955 1.115 -15.795 1.00 81.81 365 LEU A O 1
ATOM 2999 N N . HIS A 1 366 ? -12.625 1.300 -18.001 1.00 82.75 366 HIS A N 1
ATOM 3000 C CA . HIS A 1 366 ? -11.452 0.428 -18.020 1.00 82.75 366 HIS A CA 1
ATOM 3001 C C . HIS A 1 366 ? -10.306 0.974 -17.154 1.00 82.75 366 HIS A C 1
ATOM 3003 O O . HIS A 1 366 ? -9.695 0.231 -16.386 1.00 82.75 366 HIS A O 1
ATOM 3009 N N . GLN A 1 367 ? -10.026 2.278 -17.235 1.00 79.69 367 GLN A N 1
ATOM 3010 C CA . GLN A 1 367 ? -9.035 2.924 -16.370 1.00 79.69 367 GLN A CA 1
ATOM 3011 C C . GLN A 1 367 ? -9.430 2.845 -14.891 1.00 79.69 367 GLN A C 1
ATOM 3013 O O . GLN A 1 367 ? -8.575 2.561 -14.059 1.00 79.69 367 GLN A O 1
ATOM 3018 N N . ALA A 1 368 ? -10.712 3.024 -14.563 1.00 81.62 368 ALA A N 1
ATOM 3019 C CA . ALA A 1 368 ? -11.208 2.906 -13.194 1.00 81.62 368 ALA A CA 1
ATOM 3020 C C . ALA A 1 368 ? -11.085 1.474 -12.638 1.00 81.62 368 ALA A C 1
ATOM 3022 O O . ALA A 1 368 ? -10.686 1.301 -11.486 1.00 81.62 368 ALA A O 1
ATOM 3023 N N . VAL A 1 369 ? -11.359 0.444 -13.449 1.00 86.31 369 VAL A N 1
ATOM 3024 C CA . VAL A 1 369 ? -11.130 -0.957 -13.053 1.00 86.31 369 VAL A CA 1
ATOM 3025 C C . VAL A 1 369 ? -9.646 -1.185 -12.768 1.00 86.31 369 VAL A C 1
ATOM 3027 O O . VAL A 1 369 ? -9.298 -1.656 -11.686 1.00 86.31 369 VAL A O 1
ATOM 3030 N N . ASN A 1 370 ? -8.753 -0.763 -13.668 1.00 84.25 370 ASN A N 1
ATOM 3031 C CA . ASN A 1 370 ? -7.310 -0.867 -13.433 1.00 84.25 370 ASN A CA 1
ATOM 3032 C C . ASN A 1 370 ? -6.880 -0.131 -12.156 1.00 84.25 370 ASN A C 1
ATOM 3034 O O . ASN A 1 370 ? -6.132 -0.686 -11.353 1.00 84.25 370 ASN A O 1
ATOM 3038 N N . ALA A 1 371 ? -7.396 1.078 -11.924 1.00 81.44 371 ALA A N 1
ATOM 3039 C CA . ALA A 1 371 ? -7.137 1.858 -10.717 1.00 81.44 371 ALA A CA 1
ATOM 3040 C C . ALA A 1 371 ? -7.525 1.113 -9.428 1.00 81.44 371 ALA A C 1
ATOM 3042 O O . ALA A 1 371 ? -6.852 1.268 -8.409 1.00 81.44 371 ALA A O 1
ATOM 3043 N N . SER A 1 372 ? -8.564 0.269 -9.471 1.00 84.69 372 SER A N 1
ATOM 3044 C CA . SER A 1 372 ? -8.963 -0.569 -8.331 1.00 84.69 372 SER A CA 1
ATOM 3045 C C . SER A 1 372 ? -7.966 -1.700 -8.028 1.00 84.69 372 SER A C 1
ATOM 3047 O O . SER A 1 372 ? -7.804 -2.090 -6.871 1.00 84.69 372 SER A O 1
ATOM 3049 N N . TYR A 1 373 ? -7.243 -2.190 -9.042 1.00 87.25 373 TYR A N 1
ATOM 3050 C CA . TYR A 1 373 ? -6.288 -3.298 -8.919 1.00 87.25 373 TYR A CA 1
ATOM 3051 C C . TYR A 1 373 ? -4.872 -2.853 -8.562 1.00 87.25 373 TYR A C 1
ATOM 3053 O O . TYR A 1 373 ? -4.184 -3.545 -7.806 1.00 87.25 373 TYR A O 1
ATOM 3061 N N . ILE A 1 374 ? -4.425 -1.708 -9.090 1.00 84.25 374 ILE A N 1
ATOM 3062 C CA . ILE A 1 374 ? -3.029 -1.265 -8.971 1.00 84.25 374 ILE A CA 1
ATOM 3063 C C . ILE A 1 374 ? -2.521 -1.231 -7.517 1.00 84.25 374 ILE A C 1
ATOM 3065 O O . ILE A 1 374 ? -1.417 -1.732 -7.309 1.00 84.25 374 ILE A O 1
ATOM 3069 N N . PRO A 1 375 ? -3.273 -0.750 -6.502 1.00 84.56 375 PRO A N 1
ATOM 3070 C CA . PRO A 1 375 ? -2.808 -0.760 -5.113 1.00 84.56 375 PRO A CA 1
ATOM 3071 C C . PRO A 1 375 ? -2.329 -2.136 -4.631 1.00 84.56 375 PRO A C 1
ATOM 3073 O O . PRO A 1 375 ? -1.247 -2.258 -4.063 1.00 84.56 375 PRO A O 1
ATOM 3076 N N . ALA A 1 376 ? -3.098 -3.190 -4.912 1.00 88.38 376 ALA A N 1
ATOM 3077 C CA . ALA A 1 376 ? -2.740 -4.556 -4.539 1.00 88.38 376 ALA A CA 1
ATOM 3078 C C . ALA A 1 376 ? -1.571 -5.096 -5.370 1.00 88.38 376 ALA A C 1
ATOM 3080 O O . ALA A 1 376 ? -0.675 -5.764 -4.853 1.00 88.38 376 ALA A O 1
ATOM 3081 N N . VAL A 1 377 ? -1.553 -4.773 -6.664 1.00 88.62 377 VAL A N 1
ATOM 3082 C CA . VAL A 1 377 ? -0.495 -5.189 -7.591 1.00 88.62 377 VAL A CA 1
ATOM 3083 C C . VAL A 1 377 ? 0.854 -4.536 -7.248 1.00 88.62 377 VAL A C 1
ATOM 3085 O O . VAL A 1 377 ? 1.896 -5.178 -7.383 1.00 88.62 377 VAL A O 1
ATOM 3088 N N . ALA A 1 378 ? 0.841 -3.284 -6.784 1.00 84.31 378 ALA A N 1
ATOM 3089 C CA . ALA A 1 378 ? 2.020 -2.480 -6.470 1.00 84.31 378 ALA A CA 1
ATOM 3090 C C . ALA A 1 378 ? 2.565 -2.688 -5.045 1.00 84.31 378 ALA A C 1
ATOM 3092 O O . ALA A 1 378 ? 3.693 -2.277 -4.777 1.00 84.31 378 ALA A O 1
ATOM 3093 N N . LEU A 1 379 ? 1.824 -3.347 -4.145 1.00 84.88 379 LEU A N 1
ATOM 3094 C CA . LEU A 1 379 ? 2.160 -3.456 -2.716 1.00 84.88 379 LEU A CA 1
ATOM 3095 C C . LEU A 1 379 ? 3.610 -3.866 -2.443 1.00 84.88 379 LEU A C 1
ATOM 3097 O O . LEU A 1 379 ? 4.312 -3.248 -1.642 1.00 84.88 379 LEU A O 1
ATOM 3101 N N . ASN A 1 380 ? 4.057 -4.940 -3.091 1.00 83.81 380 ASN A N 1
ATOM 3102 C CA . ASN A 1 380 ? 5.385 -5.498 -2.845 1.00 83.81 380 ASN A CA 1
ATOM 3103 C C . ASN A 1 380 ? 6.487 -4.564 -3.353 1.00 83.81 380 ASN A C 1
ATOM 3105 O O . ASN A 1 380 ? 7.523 -4.433 -2.699 1.00 83.81 380 ASN A O 1
ATOM 3109 N N . LEU A 1 381 ? 6.237 -3.861 -4.464 1.00 81.19 381 LEU A N 1
ATOM 3110 C CA . LEU A 1 381 ? 7.125 -2.816 -4.959 1.00 81.19 381 LEU A CA 1
ATOM 3111 C C . LEU A 1 381 ? 7.195 -1.650 -3.968 1.00 81.19 381 LEU A C 1
ATOM 3113 O O . LEU A 1 381 ? 8.291 -1.207 -3.640 1.00 81.19 381 LEU A O 1
ATOM 3117 N N . GLU A 1 382 ? 6.056 -1.165 -3.475 1.00 78.38 382 GLU A N 1
ATOM 3118 C CA . GLU A 1 382 ? 6.002 -0.045 -2.528 1.00 78.38 382 GLU A CA 1
ATOM 3119 C C . GLU A 1 382 ? 6.732 -0.377 -1.220 1.00 78.38 382 GLU A C 1
ATOM 3121 O O . GLU A 1 382 ? 7.583 0.391 -0.768 1.00 78.38 382 GLU A O 1
ATOM 3126 N N . ARG A 1 383 ? 6.488 -1.565 -0.651 1.00 82.69 383 ARG A N 1
ATOM 3127 C CA . ARG A 1 383 ? 7.212 -2.059 0.533 1.00 82.69 383 ARG A CA 1
ATOM 3128 C C . ARG A 1 383 ? 8.719 -2.140 0.278 1.00 82.69 383 ARG A C 1
ATOM 3130 O O . ARG A 1 383 ? 9.513 -1.726 1.124 1.00 82.69 383 ARG A O 1
ATOM 3137 N N . TRP A 1 384 ? 9.118 -2.632 -0.895 1.00 83.88 384 TRP A N 1
ATOM 3138 C CA . TRP A 1 384 ? 10.524 -2.706 -1.286 1.00 83.88 384 TRP A CA 1
ATOM 3139 C C . TRP A 1 384 ? 11.156 -1.316 -1.459 1.00 83.88 384 TRP A C 1
ATOM 3141 O O . TRP A 1 384 ? 12.292 -1.118 -1.027 1.00 83.88 384 TRP A O 1
ATOM 3151 N N . LEU A 1 385 ? 10.426 -0.346 -2.022 1.00 77.06 385 LEU A N 1
ATOM 3152 C CA . LEU A 1 385 ? 10.866 1.044 -2.196 1.00 77.06 385 LEU A CA 1
ATOM 3153 C C . LEU A 1 385 ? 11.063 1.756 -0.853 1.00 77.06 385 LEU A C 1
ATOM 3155 O O . LEU A 1 385 ? 12.079 2.424 -0.663 1.00 77.06 385 LEU A O 1
ATOM 3159 N N . ILE A 1 386 ? 10.134 1.579 0.093 1.00 76.62 386 ILE A N 1
ATOM 3160 C CA . ILE A 1 386 ? 10.250 2.125 1.455 1.00 76.62 386 ILE A CA 1
ATOM 3161 C C . ILE A 1 386 ? 11.512 1.588 2.138 1.00 76.62 386 ILE A C 1
ATOM 3163 O O . ILE A 1 386 ? 12.242 2.333 2.793 1.00 76.62 386 ILE A O 1
ATOM 3167 N N . GLU A 1 387 ? 11.793 0.295 1.986 1.00 79.31 387 GLU A N 1
ATOM 3168 C CA . GLU A 1 387 ? 12.989 -0.311 2.566 1.00 79.31 387 GLU A CA 1
ATOM 3169 C C . GLU A 1 387 ? 14.268 0.135 1.845 1.00 79.31 387 GLU A C 1
ATOM 3171 O O . GLU A 1 387 ? 15.269 0.452 2.489 1.00 79.31 387 GLU A O 1
ATOM 3176 N N . MET A 1 388 ? 14.212 0.275 0.520 1.00 75.00 388 MET A N 1
ATOM 3177 C CA . MET A 1 388 ? 15.309 0.807 -0.285 1.00 75.00 388 MET A CA 1
ATOM 3178 C C . MET A 1 388 ? 15.689 2.220 0.174 1.00 75.00 388 MET A C 1
ATOM 3180 O O . MET A 1 388 ? 16.874 2.497 0.360 1.00 75.00 388 MET A O 1
ATOM 3184 N N . GLN A 1 389 ? 14.702 3.075 0.475 1.00 70.00 389 GLN A N 1
ATOM 3185 C CA . GLN A 1 389 ? 14.929 4.427 0.991 1.00 70.00 389 GLN A CA 1
ATOM 3186 C C . GLN A 1 389 ? 15.720 4.435 2.312 1.00 70.00 389 GLN A C 1
ATOM 3188 O O . GLN A 1 389 ? 16.571 5.300 2.526 1.00 70.00 389 GLN A O 1
ATOM 3193 N N . LYS A 1 390 ? 15.488 3.461 3.199 1.00 74.38 390 LYS A N 1
ATOM 3194 C CA . LYS A 1 390 ? 16.262 3.326 4.446 1.00 74.38 390 LYS A CA 1
ATOM 3195 C C . LYS A 1 390 ? 17.687 2.841 4.185 1.00 74.38 390 LYS A C 1
ATOM 3197 O O . LYS A 1 390 ? 18.612 3.219 4.902 1.00 74.38 390 LYS A O 1
ATOM 3202 N N . GLN A 1 391 ? 17.863 2.011 3.161 1.00 71.94 391 GLN A N 1
ATOM 3203 C CA . GLN A 1 391 ? 19.129 1.362 2.827 1.00 71.94 391 GLN A CA 1
ATOM 3204 C C . GLN A 1 391 ? 20.012 2.164 1.862 1.00 71.94 391 GLN A C 1
ATOM 3206 O O . GLN A 1 391 ? 21.140 1.738 1.613 1.00 71.94 391 GLN A O 1
ATOM 3211 N N . LEU A 1 392 ? 19.560 3.334 1.388 1.00 65.44 392 LEU A N 1
ATOM 3212 C CA . LEU A 1 392 ? 20.285 4.221 0.466 1.00 65.44 392 LEU A CA 1
ATOM 3213 C C . LEU A 1 392 ? 21.756 4.406 0.838 1.00 65.44 392 LEU A C 1
ATOM 3215 O O . LEU A 1 392 ? 22.634 4.215 0.012 1.00 65.44 392 LEU A O 1
ATOM 3219 N N . ASN A 1 393 ? 22.038 4.726 2.101 1.00 62.44 393 ASN A N 1
ATOM 3220 C CA . ASN A 1 393 ? 23.398 5.006 2.574 1.00 62.44 393 ASN A CA 1
ATOM 3221 C C . ASN A 1 393 ? 24.118 3.773 3.134 1.00 62.44 393 ASN A C 1
ATOM 3223 O O . ASN A 1 393 ? 25.179 3.898 3.746 1.00 62.44 393 ASN A O 1
ATOM 3227 N N . SER A 1 394 ? 23.534 2.588 2.971 1.00 66.81 394 SER A N 1
ATOM 3228 C CA . SER A 1 394 ? 24.085 1.348 3.495 1.00 66.81 394 SER A CA 1
ATOM 3229 C C . SER A 1 394 ? 24.920 0.624 2.431 1.00 66.81 394 SER A C 1
ATOM 3231 O O . SER A 1 394 ? 24.581 0.655 1.247 1.00 66.81 394 SER A O 1
ATOM 3233 N N . PRO A 1 395 ? 25.964 -0.123 2.831 1.00 66.88 395 PRO A N 1
ATOM 3234 C CA . PRO A 1 395 ? 26.686 -1.009 1.914 1.00 66.88 395 PRO A CA 1
ATOM 3235 C C . PRO A 1 395 ? 25.816 -2.181 1.410 1.00 66.88 395 PRO A C 1
ATOM 3237 O O . PRO A 1 395 ? 26.243 -2.941 0.543 1.00 66.88 395 PRO A O 1
ATOM 3240 N N . GLN A 1 396 ? 24.602 -2.350 1.952 1.00 69.19 396 GLN A N 1
ATOM 3241 C CA . GLN A 1 396 ? 23.656 -3.411 1.594 1.00 69.19 396 GLN A CA 1
ATOM 3242 C C . GLN A 1 396 ? 22.761 -3.045 0.401 1.00 69.19 396 GLN A C 1
ATOM 3244 O O . GLN A 1 396 ? 22.058 -3.919 -0.105 1.00 69.19 396 GLN A O 1
ATOM 3249 N N . LEU A 1 397 ? 22.840 -1.806 -0.110 1.00 70.56 397 LEU A N 1
ATOM 3250 C CA . LEU A 1 397 ? 22.028 -1.334 -1.238 1.00 70.56 397 LEU A CA 1
ATOM 3251 C C . LEU A 1 397 ? 22.081 -2.286 -2.443 1.00 70.56 397 LEU A C 1
ATOM 3253 O O . LEU A 1 397 ? 21.046 -2.572 -3.033 1.00 70.56 397 LEU A O 1
ATOM 3257 N N . ARG A 1 398 ? 23.255 -2.847 -2.772 1.00 68.75 398 ARG A N 1
ATOM 3258 C CA . ARG A 1 398 ? 23.377 -3.826 -3.866 1.00 68.75 398 ARG A CA 1
ATOM 3259 C C . ARG A 1 398 ? 22.521 -5.063 -3.627 1.00 68.75 398 ARG A C 1
ATOM 3261 O O . ARG A 1 398 ? 21.772 -5.461 -4.505 1.00 68.75 398 ARG A O 1
ATOM 3268 N N . GLN A 1 399 ? 22.647 -5.674 -2.452 1.00 75.44 399 GLN A N 1
ATOM 3269 C CA . GLN A 1 399 ? 21.899 -6.887 -2.134 1.00 75.44 399 GLN A CA 1
ATOM 3270 C C . GLN A 1 399 ? 20.390 -6.615 -2.196 1.00 75.44 399 GLN A C 1
ATOM 3272 O O . GLN A 1 399 ? 19.620 -7.477 -2.611 1.00 75.44 399 GLN A O 1
ATOM 3277 N N . HIS A 1 400 ? 19.977 -5.400 -1.831 1.00 76.94 400 HIS A N 1
ATOM 3278 C CA . HIS A 1 400 ? 18.593 -4.958 -1.951 1.00 76.94 400 HIS A CA 1
ATOM 3279 C C . HIS A 1 400 ? 18.147 -4.752 -3.405 1.00 76.94 400 HIS A C 1
ATOM 3281 O O . HIS A 1 400 ? 17.060 -5.204 -3.763 1.00 76.94 400 HIS A O 1
ATOM 3287 N N . LEU A 1 401 ? 18.990 -4.146 -4.253 1.00 73.88 401 LEU A N 1
ATOM 3288 C CA . LEU A 1 401 ? 18.771 -4.017 -5.702 1.00 73.88 401 LEU A CA 1
ATOM 3289 C C . LEU A 1 401 ? 18.699 -5.384 -6.395 1.00 73.88 401 LEU A C 1
ATOM 3291 O O . LEU A 1 401 ? 17.793 -5.609 -7.188 1.00 73.88 401 LEU A O 1
ATOM 3295 N N . ASP A 1 402 ? 19.565 -6.331 -6.035 1.00 74.50 402 ASP A N 1
ATOM 3296 C CA . ASP A 1 402 ? 19.529 -7.700 -6.566 1.00 74.50 402 ASP A CA 1
ATOM 3297 C C . ASP A 1 402 ? 18.210 -8.415 -6.181 1.00 74.50 402 ASP A C 1
ATOM 3299 O O . ASP A 1 402 ? 17.661 -9.215 -6.947 1.00 74.50 402 ASP A O 1
ATOM 3303 N N . ASN A 1 403 ? 17.645 -8.082 -5.012 1.00 79.12 403 ASN A N 1
ATOM 3304 C CA . ASN A 1 403 ? 16.358 -8.600 -4.540 1.00 79.12 403 ASN A CA 1
ATOM 3305 C C . ASN A 1 403 ? 15.132 -7.951 -5.209 1.00 79.12 403 ASN A C 1
ATOM 3307 O O . ASN A 1 403 ? 14.025 -8.455 -5.016 1.00 79.12 403 ASN A O 1
ATOM 3311 N N . PHE A 1 404 ? 15.287 -6.882 -5.999 1.00 77.50 404 PHE A N 1
ATOM 3312 C CA . PHE A 1 404 ? 14.175 -6.217 -6.696 1.00 77.50 404 PHE A CA 1
ATOM 3313 C C . PHE A 1 404 ? 13.353 -7.196 -7.543 1.00 77.50 404 PHE A C 1
ATOM 3315 O O . PHE A 1 404 ? 12.123 -7.201 -7.500 1.00 77.50 404 PHE A O 1
ATOM 3322 N N . SER A 1 405 ? 14.040 -8.091 -8.253 1.00 71.06 405 SER A N 1
ATOM 3323 C CA . SER A 1 405 ? 13.413 -9.133 -9.069 1.00 71.06 405 SER A CA 1
ATOM 3324 C C . SER A 1 405 ? 12.422 -10.001 -8.286 1.00 71.06 405 SER A C 1
ATOM 3326 O O . SER A 1 405 ? 11.361 -10.356 -8.799 1.00 71.06 405 SER A O 1
ATOM 3328 N N . ARG A 1 406 ? 12.732 -10.283 -7.014 1.00 75.06 406 ARG A N 1
ATOM 3329 C CA . ARG A 1 406 ? 11.894 -11.067 -6.094 1.00 75.06 406 ARG A CA 1
ATOM 3330 C C . ARG A 1 406 ? 10.735 -10.263 -5.512 1.00 75.06 406 ARG A C 1
ATOM 3332 O O . ARG A 1 406 ? 9.753 -10.858 -5.087 1.00 75.06 406 ARG A O 1
ATOM 3339 N N . ALA A 1 407 ? 10.849 -8.937 -5.482 1.00 76.50 407 ALA A N 1
ATOM 3340 C CA . ALA A 1 407 ? 9.774 -8.047 -5.054 1.00 76.50 407 ALA A CA 1
ATOM 3341 C C . ALA A 1 407 ? 8.726 -7.818 -6.160 1.00 76.50 407 ALA A C 1
ATOM 3343 O O . ALA A 1 407 ? 7.616 -7.376 -5.865 1.00 76.50 407 ALA A O 1
ATOM 3344 N N . SER A 1 408 ? 9.057 -8.123 -7.422 1.00 74.94 408 SER A N 1
ATOM 3345 C CA . SER A 1 408 ? 8.154 -7.914 -8.556 1.00 74.94 408 SER A CA 1
ATOM 3346 C C . SER A 1 408 ? 6.990 -8.917 -8.575 1.00 74.94 408 SER A C 1
ATOM 3348 O O . SER A 1 408 ? 7.172 -10.138 -8.568 1.00 74.94 408 SER A O 1
ATOM 3350 N N . ASN A 1 409 ? 5.758 -8.408 -8.627 1.00 83.94 409 ASN A N 1
ATOM 3351 C CA . ASN A 1 409 ? 4.564 -9.243 -8.769 1.00 83.94 409 ASN A CA 1
ATOM 3352 C C . ASN A 1 409 ? 4.404 -9.698 -10.247 1.00 83.94 409 ASN A C 1
ATOM 3354 O O . ASN A 1 409 ? 4.704 -8.940 -11.170 1.00 83.94 409 ASN A O 1
ATOM 3358 N N . ARG A 1 410 ? 3.940 -10.931 -10.523 1.00 87.69 410 ARG A N 1
ATOM 3359 C CA . ARG A 1 410 ? 3.610 -11.375 -11.898 1.00 87.69 410 ARG A CA 1
ATOM 3360 C C . ARG A 1 410 ? 2.550 -10.482 -12.539 1.00 87.69 410 ARG A C 1
ATOM 3362 O O . ARG A 1 410 ? 2.699 -10.102 -13.696 1.00 87.69 410 ARG A O 1
ATOM 3369 N N . ALA A 1 411 ? 1.530 -10.099 -11.776 1.00 89.31 411 ALA A N 1
ATOM 3370 C CA . ALA A 1 411 ? 0.515 -9.155 -12.221 1.00 89.31 411 ALA A CA 1
ATOM 3371 C C . ALA A 1 411 ? 1.115 -7.787 -12.557 1.00 89.31 411 ALA A C 1
ATOM 3373 O O . ALA A 1 411 ? 0.807 -7.203 -13.587 1.00 89.31 411 ALA A O 1
ATOM 3374 N N . GLN A 1 412 ? 2.046 -7.303 -11.740 1.00 86.75 412 GLN A N 1
ATOM 3375 C CA . GLN A 1 412 ? 2.743 -6.047 -12.003 1.00 86.75 412 GLN A CA 1
ATOM 3376 C C . GLN A 1 412 ? 3.530 -6.118 -13.318 1.00 86.75 412 GLN A C 1
ATOM 3378 O O . GLN A 1 412 ? 3.412 -5.221 -14.151 1.00 86.75 412 GLN A O 1
ATOM 3383 N N . ARG A 1 413 ? 4.275 -7.211 -13.535 1.00 84.94 413 ARG A N 1
ATOM 3384 C CA . ARG A 1 413 ? 5.003 -7.469 -14.788 1.00 84.94 413 ARG A CA 1
ATOM 3385 C C . ARG A 1 413 ? 4.058 -7.489 -15.991 1.00 84.94 413 ARG A C 1
ATOM 3387 O O . ARG A 1 413 ? 4.361 -6.870 -17.006 1.00 84.94 413 ARG A O 1
ATOM 3394 N N . LEU A 1 414 ? 2.894 -8.131 -15.865 1.00 85.12 414 LEU A N 1
ATOM 3395 C CA . LEU A 1 414 ? 1.879 -8.151 -16.918 1.00 85.12 414 LEU A CA 1
ATOM 3396 C C . LEU A 1 414 ? 1.301 -6.753 -17.194 1.00 85.12 414 LEU A C 1
ATOM 3398 O O . LEU A 1 414 ? 1.239 -6.341 -18.349 1.00 85.12 414 LEU A O 1
ATOM 3402 N N . GLY A 1 415 ? 0.955 -5.994 -16.152 1.00 83.56 415 GLY A N 1
ATOM 3403 C CA . GLY A 1 415 ? 0.420 -4.635 -16.275 1.00 83.56 415 GLY A CA 1
ATOM 3404 C C . GLY A 1 415 ? 1.393 -3.668 -16.956 1.00 83.56 415 GLY A C 1
ATOM 3405 O O . GLY A 1 415 ? 0.991 -2.847 -17.776 1.00 83.56 415 GLY A O 1
ATOM 3406 N N . MET A 1 416 ? 2.696 -3.805 -16.711 1.00 80.62 416 MET A N 1
ATOM 3407 C CA . MET A 1 416 ? 3.721 -3.013 -17.405 1.00 80.62 416 MET A CA 1
ATOM 3408 C C . MET A 1 416 ? 3.750 -3.264 -18.914 1.00 80.62 416 MET A C 1
ATOM 3410 O O . MET A 1 416 ? 3.974 -2.343 -19.696 1.00 80.62 416 MET A O 1
ATOM 3414 N N . LEU A 1 417 ? 3.504 -4.501 -19.338 1.00 79.44 417 LEU A N 1
ATOM 3415 C CA . LEU A 1 417 ? 3.452 -4.861 -20.755 1.00 79.44 417 LEU A CA 1
ATOM 3416 C C . LEU A 1 417 ? 2.183 -4.320 -21.409 1.00 79.44 417 LEU A C 1
ATOM 3418 O O . LEU A 1 417 ? 2.238 -3.846 -22.544 1.00 79.44 417 LEU A O 1
ATOM 3422 N N . VAL A 1 418 ? 1.067 -4.316 -20.669 1.00 78.38 418 VAL A N 1
ATOM 3423 C CA . VAL A 1 418 ? -0.151 -3.601 -21.074 1.00 78.38 418 VAL A CA 1
ATOM 3424 C C . VAL A 1 418 ? 0.162 -2.122 -21.290 1.00 78.38 418 VAL A C 1
ATOM 3426 O O . VAL A 1 418 ? -0.210 -1.584 -22.329 1.00 78.38 418 VAL A O 1
ATOM 3429 N N . ALA A 1 419 ? 0.894 -1.475 -20.375 1.00 78.25 419 ALA A N 1
ATOM 3430 C CA . ALA A 1 419 ? 1.257 -0.062 -20.506 1.00 78.25 419 ALA A CA 1
ATOM 3431 C C . ALA A 1 419 ? 2.080 0.217 -21.774 1.00 78.25 419 ALA A C 1
ATOM 3433 O O . ALA A 1 419 ? 1.761 1.147 -22.511 1.00 78.25 419 ALA A O 1
ATOM 3434 N N . LEU A 1 420 ? 3.077 -0.620 -22.087 1.00 75.19 420 LEU A N 1
ATOM 3435 C CA . LEU A 1 420 ? 3.865 -0.486 -23.323 1.00 75.19 420 LEU A CA 1
ATOM 3436 C C . LEU A 1 420 ? 2.993 -0.524 -24.584 1.00 75.19 420 LEU A C 1
ATOM 3438 O O . LEU A 1 420 ? 3.270 0.182 -25.552 1.00 75.19 420 LEU A O 1
ATOM 3442 N N . GLN A 1 421 ? 1.933 -1.334 -24.573 1.00 74.00 421 GLN A N 1
ATOM 3443 C CA . GLN A 1 421 ? 1.067 -1.519 -25.731 1.00 74.00 421 GLN A CA 1
ATOM 3444 C C . GLN A 1 421 ? -0.079 -0.500 -25.817 1.00 74.00 421 GLN A C 1
ATOM 3446 O O . GLN A 1 421 ? -0.353 -0.011 -26.912 1.00 74.00 421 GLN A O 1
ATOM 3451 N N . GLN A 1 422 ? -0.745 -0.171 -24.703 1.00 69.62 422 GLN A N 1
ATOM 3452 C CA . GLN A 1 422 ? -1.851 0.803 -24.662 1.00 69.62 422 GLN A CA 1
ATOM 3453 C C . GLN A 1 422 ? -1.361 2.225 -24.872 1.00 69.62 422 GLN A C 1
ATOM 3455 O O . GLN A 1 422 ? -1.991 3.008 -25.577 1.00 69.62 422 GLN A O 1
ATOM 3460 N N . GLU A 1 423 ? -0.230 2.557 -24.261 1.00 68.12 423 GLU A N 1
ATOM 3461 C CA . GLU A 1 423 ? 0.280 3.918 -24.259 1.00 68.12 423 GLU A CA 1
ATOM 3462 C C . GLU A 1 423 ? 1.265 4.158 -25.420 1.00 68.12 423 GLU A C 1
ATOM 3464 O O . GLU A 1 423 ? 1.843 5.231 -25.533 1.00 68.12 423 GLU A O 1
ATOM 3469 N N . ALA A 1 424 ? 1.446 3.190 -26.329 1.00 62.06 424 ALA A N 1
ATOM 3470 C CA . ALA A 1 424 ? 2.345 3.298 -27.486 1.00 62.06 424 ALA A CA 1
ATOM 3471 C C . ALA A 1 424 ? 3.767 3.776 -27.121 1.00 62.06 424 ALA A C 1
ATOM 3473 O O . ALA A 1 424 ? 4.431 4.464 -27.898 1.00 62.06 424 ALA A O 1
ATOM 3474 N N . VAL A 1 425 ? 4.230 3.416 -25.924 1.00 69.06 425 VAL A N 1
ATOM 3475 C CA . VAL A 1 425 ? 5.534 3.819 -25.406 1.00 69.06 425 VAL A CA 1
ATOM 3476 C C . VAL A 1 425 ? 6.595 2.963 -26.088 1.00 69.06 425 VAL A C 1
ATOM 3478 O O . VAL A 1 425 ? 6.621 1.742 -25.922 1.00 69.06 425 VAL A O 1
ATOM 3481 N N . THR A 1 426 ? 7.485 3.583 -26.865 1.00 70.00 426 THR A N 1
ATOM 3482 C CA . THR A 1 426 ? 8.581 2.849 -27.508 1.00 70.00 426 THR A CA 1
ATOM 3483 C C . THR A 1 426 ? 9.805 2.802 -26.608 1.00 70.00 426 THR A C 1
ATOM 3485 O O . THR A 1 426 ? 10.217 3.814 -26.040 1.00 70.00 426 THR A O 1
ATOM 3488 N N . LEU A 1 427 ? 10.398 1.613 -26.486 1.00 74.12 427 LEU A N 1
ATOM 3489 C CA . LEU A 1 427 ? 11.615 1.404 -25.713 1.00 74.12 427 LEU A CA 1
ATOM 3490 C C . LEU A 1 427 ? 12.849 1.692 -26.570 1.00 74.12 427 LEU A C 1
ATOM 3492 O O . LEU A 1 427 ? 12.942 1.267 -27.722 1.00 74.12 427 LEU A O 1
ATOM 3496 N N . ARG A 1 428 ? 13.831 2.378 -25.986 1.00 75.12 428 ARG A N 1
ATOM 3497 C CA . ARG A 1 428 ? 15.169 2.554 -26.559 1.00 75.12 428 ARG A CA 1
ATOM 3498 C C . ARG A 1 428 ? 16.208 1.999 -25.605 1.00 75.12 428 ARG A C 1
ATOM 3500 O O . ARG A 1 428 ? 16.417 2.545 -24.527 1.00 75.12 428 ARG A O 1
ATOM 3507 N N . VAL A 1 429 ? 16.873 0.932 -26.022 1.00 77.12 429 VAL A N 1
ATOM 3508 C CA . VAL A 1 429 ? 17.950 0.293 -25.257 1.00 77.12 429 VAL A CA 1
ATOM 3509 C C . VAL A 1 429 ? 19.265 1.008 -25.558 1.00 77.12 429 VAL A C 1
ATOM 3511 O O . VAL A 1 429 ? 19.529 1.338 -26.717 1.00 77.12 429 VAL A O 1
ATOM 3514 N N . ALA A 1 430 ? 20.070 1.273 -24.531 1.00 78.88 430 ALA A N 1
ATOM 3515 C CA . ALA A 1 430 ? 21.409 1.827 -24.693 1.00 78.88 430 ALA A CA 1
ATOM 3516 C C . ALA A 1 430 ? 22.304 0.863 -25.489 1.00 78.88 430 ALA A C 1
ATOM 3518 O O . ALA A 1 430 ? 22.340 -0.339 -25.220 1.00 78.88 430 ALA A O 1
ATOM 3519 N N . ASP A 1 431 ? 23.031 1.384 -26.478 1.00 80.31 431 ASP A N 1
ATOM 3520 C CA . ASP A 1 431 ? 24.010 0.593 -27.220 1.00 80.31 431 ASP A CA 1
ATOM 3521 C C . ASP A 1 431 ? 25.362 0.523 -26.478 1.00 80.31 431 ASP A C 1
ATOM 3523 O O . ASP A 1 431 ? 25.607 1.207 -25.480 1.00 80.31 431 ASP A O 1
ATOM 3527 N N . ALA A 1 432 ? 26.280 -0.317 -26.963 1.00 80.50 432 ALA A N 1
ATOM 3528 C CA . ALA A 1 432 ? 27.597 -0.463 -26.339 1.00 80.50 432 ALA A CA 1
ATOM 3529 C C . ALA A 1 432 ? 28.409 0.850 -26.335 1.00 80.50 432 ALA A C 1
ATOM 3531 O O . ALA A 1 432 ? 29.232 1.065 -25.441 1.00 80.50 432 ALA A O 1
ATOM 3532 N N . ALA A 1 433 ? 28.183 1.735 -27.313 1.00 83.12 433 ALA A N 1
ATOM 3533 C CA . ALA A 1 433 ? 28.867 3.021 -27.399 1.00 83.12 433 ALA A CA 1
ATOM 3534 C C . ALA A 1 433 ? 28.325 4.017 -26.361 1.00 83.12 433 ALA A C 1
ATOM 3536 O O . ALA A 1 433 ? 29.100 4.774 -25.773 1.00 83.12 433 ALA A O 1
ATOM 3537 N N . ASP A 1 434 ? 27.022 3.994 -26.099 1.00 82.25 434 ASP A N 1
ATOM 3538 C CA . ASP A 1 434 ? 26.348 4.770 -25.069 1.00 82.25 434 ASP A CA 1
ATOM 3539 C C . ASP A 1 434 ? 26.816 4.342 -23.677 1.00 82.25 434 ASP A C 1
ATOM 3541 O O . ASP A 1 434 ? 27.252 5.189 -22.894 1.00 82.25 434 ASP A O 1
ATOM 3545 N N . VAL A 1 435 ? 26.866 3.035 -23.404 1.00 81.00 435 VAL A N 1
ATOM 3546 C CA . VAL A 1 435 ? 27.384 2.510 -22.129 1.00 81.00 435 VAL A CA 1
ATOM 3547 C C . VAL A 1 435 ? 28.854 2.899 -21.925 1.00 81.00 435 VAL A C 1
ATOM 3549 O O . VAL A 1 435 ? 29.258 3.290 -20.825 1.00 81.00 435 VAL A O 1
ATOM 3552 N N . GLN A 1 436 ? 29.672 2.859 -22.982 1.00 82.69 436 GLN A N 1
ATOM 3553 C CA . GLN A 1 436 ? 31.069 3.289 -22.904 1.00 82.69 436 GLN A CA 1
ATOM 3554 C C . GLN A 1 436 ? 31.195 4.795 -22.625 1.00 82.69 436 GLN A C 1
ATOM 3556 O O . GLN A 1 436 ? 31.952 5.189 -21.737 1.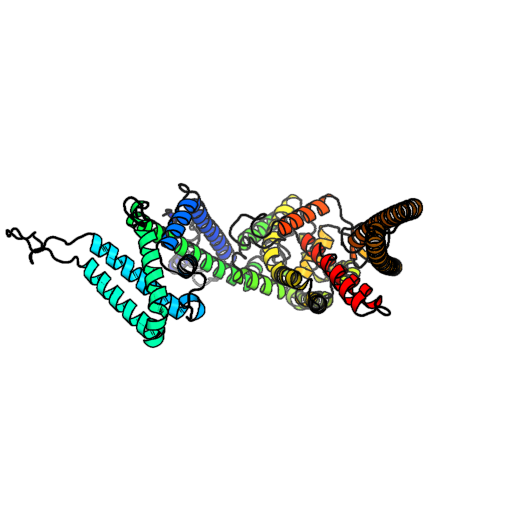00 82.69 436 GLN A O 1
ATOM 3561 N N . LYS A 1 437 ? 30.416 5.641 -23.310 1.00 85.12 437 LYS A N 1
ATOM 3562 C CA . LYS A 1 437 ? 30.387 7.089 -23.041 1.00 85.12 437 LYS A CA 1
ATOM 3563 C C . LYS A 1 437 ? 29.896 7.402 -21.626 1.00 85.12 437 LYS A C 1
ATOM 3565 O O . LYS A 1 437 ? 30.434 8.306 -20.988 1.00 85.12 437 LYS A O 1
ATOM 3570 N N . PHE A 1 438 ? 28.912 6.659 -21.117 1.00 82.38 438 PHE A N 1
ATOM 3571 C CA . PHE A 1 438 ? 28.451 6.778 -19.734 1.00 82.38 438 PHE A CA 1
ATOM 3572 C C . PHE A 1 438 ? 29.588 6.475 -18.748 1.00 82.38 438 PHE A C 1
ATOM 3574 O O . PHE A 1 438 ? 29.853 7.263 -17.837 1.00 82.38 438 PHE A O 1
ATOM 3581 N N . ARG A 1 439 ? 30.334 5.386 -18.981 1.00 82.31 439 ARG A N 1
ATOM 3582 C CA . ARG A 1 439 ? 31.516 5.025 -18.184 1.00 82.31 439 ARG A CA 1
ATOM 3583 C C . ARG A 1 439 ? 32.583 6.121 -18.209 1.00 82.31 439 ARG A C 1
ATOM 3585 O O . ARG A 1 439 ? 33.102 6.485 -17.153 1.00 82.31 439 ARG A O 1
ATOM 3592 N N . ASP A 1 440 ? 32.885 6.674 -19.379 1.00 85.06 440 ASP A N 1
ATOM 3593 C CA . ASP A 1 440 ? 33.875 7.746 -19.533 1.00 85.06 440 ASP A CA 1
ATOM 3594 C C . ASP A 1 440 ? 33.446 9.027 -18.799 1.00 85.06 440 ASP A C 1
ATOM 3596 O O . ASP A 1 440 ? 34.245 9.641 -18.082 1.00 85.06 440 ASP A O 1
ATOM 3600 N N . ASN A 1 441 ? 32.166 9.399 -18.901 1.00 83.19 441 ASN A N 1
ATOM 3601 C CA . ASN A 1 441 ? 31.585 10.518 -18.158 1.00 83.19 441 ASN A CA 1
ATOM 3602 C C . ASN A 1 441 ? 31.668 10.293 -16.644 1.00 83.19 441 ASN A C 1
ATOM 3604 O O . ASN A 1 441 ? 32.011 11.213 -15.899 1.00 83.19 441 ASN A O 1
ATOM 3608 N N . PHE A 1 442 ? 31.434 9.067 -16.179 1.00 78.12 442 PHE A N 1
ATOM 3609 C CA . PHE A 1 442 ? 31.567 8.729 -14.768 1.00 78.12 442 PHE A CA 1
ATOM 3610 C C . PHE A 1 442 ? 33.025 8.832 -14.288 1.00 78.12 442 PHE A C 1
ATOM 3612 O O . PHE A 1 442 ? 33.308 9.417 -13.238 1.00 78.12 442 PHE A O 1
ATOM 3619 N N . VAL A 1 443 ? 33.991 8.325 -15.061 1.00 81.62 443 VAL A N 1
ATOM 3620 C CA . VAL A 1 443 ? 35.427 8.482 -14.758 1.00 81.62 443 VAL A CA 1
ATOM 3621 C C . VAL A 1 443 ? 35.803 9.963 -14.681 1.00 81.62 443 VAL A C 1
ATOM 3623 O O . VAL A 1 443 ? 36.471 10.378 -13.729 1.00 81.62 443 VAL A O 1
ATOM 3626 N N . ARG A 1 444 ? 35.316 10.777 -15.622 1.00 83.50 444 ARG A N 1
ATOM 3627 C CA . ARG A 1 444 ? 35.530 12.228 -15.642 1.00 83.50 444 ARG A CA 1
ATOM 3628 C C . ARG A 1 444 ? 34.927 12.930 -14.425 1.00 83.50 444 ARG A C 1
ATOM 3630 O O . ARG A 1 444 ? 35.577 13.809 -13.863 1.00 83.50 444 ARG A O 1
ATOM 3637 N N . LEU A 1 445 ? 33.733 12.536 -13.976 1.00 81.75 445 LEU A N 1
ATOM 3638 C CA . LEU A 1 445 ? 33.117 13.086 -12.765 1.00 81.75 445 LEU A CA 1
ATOM 3639 C C . LEU A 1 445 ? 34.013 12.867 -11.540 1.00 81.75 445 LEU A C 1
ATOM 3641 O O . LEU A 1 445 ? 34.251 13.795 -10.772 1.00 81.75 445 LEU A O 1
ATOM 3645 N N . ASN A 1 446 ? 34.573 11.668 -11.392 1.00 75.88 446 ASN A N 1
ATOM 3646 C CA . ASN A 1 446 ? 35.468 11.364 -10.275 1.00 75.88 446 ASN A CA 1
ATOM 3647 C C . ASN A 1 446 ? 36.779 12.153 -10.326 1.00 75.88 446 ASN A C 1
ATOM 3649 O O . ASN A 1 446 ? 37.275 12.590 -9.290 1.00 75.88 446 ASN A O 1
ATOM 3653 N N . GLN A 1 447 ? 37.329 12.367 -11.522 1.00 83.12 447 GLN A N 1
ATOM 3654 C CA . GLN A 1 447 ? 38.487 13.245 -11.692 1.00 83.12 447 GLN A CA 1
ATOM 3655 C C . GLN A 1 447 ? 38.153 14.677 -11.259 1.00 83.12 447 GLN A C 1
ATOM 3657 O O . GLN A 1 447 ? 38.928 15.278 -10.521 1.00 83.12 447 GLN A O 1
ATOM 3662 N N . LEU A 1 448 ? 36.984 15.201 -11.648 1.00 82.69 448 LEU A N 1
ATOM 3663 C CA . LEU A 1 448 ? 36.536 16.535 -11.240 1.00 82.69 448 LEU A CA 1
ATOM 3664 C C . LEU A 1 448 ? 36.376 16.651 -9.718 1.00 82.69 448 LEU A C 1
ATOM 3666 O O . LEU A 1 448 ? 36.852 17.629 -9.143 1.00 82.69 448 LEU A O 1
ATOM 3670 N N . LEU A 1 449 ? 35.796 15.644 -9.060 1.00 80.00 449 LEU A N 1
ATOM 3671 C CA . LEU A 1 449 ? 35.681 15.596 -7.597 1.00 80.00 449 LEU A CA 1
ATOM 3672 C C . LEU A 1 449 ? 37.059 15.621 -6.916 1.00 80.00 449 LEU A C 1
ATOM 3674 O O . LEU A 1 449 ? 37.297 16.450 -6.041 1.00 80.00 449 LEU A O 1
ATOM 3678 N N . SER A 1 450 ? 38.009 14.805 -7.387 1.00 79.50 450 SER A N 1
ATOM 3679 C CA . SER A 1 450 ? 39.387 14.829 -6.874 1.00 79.50 450 SER A CA 1
ATOM 3680 C C . SER A 1 450 ? 40.051 16.196 -7.067 1.00 79.50 450 SER A C 1
ATOM 3682 O O . SER A 1 450 ? 40.714 16.700 -6.159 1.00 79.50 450 SER A O 1
ATOM 3684 N N . THR A 1 451 ? 39.873 16.823 -8.236 1.00 85.50 451 THR A N 1
ATOM 3685 C CA . THR A 1 451 ? 40.440 18.156 -8.493 1.00 85.50 451 THR A CA 1
ATOM 3686 C C . THR A 1 451 ? 39.794 19.237 -7.631 1.00 85.50 451 THR A C 1
ATOM 3688 O O . THR A 1 451 ? 40.477 20.170 -7.210 1.00 85.50 451 THR A O 1
ATOM 3691 N N . GLU A 1 452 ? 38.500 19.121 -7.327 1.00 84.25 452 GLU A N 1
ATOM 3692 C CA . GLU A 1 452 ? 37.808 20.037 -6.425 1.00 84.25 452 GLU A CA 1
ATOM 3693 C C . GLU A 1 452 ? 38.379 19.942 -5.006 1.00 84.25 452 GLU A C 1
ATOM 3695 O O . GLU A 1 452 ? 38.716 20.975 -4.422 1.00 84.25 452 GLU A O 1
ATOM 3700 N N . ASP A 1 453 ? 38.574 18.730 -4.485 1.00 83.75 453 ASP A N 1
ATOM 3701 C CA . ASP A 1 453 ? 39.196 18.507 -3.176 1.00 83.75 453 ASP A CA 1
ATOM 3702 C C . ASP A 1 453 ? 40.615 19.085 -3.108 1.00 83.75 453 ASP A C 1
ATOM 3704 O O . ASP A 1 453 ? 40.994 19.736 -2.127 1.00 83.75 453 ASP A O 1
ATOM 3708 N N . ASP A 1 454 ? 41.409 18.909 -4.166 1.00 88.19 454 ASP A N 1
ATOM 3709 C CA . ASP A 1 454 ? 42.741 19.506 -4.274 1.00 88.19 454 ASP A CA 1
ATOM 3710 C C . ASP A 1 454 ? 42.698 21.036 -4.260 1.00 88.19 454 ASP A C 1
ATOM 3712 O O . ASP A 1 454 ? 43.470 21.670 -3.530 1.00 88.19 454 ASP A O 1
ATOM 3716 N N . LEU A 1 455 ? 41.765 21.645 -4.995 1.00 88.88 455 LEU A N 1
ATOM 3717 C CA . LEU A 1 455 ? 41.574 23.096 -5.022 1.00 88.88 455 LEU A CA 1
ATOM 3718 C C . LEU A 1 455 ? 41.065 23.639 -3.678 1.00 88.88 455 LEU A C 1
ATOM 3720 O O . LEU A 1 455 ? 41.505 24.707 -3.247 1.00 88.88 455 LEU A O 1
ATOM 3724 N N . ILE A 1 456 ? 40.200 22.907 -2.968 1.00 86.94 456 ILE A N 1
ATOM 3725 C CA . ILE A 1 456 ? 39.749 23.254 -1.609 1.00 86.94 456 ILE A CA 1
ATOM 3726 C C . ILE A 1 456 ? 40.929 23.208 -0.629 1.00 86.94 456 ILE A C 1
ATOM 3728 O O . ILE A 1 456 ? 41.112 24.133 0.178 1.00 86.94 456 ILE A O 1
ATOM 3732 N N . ARG A 1 457 ? 41.774 22.171 -0.718 1.00 89.69 457 ARG A N 1
ATOM 3733 C CA . ARG A 1 457 ? 43.004 22.057 0.080 1.00 89.69 457 ARG A CA 1
ATOM 3734 C C . ARG A 1 457 ? 43.978 23.193 -0.236 1.00 89.69 457 ARG A C 1
ATOM 3736 O O . ARG A 1 457 ? 44.498 23.812 0.696 1.00 89.69 457 ARG A O 1
ATOM 3743 N N . ALA A 1 458 ? 44.185 23.518 -1.511 1.00 88.69 458 ALA A N 1
ATOM 3744 C CA . ALA A 1 458 ? 45.045 24.615 -1.957 1.00 88.69 458 ALA A CA 1
ATOM 3745 C C . ALA A 1 458 ? 44.533 25.980 -1.468 1.00 88.69 458 ALA A C 1
ATOM 3747 O O . ALA A 1 458 ? 45.277 26.725 -0.831 1.00 88.69 458 ALA A O 1
ATOM 3748 N N . ARG A 1 459 ? 43.237 26.271 -1.635 1.00 90.38 459 ARG A N 1
ATOM 3749 C CA . ARG A 1 459 ? 42.587 27.488 -1.118 1.00 90.38 459 ARG A CA 1
ATOM 3750 C C . ARG A 1 459 ? 42.760 27.634 0.395 1.00 90.38 459 ARG A C 1
ATOM 3752 O O . ARG A 1 459 ? 43.065 28.725 0.885 1.00 90.38 459 ARG A O 1
ATOM 3759 N N . SER A 1 460 ? 42.575 26.545 1.141 1.00 88.94 460 SER A N 1
ATOM 3760 C CA . SER A 1 460 ? 42.736 26.532 2.599 1.00 88.94 460 SER A CA 1
ATOM 3761 C C . SER A 1 460 ? 44.184 26.804 3.013 1.00 88.94 460 SER A C 1
ATOM 3763 O O . SER A 1 460 ? 44.423 27.540 3.971 1.00 88.94 460 SER A O 1
ATOM 3765 N N . ARG A 1 461 ? 45.164 26.265 2.272 1.00 89.88 461 ARG A N 1
ATOM 3766 C CA . ARG A 1 461 ? 46.592 26.574 2.463 1.00 89.88 461 ARG A CA 1
ATOM 3767 C C . ARG A 1 461 ? 46.886 28.047 2.175 1.00 89.88 461 ARG A C 1
ATOM 3769 O O . ARG A 1 461 ? 47.484 28.698 3.024 1.00 89.88 461 ARG A O 1
ATOM 3776 N N . LEU A 1 462 ? 46.400 28.589 1.057 1.00 87.62 462 LEU A N 1
ATOM 3777 C CA . LEU A 1 462 ? 46.579 30.000 0.691 1.00 87.62 462 LEU A CA 1
ATOM 3778 C C . LEU A 1 462 ? 45.965 30.944 1.729 1.00 87.62 462 LEU A C 1
ATOM 3780 O O . LEU A 1 462 ? 46.593 31.917 2.125 1.00 87.62 462 LEU A O 1
ATOM 3784 N N . THR A 1 463 ? 44.786 30.619 2.260 1.00 88.12 463 THR A N 1
ATOM 3785 C CA . THR A 1 463 ? 44.147 31.418 3.322 1.00 88.12 463 THR A CA 1
ATOM 3786 C C . THR A 1 463 ? 44.973 31.405 4.611 1.00 88.12 463 THR A C 1
ATOM 3788 O O . THR A 1 463 ? 45.145 32.441 5.248 1.00 88.12 463 THR A O 1
ATOM 3791 N N . LYS A 1 464 ? 45.551 30.253 4.976 1.00 87.88 464 LYS A N 1
ATOM 3792 C CA . LYS A 1 464 ? 46.475 30.161 6.118 1.00 87.88 464 LYS A CA 1
ATOM 3793 C C . LYS A 1 464 ? 47.764 30.952 5.895 1.00 87.88 464 LYS A C 1
ATOM 3795 O O . LYS A 1 464 ? 48.291 31.492 6.861 1.00 87.88 464 LYS A O 1
ATOM 3800 N N . LEU A 1 465 ? 48.277 30.997 4.664 1.00 85.62 465 LEU A N 1
ATOM 3801 C CA . LEU A 1 465 ? 49.479 31.757 4.315 1.00 85.62 465 LEU A CA 1
ATOM 3802 C C . LEU A 1 465 ? 49.221 33.265 4.368 1.00 85.62 465 LEU A C 1
ATOM 3804 O O . LEU A 1 465 ? 49.975 33.954 5.043 1.00 85.62 465 LEU A O 1
ATOM 3808 N N . ILE A 1 466 ? 48.126 33.744 3.769 1.00 84.44 466 ILE A N 1
ATOM 3809 C CA . ILE A 1 466 ? 47.717 35.162 3.767 1.00 84.44 466 ILE A CA 1
ATOM 3810 C C . ILE A 1 466 ? 47.565 35.714 5.193 1.00 84.44 466 ILE A C 1
ATOM 3812 O O . ILE A 1 466 ? 47.963 36.839 5.468 1.00 84.44 466 ILE A O 1
ATOM 3816 N N . ASN A 1 467 ? 47.051 34.911 6.130 1.00 81.88 467 ASN A N 1
ATOM 3817 C CA . ASN A 1 467 ? 46.840 35.336 7.519 1.00 81.88 467 ASN A CA 1
ATOM 3818 C C . ASN A 1 467 ? 48.134 35.419 8.366 1.00 81.88 467 ASN A C 1
ATOM 3820 O O . ASN A 1 467 ? 48.063 35.726 9.560 1.00 81.88 467 ASN A O 1
ATOM 3824 N N . ARG A 1 468 ? 49.319 35.123 7.807 1.00 83.00 468 ARG A N 1
ATOM 3825 C CA . ARG A 1 468 ? 50.601 35.226 8.529 1.00 83.00 468 ARG A CA 1
ATOM 3826 C C . ARG A 1 468 ? 51.064 36.683 8.609 1.00 83.00 468 ARG A C 1
ATOM 3828 O O . ARG A 1 468 ? 51.157 37.371 7.603 1.00 83.00 468 ARG A O 1
ATOM 3835 N N . ARG A 1 469 ? 51.452 37.131 9.809 1.00 64.81 469 ARG A N 1
ATOM 3836 C CA . ARG A 1 469 ? 51.864 38.523 10.100 1.00 64.81 469 ARG A CA 1
ATOM 3837 C C . ARG A 1 469 ? 53.237 38.938 9.534 1.00 64.81 469 ARG A C 1
ATOM 3839 O O . ARG A 1 469 ? 53.639 40.075 9.729 1.00 64.81 469 ARG A O 1
ATOM 3846 N N . THR A 1 470 ? 53.965 38.036 8.876 1.00 73.81 470 THR A N 1
ATOM 3847 C CA . THR A 1 470 ? 55.368 38.226 8.449 1.00 73.81 470 THR A CA 1
ATOM 3848 C C . THR A 1 470 ? 55.538 38.434 6.938 1.00 73.81 470 THR A C 1
ATOM 3850 O O . THR A 1 470 ? 56.642 38.259 6.432 1.00 73.81 470 THR A O 1
ATOM 3853 N N . LEU A 1 471 ? 54.463 38.723 6.199 1.00 74.12 471 LEU A N 1
ATOM 3854 C CA . LEU A 1 471 ? 54.491 38.876 4.737 1.00 74.12 471 LEU A CA 1
ATOM 3855 C C . LEU A 1 471 ? 54.847 40.310 4.322 1.00 74.12 471 LEU A C 1
ATOM 3857 O O . LEU A 1 471 ? 54.361 41.268 4.924 1.00 74.12 471 LEU A O 1
ATOM 3861 N N . THR A 1 472 ? 55.654 40.459 3.269 1.00 80.50 472 THR A N 1
ATOM 3862 C CA . THR A 1 472 ? 55.853 41.757 2.599 1.00 80.50 472 THR A CA 1
ATOM 3863 C C . THR A 1 472 ? 54.631 42.124 1.746 1.00 80.50 472 THR A C 1
ATOM 3865 O O . THR A 1 472 ? 53.823 41.258 1.404 1.00 80.50 472 THR A O 1
ATOM 3868 N N . ALA A 1 473 ? 54.477 43.408 1.399 1.00 76.12 473 ALA A N 1
ATOM 3869 C CA . ALA A 1 473 ? 53.338 43.896 0.612 1.00 76.12 473 ALA A CA 1
ATOM 3870 C C . ALA A 1 473 ? 53.195 43.168 -0.742 1.00 76.12 473 ALA A C 1
ATOM 3872 O O . ALA A 1 473 ? 52.094 42.739 -1.085 1.00 76.12 473 ALA A O 1
ATOM 3873 N N . ASP A 1 474 ? 54.313 42.932 -1.437 1.00 78.12 474 ASP A N 1
ATOM 3874 C CA . ASP A 1 474 ? 54.339 42.226 -2.726 1.00 78.12 474 ASP A CA 1
ATOM 3875 C C . ASP A 1 474 ? 53.939 40.747 -2.577 1.00 78.12 474 ASP A C 1
ATOM 3877 O O . ASP A 1 474 ? 53.057 40.262 -3.281 1.00 78.12 474 ASP A O 1
ATOM 3881 N N . GLN A 1 475 ? 54.481 40.045 -1.571 1.00 80.56 475 GLN A N 1
ATOM 3882 C CA . GLN A 1 475 ? 54.127 38.645 -1.287 1.00 80.56 475 GLN A CA 1
ATOM 3883 C C . GLN A 1 475 ? 52.649 38.482 -0.914 1.00 80.56 475 GLN A C 1
ATOM 3885 O O . GLN A 1 475 ? 52.020 37.471 -1.229 1.00 80.56 475 GLN A O 1
ATOM 3890 N N . HIS A 1 476 ? 52.082 39.468 -0.220 1.00 82.94 476 HIS A N 1
ATOM 3891 C CA . HIS A 1 476 ? 50.665 39.474 0.113 1.00 82.94 476 HIS A CA 1
ATOM 3892 C C . HIS A 1 476 ? 49.796 39.660 -1.142 1.00 82.94 476 HIS A C 1
ATOM 3894 O O . HIS A 1 476 ? 48.766 38.997 -1.280 1.00 82.94 476 HIS A O 1
ATOM 3900 N N . GLN A 1 477 ? 50.214 40.520 -2.074 1.00 83.31 477 GLN A N 1
ATOM 3901 C CA . GLN A 1 477 ? 49.510 40.757 -3.334 1.00 83.31 477 GLN A CA 1
ATOM 3902 C C . GLN A 1 477 ? 49.560 39.533 -4.268 1.00 83.31 477 GLN A C 1
ATOM 3904 O O . GLN A 1 477 ? 48.523 39.155 -4.821 1.00 83.31 477 GLN A O 1
ATOM 3909 N N . ASP A 1 478 ? 50.701 38.844 -4.347 1.00 85.56 478 ASP A N 1
ATOM 3910 C CA . ASP A 1 478 ? 50.857 37.598 -5.110 1.00 85.56 478 ASP A CA 1
ATOM 3911 C C . ASP A 1 478 ? 49.961 36.471 -4.567 1.00 85.56 478 ASP A C 1
ATOM 3913 O O . ASP A 1 478 ? 49.229 35.822 -5.319 1.00 85.56 478 ASP A O 1
ATOM 3917 N N . LEU A 1 479 ? 49.917 36.284 -3.242 1.00 86.06 479 LEU A N 1
ATOM 3918 C CA . LEU A 1 479 ? 49.049 35.282 -2.608 1.00 86.06 479 LEU A CA 1
ATOM 3919 C C . LEU A 1 479 ? 47.553 35.588 -2.796 1.00 86.06 479 LEU A C 1
ATOM 3921 O O . LEU A 1 479 ? 46.734 34.668 -2.908 1.00 86.06 479 LEU A O 1
ATOM 3925 N N . LEU A 1 480 ? 47.169 36.870 -2.833 1.00 86.06 480 LEU A N 1
ATOM 3926 C CA . LEU A 1 480 ? 45.799 37.276 -3.153 1.00 86.06 480 LEU A CA 1
ATOM 3927 C C . LEU A 1 480 ? 45.436 36.933 -4.603 1.00 86.06 480 LEU A C 1
ATOM 3929 O O . LEU A 1 480 ? 44.330 36.431 -4.836 1.00 86.06 480 LEU A O 1
ATOM 3933 N N . TYR A 1 481 ? 46.361 37.144 -5.544 1.00 89.06 481 TYR A N 1
ATOM 3934 C CA . TYR A 1 481 ? 46.190 36.776 -6.949 1.00 89.06 481 TYR A CA 1
ATOM 3935 C C . TYR A 1 481 ? 46.067 35.254 -7.125 1.00 89.06 481 TYR A C 1
ATOM 3937 O O . TYR A 1 481 ? 45.104 34.780 -7.733 1.00 89.06 481 TYR A O 1
ATOM 3945 N N . GLU A 1 482 ? 46.948 34.464 -6.504 1.00 87.75 482 GLU A N 1
ATOM 3946 C CA . GLU A 1 482 ? 46.872 32.995 -6.525 1.00 87.75 482 GLU A CA 1
ATOM 3947 C C . GLU A 1 482 ? 45.569 32.466 -5.913 1.00 87.75 482 GLU A C 1
ATOM 3949 O O . GLU A 1 482 ? 44.964 31.513 -6.421 1.00 87.75 482 GLU A O 1
ATOM 3954 N N . ARG A 1 483 ? 45.078 33.098 -4.839 1.00 88.12 483 ARG A N 1
ATOM 3955 C CA . ARG A 1 483 ? 43.783 32.751 -4.237 1.00 88.12 483 ARG A CA 1
ATOM 3956 C C . ARG A 1 483 ? 42.630 33.064 -5.184 1.00 88.12 483 ARG A C 1
ATOM 3958 O O . ARG A 1 483 ? 41.703 32.262 -5.291 1.00 88.12 483 ARG A O 1
ATOM 3965 N N . GLN A 1 484 ? 42.662 34.212 -5.857 1.00 89.75 484 GLN A N 1
ATOM 3966 C CA . GLN A 1 484 ? 41.641 34.590 -6.832 1.00 89.75 484 GLN A CA 1
ATOM 3967 C C . GLN A 1 484 ? 41.631 33.623 -8.023 1.00 89.75 484 GLN A C 1
ATOM 3969 O O . GLN A 1 484 ? 40.563 33.140 -8.399 1.00 89.75 484 GLN A O 1
ATOM 3974 N N . TYR A 1 485 ? 42.806 33.255 -8.534 1.00 90.81 485 TYR A N 1
ATOM 3975 C CA . TYR A 1 485 ? 42.970 32.248 -9.582 1.00 90.81 485 TYR A CA 1
ATOM 3976 C C . TYR A 1 485 ? 42.443 30.867 -9.155 1.00 90.81 485 TYR A C 1
ATOM 3978 O O . TYR A 1 485 ? 41.674 30.230 -9.876 1.00 90.81 485 TYR A O 1
ATOM 3986 N N . THR A 1 486 ? 42.782 30.428 -7.939 1.00 89.38 486 THR A N 1
ATOM 3987 C CA . THR A 1 486 ? 42.298 29.161 -7.362 1.00 89.38 486 THR A CA 1
ATOM 3988 C C . THR A 1 486 ? 40.777 29.166 -7.193 1.00 89.38 486 THR A C 1
ATOM 3990 O O . THR A 1 486 ? 40.121 28.176 -7.505 1.00 89.38 486 THR A O 1
ATOM 3993 N N . ASN A 1 487 ? 40.189 30.285 -6.757 1.00 89.88 487 ASN A N 1
ATOM 3994 C CA . ASN A 1 487 ? 38.736 30.434 -6.645 1.00 89.88 487 ASN A CA 1
ATOM 3995 C C . ASN A 1 487 ? 38.038 30.396 -8.013 1.00 89.88 487 ASN A C 1
ATOM 3997 O O . ASN A 1 487 ? 36.985 29.773 -8.132 1.00 89.88 487 ASN A O 1
ATOM 4001 N N . GLN A 1 488 ? 38.614 31.020 -9.045 1.00 91.62 488 GLN A N 1
ATOM 4002 C CA . GLN A 1 488 ? 38.077 30.954 -10.408 1.00 91.62 488 GLN A CA 1
ATOM 4003 C C . GLN A 1 488 ? 38.116 29.523 -10.956 1.00 91.62 488 GLN A C 1
ATOM 4005 O O . GLN A 1 488 ? 37.110 29.044 -11.477 1.00 91.62 488 GLN A O 1
ATOM 4010 N N . ARG A 1 489 ? 39.232 28.806 -10.766 1.00 91.31 489 ARG A N 1
ATOM 4011 C CA . ARG A 1 489 ? 39.337 27.382 -11.123 1.00 91.31 489 ARG A CA 1
ATOM 4012 C C . ARG A 1 489 ? 38.343 26.514 -10.357 1.00 91.31 489 ARG A C 1
ATOM 4014 O O . ARG A 1 489 ? 37.730 25.633 -10.954 1.00 91.31 489 ARG A O 1
ATOM 4021 N N . LEU A 1 490 ? 38.145 26.773 -9.064 1.00 89.62 490 LEU A N 1
ATOM 4022 C CA . LEU A 1 490 ? 37.164 26.057 -8.246 1.00 89.62 490 LEU A CA 1
ATOM 4023 C C . LEU A 1 490 ? 35.741 26.267 -8.780 1.00 89.62 490 LEU A C 1
ATOM 4025 O O . LEU A 1 490 ? 34.992 25.305 -8.914 1.00 89.62 490 LEU A O 1
ATOM 4029 N N . LEU A 1 491 ? 35.380 27.503 -9.136 1.00 90.81 491 LEU A N 1
ATOM 4030 C CA . LEU A 1 491 ? 34.075 27.819 -9.719 1.00 90.81 491 LEU A CA 1
ATOM 4031 C C . LEU A 1 491 ? 33.870 27.124 -11.075 1.00 90.81 491 LEU A C 1
ATOM 4033 O O . LEU A 1 491 ? 32.825 26.525 -11.305 1.00 90.81 491 LEU A O 1
ATOM 4037 N N . GLN A 1 492 ? 34.875 27.151 -11.955 1.00 91.69 492 GLN A N 1
ATOM 4038 C CA . GLN A 1 492 ? 34.827 26.457 -13.249 1.00 91.69 492 GLN A CA 1
ATOM 4039 C C . GLN A 1 492 ? 34.699 24.935 -13.082 1.00 91.69 492 GLN A C 1
ATOM 4041 O O . GLN A 1 492 ? 33.900 24.298 -13.770 1.00 91.69 492 GLN A O 1
ATOM 4046 N N . THR A 1 493 ? 35.443 24.356 -12.137 1.00 88.88 493 THR A N 1
ATOM 4047 C CA . THR A 1 493 ? 35.386 22.920 -11.814 1.00 88.88 493 THR A CA 1
ATOM 4048 C C . THR A 1 493 ? 34.003 22.537 -11.285 1.00 88.88 493 THR A C 1
ATOM 4050 O O . THR A 1 493 ? 33.429 21.552 -11.732 1.00 88.88 493 THR A O 1
ATOM 4053 N N . ARG A 1 494 ? 33.402 23.362 -10.417 1.00 86.38 494 ARG A N 1
ATOM 4054 C CA . ARG A 1 494 ? 32.028 23.154 -9.931 1.00 86.38 494 ARG A CA 1
ATOM 4055 C C . ARG A 1 494 ? 30.995 23.238 -11.043 1.00 86.38 494 ARG A C 1
ATOM 4057 O O . ARG A 1 494 ? 30.186 22.332 -11.175 1.00 86.38 494 ARG A O 1
ATOM 4064 N N . ASN A 1 495 ? 31.068 24.259 -11.895 1.00 89.12 495 ASN A N 1
ATOM 4065 C CA . ASN A 1 495 ? 30.127 24.415 -13.004 1.00 89.12 495 ASN A CA 1
ATOM 4066 C C . ASN A 1 495 ? 30.204 23.244 -13.997 1.00 89.12 495 ASN A C 1
ATOM 4068 O O . ASN A 1 495 ? 29.177 22.760 -14.467 1.00 89.12 495 ASN A O 1
ATOM 4072 N N . THR A 1 496 ? 31.417 22.774 -14.311 1.00 87.62 496 THR A N 1
ATOM 4073 C CA . THR A 1 496 ? 31.622 21.621 -15.206 1.00 87.62 496 THR A CA 1
ATOM 4074 C C . THR A 1 496 ? 31.168 20.313 -14.568 1.00 87.62 496 THR A C 1
ATOM 4076 O O . THR A 1 496 ? 30.509 19.518 -15.236 1.00 87.62 496 THR A O 1
ATOM 4079 N N . ARG A 1 497 ? 31.438 20.116 -13.273 1.00 85.00 497 ARG A N 1
ATOM 4080 C CA . ARG A 1 497 ? 30.903 19.003 -12.480 1.00 85.00 497 ARG A CA 1
ATOM 4081 C C . ARG A 1 497 ? 29.374 19.017 -12.468 1.00 85.00 497 ARG A C 1
ATOM 4083 O O . ARG A 1 497 ? 28.773 17.984 -12.714 1.00 85.00 497 ARG A O 1
ATOM 4090 N N . ASP A 1 498 ? 28.746 20.166 -12.234 1.00 80.94 498 ASP A N 1
ATOM 4091 C CA . ASP A 1 498 ? 27.284 20.294 -12.141 1.00 80.94 498 ASP A CA 1
ATOM 4092 C C . ASP A 1 498 ? 26.590 20.117 -13.501 1.00 80.94 498 ASP A C 1
ATOM 4094 O O . ASP A 1 498 ? 25.466 19.621 -13.576 1.00 80.94 498 ASP A O 1
ATOM 4098 N N . ALA A 1 499 ? 27.244 20.504 -14.599 1.00 84.25 499 ALA A N 1
ATOM 4099 C CA . ALA A 1 499 ? 26.778 20.189 -15.947 1.00 84.25 499 ALA A CA 1
ATOM 4100 C C . ALA A 1 499 ? 26.859 18.680 -16.225 1.00 84.25 499 ALA A C 1
ATOM 4102 O O . ALA A 1 499 ? 25.849 18.073 -16.569 1.00 84.25 499 ALA A O 1
ATOM 4103 N N . LEU A 1 500 ? 28.022 18.067 -15.977 1.00 83.06 500 LEU A N 1
ATOM 4104 C CA . LEU A 1 500 ? 28.235 16.630 -16.172 1.00 83.06 500 LEU A CA 1
ATOM 4105 C C . LEU A 1 500 ? 27.315 15.784 -15.282 1.00 83.06 500 LEU A C 1
ATOM 4107 O O . LEU A 1 500 ? 26.820 14.747 -15.708 1.00 83.06 500 LEU A O 1
ATOM 4111 N N . ARG A 1 501 ? 27.054 16.252 -14.058 1.00 79.19 501 ARG A N 1
ATOM 4112 C CA . ARG A 1 501 ? 26.104 15.647 -13.125 1.00 79.19 501 ARG A CA 1
ATOM 4113 C C . ARG A 1 501 ? 24.700 15.601 -13.719 1.00 79.19 501 ARG A C 1
ATOM 4115 O O . ARG A 1 501 ? 24.107 14.533 -13.757 1.00 79.19 501 ARG A O 1
ATOM 4122 N N . ARG A 1 502 ? 24.193 16.732 -14.218 1.00 79.50 502 ARG A N 1
ATOM 4123 C CA . ARG A 1 502 ? 22.859 16.793 -14.840 1.00 79.50 502 ARG A CA 1
ATOM 4124 C C . ARG A 1 502 ? 22.757 15.907 -16.078 1.00 79.50 502 ARG A C 1
ATOM 4126 O O . ARG A 1 502 ? 21.691 15.363 -16.347 1.00 79.50 502 ARG A O 1
ATOM 4133 N N . ASP A 1 503 ? 23.844 15.758 -16.828 1.00 80.94 503 ASP A N 1
ATOM 4134 C CA . ASP A 1 503 ? 23.874 14.864 -17.987 1.00 80.94 503 ASP A CA 1
ATOM 4135 C C . ASP A 1 503 ? 23.859 13.383 -17.573 1.00 80.94 503 ASP A C 1
ATOM 4137 O O . ASP A 1 503 ? 23.151 12.595 -18.195 1.00 80.94 503 ASP A O 1
ATOM 4141 N N . LEU A 1 504 ? 24.562 13.010 -16.495 1.00 79.44 504 LEU A N 1
ATOM 4142 C CA . LEU A 1 504 ? 24.512 11.659 -15.921 1.00 79.44 504 LEU A CA 1
ATOM 4143 C C . LEU A 1 504 ? 23.145 11.339 -15.296 1.00 79.44 504 LEU A C 1
ATOM 4145 O O . LEU A 1 504 ? 22.641 10.239 -15.486 1.00 79.44 504 LEU A O 1
ATOM 4149 N N . GLU A 1 505 ? 22.511 12.296 -14.613 1.00 77.25 505 GLU A N 1
ATOM 4150 C CA . GLU A 1 505 ? 21.143 12.146 -14.091 1.00 77.25 505 GLU A CA 1
ATOM 4151 C C . GLU A 1 505 ? 20.161 11.858 -15.237 1.00 77.25 505 GLU A C 1
ATOM 4153 O O . GLU A 1 505 ? 19.428 10.869 -15.211 1.00 77.25 505 GLU A O 1
ATOM 4158 N N . LYS A 1 506 ? 20.217 12.651 -16.314 1.00 79.88 506 LYS A N 1
ATOM 4159 C CA . LYS A 1 506 ? 19.407 12.420 -17.521 1.00 79.88 506 LYS A CA 1
ATOM 4160 C C . LYS A 1 506 ? 19.713 11.096 -18.219 1.00 79.88 506 LYS A C 1
ATOM 4162 O O . LYS A 1 506 ? 18.853 10.603 -18.936 1.00 79.88 506 LYS A O 1
ATOM 4167 N N . ALA A 1 507 ? 20.920 10.556 -18.067 1.00 79.94 507 ALA A N 1
ATOM 4168 C CA . ALA A 1 507 ? 21.309 9.295 -18.686 1.00 79.94 507 ALA A CA 1
ATOM 4169 C C . ALA A 1 507 ? 20.719 8.062 -17.990 1.00 79.94 507 ALA A C 1
ATOM 4171 O O . ALA A 1 507 ? 20.571 7.034 -18.645 1.00 79.94 507 ALA A O 1
ATOM 4172 N N . ILE A 1 508 ? 20.390 8.172 -16.699 1.00 76.88 508 ILE A N 1
ATOM 4173 C CA . ILE A 1 508 ? 19.841 7.083 -15.874 1.00 76.88 508 ILE A CA 1
ATOM 4174 C C . ILE A 1 508 ? 18.310 7.125 -15.857 1.00 76.88 508 ILE A C 1
ATOM 4176 O O . ILE A 1 508 ? 17.654 6.083 -15.855 1.00 76.88 508 ILE A O 1
ATOM 4180 N N . VAL A 1 509 ? 17.725 8.326 -15.846 1.00 78.25 509 VAL A N 1
ATOM 4181 C CA . VAL A 1 509 ? 16.270 8.499 -15.817 1.00 78.25 509 VAL A CA 1
ATOM 4182 C C . VAL A 1 509 ? 15.649 7.942 -17.111 1.00 78.25 509 VAL A C 1
ATOM 4184 O O . VAL A 1 509 ? 16.022 8.398 -18.193 1.00 78.25 509 VAL A O 1
ATOM 4187 N N . PRO A 1 510 ? 14.666 7.020 -17.039 1.00 74.88 510 PRO A N 1
ATOM 4188 C CA . PRO A 1 510 ? 14.059 6.405 -18.227 1.00 74.88 510 PRO A CA 1
ATOM 4189 C C . PRO A 1 510 ? 13.414 7.408 -19.187 1.00 74.88 510 PRO A C 1
ATOM 4191 O O . PRO A 1 510 ? 13.322 7.151 -20.382 1.00 74.88 510 PRO A O 1
ATOM 4194 N N . THR A 1 511 ? 12.974 8.551 -18.663 1.00 76.00 511 THR A N 1
ATOM 4195 C CA . THR A 1 511 ? 12.337 9.649 -19.404 1.00 76.00 511 THR A CA 1
ATOM 4196 C C . THR A 1 511 ? 13.321 10.745 -19.836 1.00 76.00 511 THR A C 1
ATOM 4198 O O . THR A 1 511 ? 12.933 11.760 -20.416 1.00 76.00 511 THR A O 1
ATOM 4201 N N . GLY A 1 512 ? 14.609 10.576 -19.525 1.00 71.62 512 GLY A N 1
ATOM 4202 C CA . GLY A 1 512 ? 15.653 11.548 -19.801 1.00 71.62 512 GLY A CA 1
ATOM 4203 C C . GLY A 1 512 ? 16.119 11.530 -21.257 1.00 71.62 512 GLY A C 1
ATOM 4204 O O . GLY A 1 512 ? 16.258 10.483 -21.888 1.00 71.62 512 GLY A O 1
ATOM 4205 N N . ASN A 1 513 ? 16.439 12.719 -21.774 1.00 73.31 513 ASN A N 1
ATOM 4206 C CA . ASN A 1 513 ? 17.032 12.911 -23.099 1.00 73.31 513 ASN A CA 1
ATOM 4207 C C . ASN A 1 513 ? 18.485 13.406 -22.970 1.00 73.31 513 ASN A C 1
ATOM 4209 O O . ASN A 1 513 ? 18.736 14.611 -23.099 1.00 73.31 513 ASN A O 1
ATOM 4213 N N . PRO A 1 514 ? 19.457 12.522 -22.666 1.00 74.31 514 PRO A N 1
ATOM 4214 C CA . PRO A 1 514 ? 20.867 12.889 -22.660 1.00 74.31 514 PRO A CA 1
ATOM 4215 C C . PRO A 1 514 ? 21.353 13.122 -24.096 1.00 74.31 514 PRO A C 1
ATOM 4217 O O . PRO A 1 514 ? 20.925 12.451 -25.034 1.00 74.31 514 PRO A O 1
ATOM 4220 N N . VAL A 1 515 ? 22.291 14.054 -24.270 1.00 64.94 515 VAL A N 1
ATOM 4221 C CA . VAL A 1 515 ? 22.890 14.336 -25.586 1.00 64.94 515 VAL A CA 1
ATOM 4222 C C . VAL A 1 515 ? 23.713 13.140 -26.088 1.00 64.94 515 VAL A C 1
ATOM 4224 O O . VAL A 1 515 ? 23.830 12.954 -27.294 1.00 64.94 515 VAL A O 1
ATOM 4227 N N . ASN A 1 516 ? 24.287 12.337 -25.181 1.00 66.00 516 ASN A N 1
ATOM 4228 C CA . ASN A 1 516 ? 25.040 11.109 -25.458 1.00 66.00 516 ASN A CA 1
ATOM 4229 C C . ASN A 1 516 ? 25.241 10.291 -24.166 1.00 66.00 516 ASN A C 1
ATOM 4231 O O . ASN A 1 516 ? 25.413 10.894 -23.106 1.00 66.00 516 ASN A O 1
ATOM 4235 N N . GLY A 1 517 ? 25.343 8.959 -24.266 1.00 72.69 517 GLY A N 1
ATOM 4236 C CA . GLY A 1 517 ? 25.768 8.108 -23.148 1.00 72.69 517 GLY A CA 1
ATOM 4237 C C . GLY A 1 517 ? 24.652 7.723 -22.182 1.00 72.69 517 GLY A C 1
ATOM 4238 O O . GLY A 1 517 ? 24.787 7.950 -20.984 1.00 72.69 517 GLY A O 1
ATOM 4239 N N . ALA A 1 518 ? 23.545 7.195 -22.708 1.00 79.38 518 ALA A N 1
ATOM 4240 C CA . ALA A 1 518 ? 22.461 6.626 -21.904 1.00 79.38 518 ALA A CA 1
ATOM 4241 C C . ALA A 1 518 ? 22.852 5.265 -21.295 1.00 79.38 518 ALA A C 1
ATOM 4243 O O . ALA A 1 518 ? 23.772 4.608 -21.782 1.00 79.38 518 ALA A O 1
ATOM 4244 N N . ILE A 1 519 ? 22.133 4.830 -20.259 1.00 76.56 519 ILE A N 1
ATOM 4245 C CA . ILE A 1 519 ? 22.284 3.494 -19.667 1.00 76.56 519 ILE A CA 1
ATOM 4246 C C . ILE A 1 519 ? 20.924 2.809 -19.507 1.00 76.56 519 ILE A C 1
ATOM 4248 O O . ILE A 1 519 ? 19.920 3.483 -19.276 1.00 76.56 519 ILE A O 1
ATOM 4252 N N . GLY A 1 520 ? 20.891 1.485 -19.667 1.00 76.38 520 GLY A N 1
ATOM 4253 C CA . GLY A 1 520 ? 19.672 0.687 -19.611 1.00 76.38 520 GLY A CA 1
ATOM 4254 C C . GLY A 1 520 ? 18.653 1.031 -20.682 1.00 76.38 520 GLY A C 1
ATOM 4255 O O . GLY A 1 520 ? 18.967 1.135 -21.873 1.00 76.38 520 GLY A O 1
ATOM 4256 N N . VAL A 1 521 ? 17.402 1.156 -20.255 1.00 76.94 521 VAL A N 1
ATOM 4257 C CA . VAL A 1 521 ? 16.239 1.284 -21.126 1.00 76.94 521 VAL A CA 1
ATOM 4258 C C . VAL A 1 521 ? 15.592 2.654 -20.942 1.00 76.94 521 VAL A C 1
ATOM 4260 O O . VAL A 1 521 ? 15.349 3.122 -19.828 1.00 76.94 521 VAL A O 1
ATOM 4263 N N . ARG A 1 522 ? 15.285 3.298 -22.066 1.00 79.88 522 ARG A N 1
ATOM 4264 C CA . ARG A 1 522 ? 14.594 4.585 -22.135 1.00 79.88 522 ARG A CA 1
ATOM 4265 C C . ARG A 1 522 ? 13.207 4.438 -22.730 1.00 79.88 522 ARG A C 1
ATOM 4267 O O . ARG A 1 522 ? 12.966 3.553 -23.549 1.00 79.88 522 ARG A O 1
ATOM 4274 N N . LEU A 1 523 ? 12.334 5.352 -22.340 1.00 77.44 523 LEU A N 1
ATOM 4275 C CA . LEU A 1 523 ? 10.995 5.509 -22.875 1.00 77.44 523 LEU A CA 1
ATOM 4276 C C . LEU A 1 523 ? 10.990 6.712 -23.818 1.00 77.44 523 LEU A C 1
ATOM 4278 O O . LEU A 1 523 ? 11.346 7.816 -23.407 1.00 77.44 523 LEU A O 1
ATOM 4282 N N . ASP A 1 524 ? 10.561 6.523 -25.063 1.00 75.75 524 ASP A N 1
ATOM 4283 C CA . ASP A 1 524 ? 10.105 7.648 -25.877 1.00 75.75 524 ASP A CA 1
ATOM 4284 C C . ASP A 1 524 ? 8.648 7.928 -25.504 1.00 75.75 524 ASP A C 1
ATOM 4286 O O . ASP A 1 524 ? 7.772 7.073 -25.648 1.00 75.75 524 ASP A O 1
ATOM 4290 N N . ILE A 1 525 ? 8.407 9.129 -24.992 1.00 73.69 525 ILE A N 1
ATOM 4291 C CA . ILE A 1 525 ? 7.163 9.496 -24.317 1.00 73.69 525 ILE A CA 1
ATOM 4292 C C . ILE A 1 525 ? 6.662 10.812 -24.881 1.00 73.69 525 ILE A C 1
ATOM 4294 O O . ILE A 1 525 ? 7.441 11.713 -25.193 1.00 73.69 525 ILE A O 1
ATOM 4298 N N . THR A 1 526 ? 5.347 10.928 -24.988 1.00 76.50 526 THR A N 1
ATOM 4299 C CA . THR A 1 526 ? 4.674 12.155 -25.414 1.00 76.50 526 THR A CA 1
ATOM 4300 C C . THR A 1 526 ? 4.480 13.121 -24.238 1.00 76.50 526 THR A C 1
ATOM 4302 O O . THR A 1 526 ? 4.450 12.713 -23.074 1.00 76.50 526 THR A O 1
ATOM 4305 N N . ASP A 1 527 ? 4.298 14.415 -24.521 1.00 73.69 527 ASP A N 1
ATOM 4306 C CA . ASP A 1 527 ? 4.070 15.434 -23.480 1.00 73.69 527 ASP A CA 1
ATOM 4307 C C . ASP A 1 527 ? 2.890 15.116 -22.531 1.00 73.69 527 ASP A C 1
ATOM 4309 O O . ASP A 1 527 ? 3.026 15.350 -21.327 1.00 73.69 527 ASP A O 1
ATOM 4313 N N . PRO A 1 528 ? 1.742 14.572 -22.993 1.00 70.56 528 PRO A N 1
ATOM 4314 C CA . PRO A 1 528 ? 0.652 14.168 -22.101 1.00 70.56 528 PRO A CA 1
ATOM 4315 C C . PRO A 1 528 ? 1.037 13.057 -21.115 1.00 70.56 528 PRO A C 1
ATOM 4317 O O . PRO A 1 528 ? 0.656 13.115 -19.949 1.00 70.56 528 PRO A O 1
ATOM 4320 N N . GLN A 1 529 ? 1.826 12.075 -21.553 1.00 70.56 529 GLN A N 1
ATOM 4321 C CA . GLN A 1 529 ? 2.275 10.958 -20.712 1.00 70.56 529 GLN A CA 1
ATOM 4322 C C . GLN A 1 529 ? 3.273 11.412 -19.653 1.00 70.56 529 GLN A C 1
ATOM 4324 O O . GLN A 1 529 ? 3.220 10.974 -18.506 1.00 70.56 529 GLN A O 1
ATOM 4329 N N . MET A 1 530 ? 4.144 12.355 -20.016 1.00 74.44 530 MET A N 1
ATOM 4330 C CA . MET A 1 530 ? 5.044 12.990 -19.060 1.00 74.44 530 MET A CA 1
ATOM 4331 C C . MET A 1 530 ? 4.297 13.744 -17.963 1.00 74.44 530 MET A C 1
ATOM 4333 O O . MET A 1 530 ? 4.720 13.703 -16.812 1.00 74.44 530 MET A O 1
ATOM 4337 N N . ARG A 1 531 ? 3.177 14.404 -18.286 1.00 71.75 531 ARG A N 1
ATOM 4338 C CA . ARG A 1 531 ? 2.331 15.047 -17.267 1.00 71.75 531 ARG A CA 1
ATOM 4339 C C . ARG A 1 531 ? 1.707 14.019 -16.329 1.00 71.75 531 ARG A C 1
ATOM 4341 O O . ARG A 1 531 ? 1.856 14.167 -15.128 1.00 71.75 531 ARG A O 1
ATOM 4348 N N . ALA A 1 532 ? 1.123 12.946 -16.866 1.00 67.44 532 ALA A N 1
ATOM 4349 C CA . ALA A 1 532 ? 0.533 11.883 -16.049 1.00 67.44 532 ALA A CA 1
ATOM 4350 C C . ALA A 1 532 ? 1.553 11.235 -15.092 1.00 67.44 532 ALA A C 1
ATOM 4352 O O . ALA A 1 532 ? 1.247 10.980 -13.929 1.00 67.44 532 ALA A O 1
ATOM 4353 N N . LEU A 1 533 ? 2.788 11.017 -15.557 1.00 71.50 533 LEU A N 1
ATOM 4354 C CA . LEU A 1 533 ? 3.875 10.524 -14.712 1.00 71.50 533 LEU A CA 1
ATOM 4355 C C . LEU A 1 533 ? 4.279 11.537 -13.640 1.00 71.50 533 LEU A C 1
ATOM 4357 O O . LEU A 1 533 ? 4.468 11.157 -12.488 1.00 71.50 533 LEU A O 1
ATOM 4361 N N . ASN A 1 534 ? 4.416 12.812 -14.006 1.00 71.06 534 ASN A N 1
ATOM 4362 C CA . ASN A 1 534 ? 4.771 13.863 -13.057 1.00 71.06 534 ASN A CA 1
ATOM 4363 C C . ASN A 1 534 ? 3.702 14.031 -11.975 1.00 71.06 534 ASN A C 1
ATOM 4365 O O . ASN A 1 534 ? 4.069 14.167 -10.814 1.00 71.06 534 ASN A O 1
ATOM 4369 N N . ASP A 1 535 ? 2.418 13.942 -12.323 1.00 67.25 535 ASP A N 1
ATOM 4370 C CA . ASP A 1 535 ? 1.319 14.008 -11.359 1.00 67.25 535 ASP A CA 1
ATOM 4371 C C . ASP A 1 535 ? 1.419 12.866 -10.331 1.00 67.25 535 ASP A C 1
ATOM 4373 O O . ASP A 1 535 ? 1.241 13.084 -9.135 1.00 67.25 535 ASP A O 1
ATOM 4377 N N . GLU A 1 536 ? 1.756 11.645 -10.757 1.00 66.25 536 GLU A N 1
ATOM 4378 C CA . GLU A 1 536 ? 1.949 10.512 -9.836 1.00 66.25 536 GLU A CA 1
ATOM 4379 C C . GLU A 1 536 ? 3.249 10.632 -9.023 1.00 66.25 536 GLU A C 1
ATOM 4381 O O . GLU A 1 536 ? 3.272 10.295 -7.840 1.00 66.25 536 GLU A O 1
ATOM 4386 N N . ILE A 1 537 ? 4.321 11.185 -9.602 1.00 66.69 537 ILE A N 1
ATOM 4387 C CA . ILE A 1 537 ? 5.560 11.509 -8.876 1.00 66.69 537 ILE A CA 1
ATOM 4388 C C . ILE A 1 537 ? 5.313 12.592 -7.819 1.00 66.69 537 ILE A C 1
ATOM 4390 O O . ILE A 1 537 ? 5.841 12.505 -6.710 1.00 66.69 537 ILE A O 1
ATOM 4394 N N . GLU A 1 538 ? 4.528 13.621 -8.129 1.00 63.47 538 GLU A N 1
ATOM 4395 C CA . GLU A 1 538 ? 4.157 14.660 -7.169 1.00 63.47 538 GLU A CA 1
ATOM 4396 C C . GLU A 1 538 ? 3.334 14.080 -6.023 1.00 63.47 538 GLU A C 1
ATOM 4398 O O . GLU A 1 538 ? 3.600 14.394 -4.863 1.00 63.47 538 GLU A O 1
ATOM 4403 N N . LYS A 1 539 ? 2.414 13.157 -6.312 1.00 59.53 539 LYS A N 1
ATOM 4404 C CA . LYS A 1 539 ? 1.649 12.450 -5.279 1.00 59.53 539 LYS A CA 1
ATOM 4405 C C . LYS A 1 539 ? 2.514 11.519 -4.428 1.00 59.53 539 LYS A C 1
ATOM 4407 O O . LYS A 1 539 ? 2.368 11.520 -3.207 1.00 59.53 539 LYS A O 1
ATOM 4412 N N . LEU A 1 540 ? 3.465 10.801 -5.034 1.00 57.22 540 LEU A N 1
ATOM 4413 C CA . LEU A 1 540 ? 4.511 10.048 -4.326 1.00 57.22 540 LEU A CA 1
ATOM 4414 C C . LEU A 1 540 ? 5.301 10.959 -3.370 1.00 57.22 540 LEU A C 1
ATOM 4416 O O . LEU A 1 540 ? 5.532 10.605 -2.214 1.00 57.22 540 LEU A O 1
ATOM 4420 N N . ARG A 1 541 ? 5.695 12.151 -3.838 1.00 55.88 541 ARG A N 1
ATOM 4421 C CA . ARG A 1 541 ? 6.465 13.139 -3.061 1.00 55.88 541 ARG A CA 1
ATOM 4422 C C . ARG A 1 541 ? 5.651 13.811 -1.959 1.00 55.88 541 ARG A C 1
ATOM 4424 O O . ARG A 1 541 ? 6.214 14.138 -0.918 1.00 55.88 541 ARG A O 1
ATOM 4431 N N . ALA A 1 542 ? 4.353 14.010 -2.170 1.00 51.62 542 ALA A N 1
ATOM 4432 C CA . ALA A 1 542 ? 3.443 14.566 -1.173 1.00 51.62 542 ALA A CA 1
ATOM 4433 C C . ALA A 1 542 ? 3.223 13.615 0.020 1.00 51.62 542 ALA A C 1
ATOM 4435 O O . ALA A 1 542 ? 2.798 14.057 1.0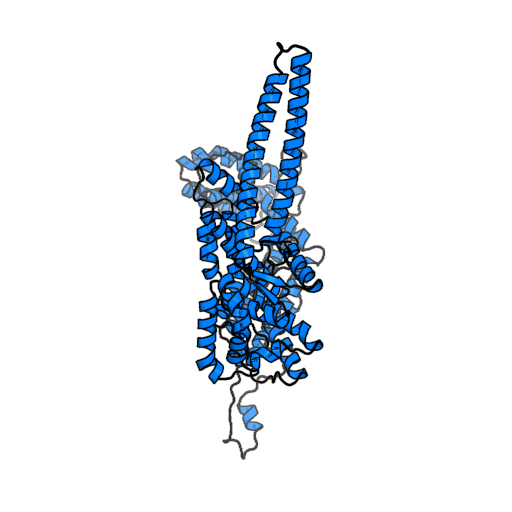90 1.00 51.62 542 ALA A O 1
ATOM 4436 N N . GLY A 1 543 ? 3.549 12.326 -0.140 1.00 41.81 543 GLY A N 1
ATOM 4437 C CA . GLY A 1 543 ? 3.445 11.314 0.904 1.00 41.81 543 GLY A CA 1
ATOM 4438 C C . GLY A 1 543 ? 2.004 11.050 1.355 1.00 41.81 543 GLY A C 1
ATOM 4439 O O . GLY A 1 543 ? 1.049 11.701 0.926 1.00 41.81 543 GLY A O 1
ATOM 4440 N N . ALA A 1 544 ? 1.855 10.094 2.276 1.00 38.78 544 ALA A N 1
ATOM 4441 C CA . ALA A 1 544 ? 0.570 9.577 2.763 1.00 38.78 544 ALA A CA 1
ATOM 4442 C C . ALA A 1 544 ? -0.398 10.632 3.352 1.00 38.78 544 ALA A C 1
ATOM 4444 O O . ALA A 1 544 ? -1.564 10.324 3.572 1.00 38.78 544 ALA A O 1
ATOM 4445 N N . PHE A 1 545 ? 0.061 11.864 3.608 1.00 36.31 545 PHE A N 1
ATOM 4446 C CA . PHE A 1 545 ? -0.727 12.932 4.233 1.00 36.31 545 PHE A CA 1
ATOM 4447 C C . PHE A 1 545 ? -1.073 14.113 3.307 1.00 36.31 545 PHE A C 1
ATOM 4449 O O . PHE A 1 545 ? -1.862 14.961 3.714 1.00 36.31 545 PHE A O 1
ATOM 4456 N N . GLY A 1 546 ? -0.516 14.200 2.090 1.00 33.28 546 GLY A N 1
ATOM 4457 C CA . GLY A 1 546 ? -0.656 15.397 1.242 1.00 33.28 546 GLY A CA 1
ATOM 4458 C C . GLY A 1 546 ? -1.398 15.217 -0.087 1.00 33.28 546 GLY A C 1
ATOM 4459 O O . GLY A 1 546 ? -1.981 16.179 -0.576 1.00 33.28 546 GLY A O 1
ATOM 4460 N N . GLY A 1 547 ? -1.383 14.018 -0.684 1.00 28.94 547 GLY A N 1
ATOM 4461 C CA . GLY A 1 547 ? -1.878 13.809 -2.060 1.00 28.94 547 GLY A CA 1
ATOM 4462 C C . GLY A 1 547 ? -3.216 13.074 -2.195 1.00 28.94 547 GLY A C 1
ATOM 4463 O O . GLY A 1 547 ? -3.870 13.183 -3.227 1.00 28.94 547 GLY A O 1
ATOM 4464 N N . TYR A 1 548 ? -3.635 12.337 -1.162 1.00 40.84 548 TYR A N 1
ATOM 4465 C CA . TYR A 1 548 ? -4.810 11.461 -1.192 1.00 40.84 548 TYR A CA 1
ATOM 4466 C C . TYR A 1 548 ? -5.552 11.509 0.149 1.00 40.84 548 TYR A C 1
ATOM 4468 O O . TYR A 1 548 ? -5.533 10.567 0.936 1.00 40.84 548 TYR A O 1
ATOM 4476 N N . ALA A 1 549 ? -6.203 12.635 0.437 1.00 28.34 549 ALA A N 1
ATOM 4477 C CA . ALA A 1 549 ? -7.064 12.777 1.608 1.00 28.34 549 ALA A CA 1
ATOM 4478 C C . ALA A 1 549 ? -8.417 12.070 1.390 1.00 28.34 549 ALA A C 1
ATOM 4480 O O . ALA A 1 549 ? -9.430 12.723 1.181 1.00 28.34 549 ALA A O 1
ATOM 4481 N N . THR A 1 550 ? -8.442 10.736 1.421 1.00 34.03 550 THR A N 1
ATOM 4482 C CA . THR A 1 550 ? -9.660 9.922 1.617 1.00 34.03 550 THR A CA 1
ATOM 4483 C C . THR A 1 550 ? -9.279 8.645 2.371 1.00 34.03 550 THR A C 1
ATOM 4485 O O . THR A 1 550 ? -8.243 8.050 2.099 1.00 34.03 550 THR A O 1
ATOM 4488 N N . GLN A 1 551 ? -10.048 8.266 3.396 1.00 32.94 551 GLN A N 1
ATOM 4489 C CA . GLN A 1 551 ? -9.789 7.067 4.204 1.00 32.94 551 GLN A CA 1
ATOM 4490 C C . GLN A 1 551 ? -10.074 5.794 3.381 1.00 32.94 551 GLN A C 1
ATOM 4492 O O . GLN A 1 551 ? -11.140 5.687 2.789 1.00 32.94 551 GLN A O 1
ATOM 4497 N N . GLY A 1 552 ? -9.142 4.827 3.387 1.00 45.00 552 GLY A N 1
ATOM 4498 C CA . GLY A 1 552 ? -9.209 3.566 2.620 1.00 45.00 552 GLY A CA 1
ATOM 4499 C C . GLY A 1 552 ? -8.323 3.579 1.364 1.00 45.00 552 GLY A C 1
ATOM 4500 O O . GLY A 1 552 ? -8.319 4.549 0.616 1.00 45.00 552 GLY A O 1
ATOM 4501 N N . ALA A 1 553 ? -7.488 2.544 1.167 1.00 39.12 553 ALA A N 1
ATOM 4502 C CA . ALA A 1 553 ? -6.514 2.427 0.059 1.00 39.12 553 ALA A CA 1
ATOM 4503 C C . ALA A 1 553 ? -5.615 3.674 -0.177 1.00 39.12 553 ALA A C 1
ATOM 4505 O O . ALA A 1 553 ? -5.090 3.889 -1.271 1.00 39.12 553 ALA A O 1
ATOM 4506 N N . ALA A 1 554 ? -5.447 4.536 0.831 1.00 37.22 554 ALA A N 1
ATOM 4507 C CA . ALA A 1 554 ? -4.933 5.904 0.697 1.00 37.22 554 ALA A CA 1
ATOM 4508 C C . ALA A 1 554 ? -3.409 6.013 0.507 1.00 37.22 554 ALA A C 1
ATOM 4510 O O . ALA A 1 554 ? -2.913 7.074 0.144 1.00 37.22 554 ALA A O 1
ATOM 4511 N N . ALA A 1 555 ? -2.666 4.927 0.739 1.00 39.81 555 ALA A N 1
ATOM 4512 C CA . ALA A 1 555 ? -1.205 4.921 0.665 1.00 39.81 555 ALA A CA 1
ATOM 4513 C C . ALA A 1 555 ? -0.642 4.505 -0.706 1.00 39.81 555 ALA A C 1
ATOM 4515 O O . ALA A 1 555 ? 0.546 4.711 -0.939 1.00 39.81 555 ALA A O 1
ATOM 4516 N N . ALA A 1 556 ? -1.469 3.950 -1.602 1.00 46.03 556 ALA A N 1
ATOM 4517 C CA . ALA A 1 556 ? -0.994 3.504 -2.907 1.00 46.03 556 ALA A CA 1
ATOM 4518 C C . ALA A 1 556 ? -0.762 4.711 -3.815 1.00 46.03 556 ALA A C 1
ATOM 4520 O O . ALA A 1 556 ? -1.697 5.438 -4.162 1.00 46.03 556 ALA A O 1
ATOM 4521 N N . ALA A 1 557 ? 0.491 4.943 -4.173 1.00 47.06 557 ALA A N 1
ATOM 4522 C CA . ALA A 1 557 ? 0.906 6.171 -4.835 1.00 47.06 557 ALA A CA 1
ATOM 4523 C C . ALA A 1 557 ? 0.755 6.122 -6.367 1.00 47.06 557 ALA A C 1
ATOM 4525 O O . ALA A 1 557 ? 1.032 7.101 -7.054 1.00 47.06 557 ALA A O 1
ATOM 4526 N N . LEU A 1 558 ? 0.308 4.981 -6.893 1.00 54.50 558 LEU A N 1
ATOM 4527 C CA . LEU A 1 558 ? 0.181 4.684 -8.315 1.00 54.50 558 LEU A CA 1
ATOM 4528 C C . LEU A 1 558 ? -1.273 4.261 -8.551 1.00 54.50 558 LEU A C 1
ATOM 4530 O O . LEU A 1 558 ? -1.615 3.109 -8.324 1.00 54.50 558 LEU A O 1
ATOM 4534 N N . LYS A 1 559 ? -2.168 5.185 -8.911 1.00 56.38 559 LYS A N 1
ATOM 4535 C CA . LYS A 1 559 ? -3.613 4.887 -9.043 1.00 56.38 559 LYS A CA 1
ATOM 4536 C C . LYS A 1 559 ? -4.161 5.143 -10.446 1.00 56.38 559 LYS A C 1
ATOM 4538 O O . LYS A 1 559 ? -5.255 4.689 -10.746 1.00 56.38 559 LYS A O 1
ATOM 4543 N N . GLY A 1 560 ? -3.431 5.853 -11.306 1.00 57.72 560 GLY A N 1
ATOM 4544 C CA . GLY A 1 560 ? -3.932 6.302 -12.607 1.00 57.72 560 GLY A CA 1
ATOM 4545 C C . GLY A 1 560 ? -3.747 5.312 -13.758 1.00 57.72 560 GLY A C 1
ATOM 4546 O O . GLY A 1 560 ? -4.636 5.184 -14.598 1.00 57.72 560 GLY A O 1
ATOM 4547 N N . SER A 1 561 ? -2.606 4.618 -13.826 1.00 70.38 561 SER A N 1
ATOM 4548 C CA . SER A 1 561 ? -2.325 3.614 -14.863 1.00 70.38 561 SER A CA 1
ATOM 4549 C C . SER A 1 561 ? -1.130 2.723 -14.496 1.00 70.38 561 SER A C 1
ATOM 4551 O O . SER A 1 561 ? -0.441 2.944 -13.498 1.00 70.38 561 SER A O 1
ATOM 4553 N N . PHE A 1 562 ? -0.856 1.706 -15.318 1.00 78.94 562 PHE A N 1
ATOM 4554 C CA . PHE A 1 562 ? 0.340 0.868 -15.179 1.00 78.94 562 PHE A CA 1
ATOM 4555 C C . PHE A 1 562 ? 1.630 1.547 -15.684 1.00 78.94 562 PHE A C 1
ATOM 4557 O O . PHE A 1 562 ? 2.724 1.022 -15.471 1.00 78.94 562 PHE A O 1
ATOM 4564 N N . PHE A 1 563 ? 1.545 2.710 -16.334 1.00 78.19 563 PHE A N 1
ATOM 4565 C CA . PHE A 1 563 ? 2.713 3.416 -16.869 1.00 78.19 563 PHE A CA 1
ATOM 4566 C C . PHE A 1 563 ? 3.643 4.010 -15.802 1.00 78.19 563 PHE A C 1
ATOM 4568 O O . PHE A 1 563 ? 4.851 3.791 -15.893 1.00 78.19 563 PHE A O 1
ATOM 4575 N N . PRO A 1 564 ? 3.142 4.674 -14.746 1.00 77.12 564 PRO A N 1
ATOM 4576 C CA . PRO A 1 564 ? 3.960 5.049 -13.597 1.00 77.12 564 PRO A CA 1
ATOM 4577 C C . PRO A 1 564 ? 4.720 3.862 -12.986 1.00 77.12 564 PRO A C 1
ATOM 4579 O O . PRO A 1 564 ? 5.912 3.973 -12.701 1.00 77.12 564 PRO A O 1
ATOM 4582 N N . LEU A 1 565 ? 4.067 2.699 -12.857 1.00 78.00 565 LEU A N 1
ATOM 4583 C CA . LEU A 1 565 ? 4.711 1.462 -12.399 1.00 78.00 565 LEU A CA 1
ATOM 4584 C C . LEU A 1 565 ? 5.852 1.030 -13.330 1.00 78.00 565 LEU A C 1
ATOM 4586 O O . LEU A 1 565 ? 6.945 0.714 -12.859 1.00 78.00 565 LEU A O 1
ATOM 4590 N N . LEU A 1 566 ? 5.613 1.042 -14.645 1.00 79.75 566 LEU A N 1
ATOM 4591 C CA . LEU A 1 566 ? 6.627 0.762 -15.664 1.00 79.75 566 LEU A CA 1
ATOM 4592 C C . LEU A 1 566 ? 7.826 1.714 -15.538 1.00 79.75 566 LEU A C 1
ATOM 4594 O O . LEU A 1 566 ? 8.965 1.251 -15.507 1.00 79.75 566 LEU A O 1
ATOM 4598 N N . ALA A 1 567 ? 7.583 3.022 -15.426 1.00 78.94 567 ALA A N 1
ATOM 4599 C CA . ALA A 1 567 ? 8.632 4.032 -15.320 1.00 78.94 567 ALA A CA 1
ATOM 4600 C C . ALA A 1 567 ? 9.500 3.839 -14.066 1.00 78.94 567 ALA A C 1
ATOM 4602 O O . ALA A 1 567 ? 10.728 3.882 -14.158 1.00 78.94 567 ALA A O 1
ATOM 4603 N N . VAL A 1 568 ? 8.886 3.558 -12.912 1.00 78.12 568 VAL A N 1
ATOM 4604 C CA . VAL A 1 568 ? 9.615 3.276 -11.665 1.00 78.12 568 VAL A CA 1
ATOM 4605 C C . VAL A 1 568 ? 10.478 2.024 -11.812 1.00 78.12 568 VAL A C 1
ATOM 4607 O O . VAL A 1 568 ? 11.663 2.050 -11.487 1.00 78.12 568 VAL A O 1
ATOM 4610 N N . CYS A 1 569 ? 9.933 0.929 -12.339 1.00 77.81 569 CYS A N 1
ATOM 4611 C CA . CYS A 1 569 ? 10.695 -0.312 -12.480 1.00 77.81 569 CYS A CA 1
ATOM 4612 C C . CYS A 1 569 ? 11.827 -0.210 -13.507 1.00 77.81 569 CYS A C 1
ATOM 4614 O O . CYS A 1 569 ? 12.897 -0.776 -13.289 1.00 77.81 569 CYS A O 1
ATOM 4616 N N . LEU A 1 570 ? 11.635 0.563 -14.576 1.00 77.81 570 LEU A N 1
ATOM 4617 C CA . LEU A 1 570 ? 12.701 0.924 -15.507 1.00 77.81 570 LEU A CA 1
ATOM 4618 C C . LEU A 1 570 ? 13.803 1.735 -14.834 1.00 77.81 570 LEU A C 1
ATOM 4620 O O . LEU A 1 570 ? 14.980 1.452 -15.031 1.00 77.81 570 LEU A O 1
ATOM 4624 N N . GLN A 1 571 ? 13.436 2.714 -14.007 1.00 78.69 571 GLN A N 1
ATOM 4625 C CA . GLN A 1 571 ? 14.407 3.521 -13.276 1.00 78.69 571 GLN A CA 1
ATOM 4626 C C . GLN A 1 571 ? 15.243 2.647 -12.337 1.00 78.69 571 GLN A C 1
ATOM 4628 O O . GLN A 1 571 ? 16.460 2.790 -12.301 1.00 78.69 571 GLN A O 1
ATOM 4633 N N . LEU A 1 572 ? 14.620 1.700 -11.632 1.00 76.44 572 LEU A N 1
ATOM 4634 C CA . LEU A 1 572 ? 15.328 0.741 -10.779 1.00 76.44 572 LEU A CA 1
ATOM 4635 C C . LEU A 1 572 ? 16.264 -0.178 -11.578 1.00 76.44 572 LEU A C 1
ATOM 4637 O O . LEU A 1 572 ? 17.384 -0.434 -11.137 1.00 76.44 572 LEU A O 1
ATOM 4641 N N . GLY A 1 573 ? 15.843 -0.623 -12.765 1.00 74.81 573 GLY A N 1
ATOM 4642 C CA . GLY A 1 573 ? 16.690 -1.379 -13.691 1.00 74.81 573 GLY A CA 1
ATOM 4643 C C . GLY A 1 573 ? 17.915 -0.580 -14.150 1.00 74.81 573 GLY A C 1
ATOM 4644 O O . GLY A 1 573 ? 19.048 -1.026 -13.970 1.00 74.81 573 GLY A O 1
ATOM 4645 N N . ASN A 1 574 ? 17.701 0.644 -14.644 1.00 77.06 574 ASN A N 1
ATOM 4646 C CA . ASN A 1 574 ? 18.774 1.545 -15.080 1.00 77.06 574 ASN A CA 1
ATOM 4647 C C . ASN A 1 574 ? 19.743 1.876 -13.935 1.00 77.06 574 ASN A C 1
ATOM 4649 O O . ASN A 1 574 ? 20.950 1.987 -14.151 1.00 77.06 574 ASN A O 1
ATOM 4653 N N . LEU A 1 575 ? 19.229 2.008 -12.708 1.00 75.50 575 LEU A N 1
ATOM 4654 C CA . LEU A 1 575 ? 20.037 2.197 -11.504 1.00 75.50 575 LEU A CA 1
ATOM 4655 C C . LEU A 1 575 ? 20.928 0.985 -11.211 1.00 75.50 575 LEU A C 1
ATOM 4657 O O . LEU A 1 575 ? 22.112 1.161 -10.920 1.00 75.50 575 LEU A O 1
ATOM 4661 N N . GLY A 1 576 ? 20.387 -0.232 -11.316 1.00 73.88 576 GLY A N 1
ATOM 4662 C CA . GLY A 1 576 ? 21.162 -1.466 -11.180 1.00 73.88 576 GLY A CA 1
ATOM 4663 C C . GLY A 1 576 ? 22.301 -1.553 -12.202 1.00 73.88 576 GLY A C 1
ATOM 4664 O O . GLY A 1 576 ? 23.445 -1.840 -11.841 1.00 73.88 576 GLY A O 1
ATOM 4665 N N . GLU A 1 577 ? 22.023 -1.218 -13.463 1.00 74.56 577 GLU A N 1
ATOM 4666 C CA . GLU A 1 577 ? 23.031 -1.197 -14.529 1.00 74.56 577 GLU A CA 1
ATOM 4667 C C . GLU A 1 577 ? 24.098 -0.116 -14.319 1.00 74.56 577 GLU A C 1
ATOM 4669 O O . GLU A 1 577 ? 25.296 -0.399 -14.417 1.00 74.56 577 GLU A O 1
ATOM 4674 N N . ALA A 1 578 ? 23.695 1.107 -13.960 1.00 74.56 578 ALA A N 1
ATOM 4675 C CA . ALA A 1 578 ? 24.619 2.194 -13.634 1.00 74.56 578 ALA A CA 1
ATOM 4676 C C . ALA A 1 578 ? 25.562 1.819 -12.490 1.00 74.56 578 ALA A C 1
ATOM 4678 O O . ALA A 1 578 ? 26.767 2.087 -12.550 1.00 74.56 578 ALA A O 1
ATOM 4679 N N . TRP A 1 579 ? 25.030 1.143 -11.474 1.00 73.50 579 TRP A N 1
ATOM 4680 C CA . TRP A 1 579 ? 25.811 0.653 -10.352 1.00 73.50 579 TRP A CA 1
ATOM 4681 C C . TRP A 1 579 ? 26.784 -0.471 -10.759 1.00 73.50 579 TRP A C 1
ATOM 4683 O O . TRP A 1 579 ? 27.930 -0.494 -10.298 1.00 73.50 579 TRP A O 1
ATOM 4693 N N . SER A 1 580 ? 26.388 -1.362 -11.675 1.00 73.56 580 SER A N 1
ATOM 4694 C CA . SER A 1 580 ? 27.293 -2.374 -12.243 1.00 73.56 580 SER A CA 1
ATOM 4695 C C . SER A 1 580 ? 28.459 -1.729 -13.000 1.00 73.56 580 SER A C 1
ATOM 4697 O O . SER A 1 580 ? 29.623 -2.044 -12.739 1.00 73.56 580 SER A O 1
ATOM 4699 N N . VAL A 1 581 ? 28.170 -0.759 -13.876 1.00 72.19 581 VAL A N 1
ATOM 4700 C CA . VAL A 1 581 ? 29.193 -0.020 -14.639 1.00 72.19 581 VAL A CA 1
ATOM 4701 C C . VAL A 1 581 ? 30.142 0.742 -13.712 1.00 72.19 581 VAL A C 1
ATOM 4703 O O . VAL A 1 581 ? 31.354 0.793 -13.959 1.00 72.19 581 VAL A O 1
ATOM 4706 N N . TRP A 1 582 ? 29.621 1.302 -12.617 1.00 69.81 582 TRP A N 1
ATOM 4707 C CA . TRP A 1 582 ? 30.440 1.932 -11.588 1.00 69.81 582 TRP A CA 1
ATOM 4708 C C . TRP A 1 582 ? 31.455 0.954 -10.992 1.00 69.81 582 TRP A C 1
ATOM 4710 O O . TRP A 1 582 ? 32.656 1.244 -10.992 1.00 69.81 582 TRP A O 1
ATOM 4720 N N . ARG A 1 583 ? 31.002 -0.215 -10.533 1.00 67.62 583 ARG A N 1
ATOM 4721 C CA . ARG A 1 583 ? 31.870 -1.219 -9.904 1.00 67.62 583 ARG A CA 1
ATOM 4722 C C . ARG A 1 583 ? 32.967 -1.701 -10.855 1.00 67.62 583 ARG A C 1
ATOM 4724 O O . ARG A 1 583 ? 34.125 -1.805 -10.454 1.00 67.62 583 ARG A O 1
ATOM 4731 N N . ASP A 1 584 ? 32.638 -1.909 -12.125 1.00 69.31 584 ASP A N 1
ATOM 4732 C CA . ASP A 1 584 ? 33.606 -2.338 -13.142 1.00 69.31 584 ASP A CA 1
ATOM 4733 C C . ASP A 1 584 ? 34.640 -1.250 -13.488 1.00 69.31 584 ASP A C 1
ATOM 4735 O O . ASP A 1 584 ? 35.706 -1.521 -14.053 1.00 69.31 584 ASP A O 1
ATOM 4739 N N . SER A 1 585 ? 34.368 0.010 -13.140 1.00 62.81 585 SER A N 1
ATOM 4740 C CA . SER A 1 585 ? 35.320 1.121 -13.259 1.00 62.81 585 SER A CA 1
ATOM 4741 C C . SER A 1 585 ? 36.288 1.247 -12.064 1.00 62.81 585 SER A C 1
ATOM 4743 O O . SER A 1 585 ? 37.280 1.973 -12.159 1.00 62.81 585 SER A O 1
ATOM 4745 N N . ASP A 1 586 ? 36.064 0.506 -10.971 1.00 56.84 586 ASP A N 1
ATOM 4746 C CA . ASP A 1 586 ? 36.728 0.669 -9.663 1.00 56.84 586 ASP A CA 1
ATOM 4747 C C . ASP A 1 586 ? 38.062 -0.100 -9.500 1.00 56.84 586 ASP A C 1
ATOM 4749 O O . ASP A 1 586 ? 38.639 -0.211 -8.412 1.00 56.84 586 ASP A O 1
ATOM 4753 N N . ASN A 1 587 ? 38.622 -0.619 -10.595 1.00 50.22 587 ASN A N 1
ATOM 4754 C CA . ASN A 1 587 ? 39.782 -1.516 -10.545 1.00 50.22 587 ASN A CA 1
ATOM 4755 C C . ASN A 1 587 ? 41.119 -0.829 -10.151 1.00 50.22 587 ASN A C 1
ATOM 4757 O O . ASN A 1 587 ? 42.173 -1.457 -10.223 1.00 50.22 587 ASN A O 1
ATOM 4761 N N . ARG A 1 588 ? 41.121 0.465 -9.770 1.00 49.72 588 ARG A N 1
ATOM 4762 C CA . ARG A 1 588 ? 42.346 1.258 -9.494 1.00 49.72 588 ARG A CA 1
ATOM 4763 C C . ARG A 1 588 ? 42.274 2.283 -8.341 1.00 49.72 588 ARG A C 1
ATOM 4765 O O . ARG A 1 588 ? 43.158 3.132 -8.268 1.00 49.72 588 ARG A O 1
ATOM 4772 N N . ARG A 1 589 ? 41.277 2.252 -7.447 1.00 55.12 589 ARG A N 1
ATOM 4773 C CA . ARG A 1 589 ? 41.111 3.292 -6.400 1.00 55.12 589 ARG A CA 1
ATOM 4774 C C . ARG A 1 589 ? 41.504 2.847 -4.996 1.00 55.12 589 ARG A C 1
ATOM 4776 O O . ARG A 1 589 ? 41.407 1.672 -4.643 1.00 55.12 589 ARG A O 1
ATOM 4783 N N . THR A 1 590 ? 41.934 3.806 -4.179 1.00 49.75 590 THR A N 1
ATOM 4784 C CA . THR A 1 590 ? 42.239 3.591 -2.758 1.00 49.75 590 THR A CA 1
ATOM 4785 C C . THR A 1 590 ? 40.957 3.474 -1.919 1.00 49.75 590 THR A C 1
ATOM 4787 O O . THR A 1 590 ? 39.901 3.986 -2.279 1.00 49.75 590 THR A O 1
ATOM 4790 N N . ILE A 1 591 ? 41.035 2.821 -0.754 1.00 44.78 591 ILE A N 1
ATOM 4791 C CA . ILE A 1 591 ? 39.878 2.544 0.128 1.00 44.78 591 ILE A CA 1
ATOM 4792 C C . ILE A 1 591 ? 39.137 3.828 0.564 1.00 44.78 591 ILE A C 1
ATOM 4794 O O . ILE A 1 591 ? 37.919 3.816 0.719 1.00 44.78 591 ILE A O 1
ATOM 4798 N N . LYS A 1 592 ? 39.844 4.958 0.715 1.00 41.53 592 LYS A N 1
ATOM 4799 C CA . LYS A 1 592 ? 39.224 6.260 1.026 1.00 41.53 592 LYS A CA 1
ATOM 4800 C C . LYS A 1 592 ? 38.434 6.840 -0.149 1.00 41.53 592 LYS A C 1
ATOM 4802 O O . LYS A 1 592 ? 37.355 7.377 0.063 1.00 41.53 592 LYS A O 1
ATOM 4807 N N . GLU A 1 593 ? 38.951 6.717 -1.368 1.00 48.09 593 GLU A N 1
ATOM 4808 C CA . GLU A 1 593 ? 38.266 7.168 -2.589 1.00 48.09 593 GLU A CA 1
ATOM 4809 C C . GLU A 1 593 ? 37.023 6.315 -2.871 1.00 48.09 593 GLU A C 1
ATOM 4811 O O . GLU A 1 593 ? 36.014 6.829 -3.351 1.00 48.09 593 GLU A O 1
ATOM 4816 N N . ARG A 1 594 ? 37.062 5.030 -2.498 1.00 52.06 594 ARG A N 1
ATOM 4817 C CA . ARG A 1 594 ? 35.903 4.128 -2.532 1.00 52.06 594 ARG A CA 1
ATOM 4818 C C . ARG A 1 594 ? 34.796 4.581 -1.587 1.00 52.06 594 ARG A C 1
ATOM 4820 O O . ARG A 1 594 ? 33.689 4.807 -2.047 1.00 52.06 594 ARG A O 1
ATOM 4827 N N . ALA A 1 595 ? 35.108 4.829 -0.315 1.00 43.44 595 ALA A N 1
ATOM 4828 C CA . ALA A 1 595 ? 34.106 5.242 0.670 1.00 43.44 595 ALA A CA 1
ATOM 4829 C C . ALA A 1 595 ? 33.439 6.595 0.339 1.00 43.44 595 ALA A C 1
ATOM 4831 O O . ALA A 1 595 ? 32.242 6.765 0.550 1.00 43.44 595 ALA A O 1
ATOM 4832 N N . VAL A 1 596 ? 34.201 7.556 -0.201 1.00 44.91 596 VAL A N 1
ATOM 4833 C CA . VAL A 1 596 ? 33.668 8.871 -0.608 1.00 44.91 596 VAL A CA 1
ATOM 4834 C C . VAL A 1 596 ? 32.825 8.763 -1.881 1.00 44.91 596 VAL A C 1
ATOM 4836 O O . VAL A 1 596 ? 31.746 9.346 -1.945 1.00 44.91 596 VAL A O 1
ATOM 4839 N N . SER A 1 597 ? 33.272 7.987 -2.875 1.00 48.28 597 SER A N 1
ATOM 4840 C CA . SER A 1 597 ? 32.499 7.787 -4.110 1.00 48.28 597 SER A CA 1
ATOM 4841 C C . SER A 1 597 ? 31.233 6.959 -3.890 1.00 48.28 597 SER A C 1
ATOM 4843 O O . SER A 1 597 ? 30.212 7.279 -4.482 1.00 48.28 597 SER A O 1
ATOM 4845 N N . GLU A 1 598 ? 31.256 5.966 -3.002 1.00 46.38 598 GLU A N 1
ATOM 4846 C CA . GLU A 1 598 ? 30.088 5.164 -2.620 1.00 46.38 598 GLU A CA 1
ATOM 4847 C C . GLU A 1 598 ? 29.045 6.016 -1.873 1.00 46.38 598 GLU A C 1
ATOM 4849 O O . GLU A 1 598 ? 27.872 6.005 -2.235 1.00 46.38 598 GLU A O 1
ATOM 4854 N N . ALA A 1 599 ? 29.472 6.856 -0.920 1.00 41.91 599 ALA A N 1
ATOM 4855 C CA . ALA A 1 599 ? 28.580 7.768 -0.198 1.00 41.91 599 ALA A CA 1
ATOM 4856 C C . ALA A 1 599 ? 27.948 8.844 -1.103 1.00 41.91 599 ALA A C 1
ATOM 4858 O O . ALA A 1 599 ? 26.765 9.155 -0.954 1.00 41.91 599 ALA A O 1
ATOM 4859 N N . GLU A 1 600 ? 28.708 9.405 -2.052 1.00 46.53 600 GLU A N 1
ATOM 4860 C CA . GLU A 1 600 ? 28.196 10.401 -3.002 1.00 46.53 600 GLU A CA 1
ATOM 4861 C C . GLU A 1 600 ? 27.352 9.794 -4.130 1.00 46.53 600 GLU A C 1
ATOM 4863 O O . GLU A 1 600 ? 26.421 10.446 -4.595 1.00 46.53 600 GLU A O 1
ATOM 4868 N N . CYS A 1 601 ? 27.643 8.570 -4.576 1.00 45.75 601 CYS A N 1
ATOM 4869 C CA . CYS A 1 601 ? 26.830 7.866 -5.570 1.00 45.75 601 CYS A CA 1
ATOM 4870 C C . CYS A 1 601 ? 25.457 7.516 -4.971 1.00 45.75 601 CYS A C 1
ATOM 4872 O O . CYS A 1 601 ? 24.419 7.849 -5.540 1.00 45.75 601 CYS A O 1
ATOM 4874 N N . ASN A 1 602 ? 25.450 6.971 -3.753 1.00 41.81 602 ASN A N 1
ATOM 4875 C CA . ASN A 1 602 ? 24.243 6.573 -3.028 1.00 41.81 602 ASN A CA 1
ATOM 4876 C C . ASN A 1 602 ? 23.287 7.738 -2.721 1.00 41.81 602 ASN A C 1
ATOM 4878 O O . ASN A 1 602 ? 22.075 7.595 -2.859 1.00 41.81 602 ASN A O 1
ATOM 4882 N N . THR A 1 603 ? 23.810 8.913 -2.354 1.00 42.41 603 THR A N 1
ATOM 4883 C CA . THR A 1 603 ? 22.973 10.102 -2.094 1.00 42.41 603 THR A CA 1
ATOM 4884 C C . THR A 1 603 ? 22.440 10.776 -3.360 1.00 42.41 603 THR A C 1
ATOM 4886 O O . THR A 1 603 ? 21.513 11.575 -3.258 1.00 42.41 603 THR A O 1
ATOM 4889 N N . ARG A 1 604 ? 23.020 10.510 -4.539 1.00 48.91 604 ARG A N 1
ATOM 4890 C CA . ARG A 1 604 ? 22.771 11.288 -5.771 1.00 48.91 604 ARG A CA 1
ATOM 4891 C C . ARG A 1 604 ? 22.098 10.498 -6.890 1.00 48.91 604 ARG A C 1
ATOM 4893 O O . ARG A 1 604 ? 21.590 11.108 -7.818 1.00 48.91 604 ARG A O 1
ATOM 4900 N N . LEU A 1 605 ? 22.070 9.169 -6.797 1.00 38.59 605 LEU A N 1
ATOM 4901 C CA . LEU A 1 605 ? 21.322 8.296 -7.705 1.00 38.59 605 LEU A CA 1
ATOM 4902 C C . LEU A 1 605 ? 19.800 8.318 -7.452 1.00 38.59 605 LEU A C 1
ATOM 4904 O O . LEU A 1 605 ? 19.036 7.871 -8.302 1.00 38.59 605 LEU A O 1
ATOM 4908 N N . LEU A 1 606 ? 19.361 8.817 -6.289 1.00 39.06 606 LEU A N 1
ATOM 4909 C CA . LEU A 1 606 ? 17.972 8.737 -5.803 1.00 39.06 606 LEU A CA 1
ATOM 4910 C C . LEU A 1 606 ? 17.377 10.096 -5.372 1.00 39.06 606 LEU A C 1
ATOM 4912 O O . LEU A 1 606 ? 16.285 10.136 -4.805 1.00 39.06 606 LEU A O 1
ATOM 4916 N N . SER A 1 607 ? 18.081 11.199 -5.668 1.00 34.44 607 SER A N 1
ATOM 4917 C CA . SER A 1 607 ? 17.560 12.580 -5.665 1.00 34.44 607 SER A CA 1
ATOM 4918 C C . SER A 1 607 ? 17.097 12.967 -7.060 1.00 34.44 607 SER A C 1
ATOM 4920 O O . SER A 1 607 ? 16.008 13.570 -7.187 1.00 34.44 607 SER A O 1
#

Secondary structure (DSSP, 8-state):
--GGGGSPP-SSSS-SS----HHHHHHHS-GGGTT---------HHHHHHHHHHHHHHHHHHHHHHHHGGGHHHHHHHHHHHHHHHS--HHHHHHH-TT-HHHHSS-HHHHHHHHHHHHHHHHHHHHHHT-PEEPBPTTS-B--STT-PEEPPHHHHHHHHHHHHHHHHHHHHH-HHHHHHTHHHHHHHHHHHHHHHH-SSTT---HHHHS-HHHHHHHHHHHHHHHHHHHHHHHHHHHHHHHHHHTTHHHHH-TT--TTSHHHHHHHHHHHHHHHTTTT-SHHHHHHHHHHHHH-GGGGSTTGGGG--HHIIIIIHHHHHHHHHHT-SHHHHHHHHHHHHHHHHHHSHHHHHHHHS--TTTHHHHHHHHHHHHHHHHHHHHHHHHHHHHHTTSTTHHHHHHTHHHH--HHHHHHHHHHHHHTTPEEEEPPHHHHHHHHHHHHHHHHHHHHHHHHHHHHHHHHHHHT-TT--HHHHHHHHHHHHHHHHHHHHHHHHHHHHHHHHHHHHSTT---SS---SEEEE--HHHHHHHHHHHHHHHH-TTTS--SSSSTT-S--S-HHHHHHHHHHHHHHHHHHHHHHHT-TT--HHHHHHHHHHHHHHS--

Radius of gyration: 35.57 Å; chains: 1; bounding box: 106×78×95 Å

Sequence (607 aa):
MPEGERQDYVWEHQPLFREAHIGELKNALNQFYELNHLYLLLDDSIGLLRDLAQEQDEVVGWLNEWRERNDNEMRYITASYIDTLMSAGDNSARQTNPDSALLKDTTPEQRGRIYDYINARNHWRREHNNGPEPSTTSAGQYSALRGSTYDERPQVRFARLDMDGKYSQMVLALGKPRHEALKDDIDALEENSQGILNGVGLGSRGIYDLVRHEEMQAYLTQERSHLKRWTQRLDDITHDRVRLFTQGELYRSAWYFDPDHPDQLKSALAMELNCTRDLCRTEDSLQKVGDYFHDNPHYILPVFYGRLDMDFLRAKSGNLLKWLDDIHNFSDGLADAQRRIADISHIMGNHWTHSLKLDPAALPLHQAVNASYIPAVALNLERWLIEMQKQLNSPQLRQHLDNFSRASNRAQRLGMLVALQQEAVTLRVADAADVQKFRDNFVRLNQLLSTEDDLIRARSRLTKLINRRTLTADQHQDLLYERQYTNQRLLQTRNTRDALRRDLEKAIVPTGNPVNGAIGVRLDITDPQMRALNDEIEKLRAGAFGGYATQGAAAAALKGSFFPLLAVCLQLGNLGEAWSVWRDSDNRRTIKERAVSEAECNTRLLS

pLDDT: mean 77.02, std 13.34, range [28.34, 94.75]